Protein AF-A0AAE9PR83-F1 (afdb_monomer_lite)

Radius of gyration: 24.34 Å; chains: 1; bounding box: 62×59×75 Å

pLDDT: mean 87.01, std 10.95, range [26.09, 97.62]

Secondary structure (DSSP, 8-state):
----HHHHHHHHHHHHHHHSHHHHHHHHHHHHHHHHHHHHHHHHHHHHH--S-BTTB-HHHHHHHHHHHHHHHHHH---HHHHHHHHHHTSTTHHHHHSSS-HHHHHHHHHHHHHHHHHHHHHHHHHHHHHHHHHTTS----HHHHHHHHHHHHHHHHHHHHHHHHHHGGGGT-TTTHHHHHHHHHHHHHHTTSSS-GGGG-HHHHHHHHHSGGGGGTHHHHHHHTT-S-HHHHHHHHHHHHHHHHHHHHHHHHHHHHHGGG--------------THHHHHHHHHHHHHHHHHHHHSHHHHHHHHHHHHHHHHHHHHHHHHHHHHTS-BTTB-HHHHHHHHHHHHHHHHHIIIIIIHHHHTHHHHHHTSHHHHHHTSSS-HHHHHHSS---HHHHHHHHHHHHHHHHHHHHHTT---SHHHHHHHHHHHHHHHHHHHHHHHHHHGGGGT-S--HHHHHHHHHHHHGGGS-GGGS-HHHHHIIIIIS-HHHHHTHHHHHHTT---HHHHHHHHHHHHHHHHHHHHHHHHHHHH---TT-

Foldseek 3Di:
DPDDPLVVLLQVLQVVCVVQVVLLVLLVLLLVLVLQLQLLLLCLLCVWLVDCDALRDGNLLSNLLQLQLSLLCVLQDDDCLVVLLVCQAAVVCVVVVPDPDDPLSSRVSSRNSNSVNNNVVSVVVSVVVVVVCVVVVNADFDPLLVVLLVLLSVLLNLLSSLVSLLLSLCSLPASPCVLVSLLVVLVLCVLLQSLHQQCLVPDVSSVVSLLDLSVSNRVLSSCSRRVVDDSVRSVVSSVVSVVSSVVSNVSSVVSNVVSVVRGDYDDDDDDDAFDDDVTLVVVLVVLAVVQVVVCVVSVVSLVSLLSSLVSVLVSLVSSLVSQVSSVGARLNHHSLLLLLLLLLLLQLQLLCVFFFDVLQVCLLVCLQVLVLVVLVPYPDDSCCCSGGNHGRPSNNPNSNVSSVVSNVSSCVVVVFDDDCVLVVLLVVLLVLLSLLSSLLLNVLSLCSLVRNDCNSSSSSSVSLSVSSSGALSSDDPVSSCCCCPVRVNVSNRHVSSCVSVVNDDPVSVVSSVVNSVVSVVVSVVSVVVSVVSRDGNPD

InterPro domains:
  IPR010390 ABC-2 transporter-like [PF06182] (34-267)
  IPR010390 ABC-2 transporter-like [PF06182] (312-538)

Structure (mmCIF, N/CA/C/O backbone):
data_AF-A0AAE9PR83-F1
#
_entry.id   AF-A0AAE9PR83-F1
#
loop_
_atom_site.group_PDB
_atom_site.id
_atom_site.type_symbol
_atom_site.label_atom_id
_atom_site.label_alt_id
_atom_site.label_comp_id
_atom_site.label_asym_id
_atom_site.label_entity_id
_atom_site.label_seq_id
_atom_site.pdbx_PDB_ins_code
_atom_site.Cartn_x
_atom_site.Cartn_y
_atom_site.Cartn_z
_atom_site.occupancy
_atom_site.B_iso_or_equiv
_atom_site.auth_seq_id
_atom_site.auth_comp_id
_atom_site.auth_asym_id
_atom_site.auth_atom_id
_atom_site.pdbx_PDB_model_num
ATOM 1 N N . MET A 1 1 ? 2.795 12.983 44.447 1.00 44.00 1 MET A N 1
ATOM 2 C CA . MET A 1 1 ? 2.882 13.550 43.077 1.00 44.00 1 MET A CA 1
ATOM 3 C C . MET A 1 1 ? 1.536 13.383 42.380 1.00 44.00 1 MET A C 1
ATOM 5 O O . MET A 1 1 ? 0.975 12.296 42.439 1.00 44.00 1 MET A O 1
ATOM 9 N N . ARG A 1 2 ? 0.986 14.434 41.757 1.00 45.06 2 ARG A N 1
ATOM 10 C CA . ARG A 1 2 ? -0.342 14.402 41.110 1.00 45.06 2 ARG A CA 1
ATOM 11 C C . ARG A 1 2 ? -0.219 13.772 39.716 1.00 45.06 2 ARG A C 1
ATOM 13 O O . ARG A 1 2 ? 0.245 14.438 38.798 1.00 45.06 2 ARG A O 1
ATOM 20 N N . ASN A 1 3 ? -0.587 12.493 39.571 1.00 55.47 3 ASN A N 1
ATOM 21 C CA . ASN A 1 3 ? -0.477 11.743 38.308 1.00 55.47 3 ASN A CA 1
ATOM 22 C C . ASN A 1 3 ? -1.136 12.513 37.146 1.00 55.47 3 ASN A C 1
ATOM 24 O O . ASN A 1 3 ? -2.359 12.641 37.090 1.00 55.47 3 ASN A O 1
ATOM 28 N N . ASN A 1 4 ? -0.333 13.017 36.205 1.00 85.12 4 ASN A N 1
ATOM 29 C CA . ASN A 1 4 ? -0.860 13.679 35.018 1.00 85.12 4 ASN A CA 1
ATOM 30 C C . ASN A 1 4 ? -1.481 12.621 34.094 1.00 85.12 4 ASN A C 1
ATOM 32 O O . ASN A 1 4 ? -0.774 11.787 33.526 1.00 85.12 4 ASN A O 1
ATOM 36 N N . LYS A 1 5 ? -2.807 12.677 33.930 1.00 88.88 5 LYS A N 1
ATOM 37 C CA . LYS A 1 5 ? -3.601 11.770 33.083 1.00 88.88 5 LYS A CA 1
ATOM 38 C C . LYS A 1 5 ? -3.002 11.561 31.686 1.00 88.88 5 LYS A C 1
ATOM 40 O O . LYS A 1 5 ? -2.978 10.436 31.202 1.00 88.88 5 LYS A O 1
ATOM 45 N N . TYR A 1 6 ? -2.435 12.601 31.076 1.00 91.44 6 TYR A N 1
ATOM 46 C CA . TYR A 1 6 ? -1.836 12.512 29.743 1.00 91.44 6 TYR A CA 1
ATOM 47 C C . TYR A 1 6 ? -0.500 11.749 29.724 1.00 91.44 6 TYR A C 1
ATOM 49 O O . TYR A 1 6 ? -0.227 11.029 28.768 1.00 91.44 6 TYR A O 1
ATOM 57 N N . VAL A 1 7 ? 0.282 11.796 30.811 1.00 90.81 7 VAL A N 1
ATOM 58 C CA . VAL A 1 7 ? 1.483 10.952 30.979 1.00 90.81 7 VAL A CA 1
ATOM 59 C C . VAL A 1 7 ? 1.086 9.481 31.131 1.00 90.81 7 VAL A C 1
ATOM 61 O O . VAL A 1 7 ? 1.751 8.610 30.579 1.00 90.81 7 VAL A O 1
ATOM 64 N N . LYS A 1 8 ? -0.035 9.185 31.804 1.00 90.12 8 LYS A N 1
ATOM 65 C CA . LYS A 1 8 ? -0.574 7.816 31.868 1.00 90.12 8 LYS A CA 1
ATOM 66 C C . LYS A 1 8 ? -1.077 7.319 30.509 1.00 90.12 8 LYS A C 1
ATOM 68 O O . LYS A 1 8 ? -0.809 6.177 30.163 1.00 90.12 8 LYS A O 1
ATOM 73 N N . VAL A 1 9 ? -1.709 8.174 29.703 1.00 91.81 9 VAL A N 1
ATOM 74 C CA . VAL A 1 9 ? -2.096 7.840 28.317 1.00 91.81 9 VAL A CA 1
ATOM 75 C C . VAL A 1 9 ? -0.871 7.583 27.423 1.00 91.81 9 VAL A C 1
ATOM 77 O O . VAL A 1 9 ? -0.896 6.663 26.610 1.00 91.81 9 VAL A O 1
ATOM 80 N N . LEU A 1 10 ? 0.220 8.333 27.611 1.00 92.19 10 LEU A N 1
ATOM 81 C CA . LEU A 1 10 ? 1.497 8.087 26.931 1.00 92.19 10 LEU A CA 1
ATOM 82 C C . LEU A 1 10 ? 2.108 6.739 27.356 1.00 92.19 10 LEU A C 1
ATOM 84 O O . LEU A 1 10 ? 2.483 5.943 26.497 1.00 92.19 10 LEU A O 1
ATOM 88 N N . GLN A 1 11 ? 2.126 6.434 28.659 1.00 91.62 11 GLN A N 1
ATOM 89 C CA . GLN A 1 11 ? 2.582 5.136 29.178 1.00 91.62 11 GLN A CA 1
ATOM 90 C C . GLN A 1 11 ? 1.755 3.961 28.629 1.00 91.62 11 GLN A C 1
ATOM 92 O O . GLN A 1 11 ? 2.342 2.959 28.234 1.00 91.62 11 GLN A O 1
ATOM 97 N N . LEU A 1 12 ? 0.428 4.101 28.510 1.00 89.38 12 LEU A N 1
ATOM 98 C CA . LEU A 1 12 ? -0.435 3.097 27.868 1.00 89.38 12 LEU A CA 1
ATOM 99 C C . LEU A 1 12 ? -0.097 2.900 26.378 1.00 89.38 12 LEU A C 1
ATOM 101 O O . LEU A 1 12 ? -0.116 1.773 25.890 1.00 89.38 12 LEU A O 1
ATOM 105 N N . GLY A 1 13 ? 0.257 3.974 25.661 1.00 87.81 13 GLY A N 1
ATOM 106 C CA . GLY A 1 13 ? 0.752 3.887 24.282 1.00 87.81 13 GLY A CA 1
ATOM 107 C C . GLY A 1 13 ? 2.053 3.083 24.176 1.00 87.81 13 GLY A C 1
ATOM 108 O O . GLY A 1 13 ? 2.149 2.189 23.341 1.00 87.81 13 GLY A O 1
ATOM 109 N N . MET A 1 14 ? 3.018 3.340 25.066 1.00 89.88 14 MET A N 1
ATOM 110 C CA . MET A 1 14 ? 4.273 2.574 25.129 1.00 89.88 14 MET A CA 1
ATOM 111 C C . MET A 1 14 ? 4.027 1.100 25.484 1.00 89.88 14 MET A C 1
ATOM 113 O O . MET A 1 14 ? 4.621 0.208 24.883 1.00 89.88 14 MET A O 1
ATOM 117 N N . GLN A 1 15 ? 3.147 0.834 26.455 1.00 88.50 15 GLN A N 1
ATOM 118 C CA . GLN A 1 15 ? 2.803 -0.523 26.890 1.00 88.50 15 GLN A CA 1
ATOM 119 C C . GLN A 1 15 ? 2.162 -1.337 25.758 1.00 88.50 15 GLN A C 1
ATOM 121 O O . GLN A 1 15 ? 2.611 -2.452 25.518 1.00 88.50 15 GLN A O 1
ATOM 126 N N . ASN A 1 16 ? 1.221 -0.759 25.001 1.00 84.44 16 ASN A N 1
ATOM 127 C CA . ASN A 1 16 ? 0.590 -1.411 23.846 1.00 84.44 16 ASN A CA 1
ATOM 128 C C . ASN A 1 16 ? 1.610 -1.888 22.791 1.00 84.44 16 ASN A C 1
ATOM 130 O O . ASN A 1 16 ? 1.454 -2.977 22.248 1.00 84.44 16 ASN A O 1
ATOM 134 N N . GLU A 1 17 ? 2.670 -1.124 22.510 1.00 83.56 17 GLU A N 1
ATOM 135 C CA . GLU A 1 17 ? 3.712 -1.574 21.568 1.00 83.56 17 GLU A CA 1
ATOM 136 C C . GLU A 1 17 ? 4.649 -2.626 22.190 1.00 83.56 17 GLU A C 1
ATOM 138 O O . GLU A 1 17 ? 5.054 -3.579 21.524 1.00 83.56 17 GLU A O 1
ATOM 143 N N . MET A 1 18 ? 4.978 -2.488 23.481 1.00 83.69 18 MET A N 1
ATOM 144 C CA . MET A 1 18 ? 5.866 -3.414 24.200 1.00 83.69 18 MET A CA 1
ATOM 145 C C . MET A 1 18 ? 5.217 -4.751 24.586 1.00 83.69 18 MET A C 1
ATOM 147 O O . MET A 1 18 ? 5.943 -5.690 24.920 1.00 83.69 18 MET A O 1
ATOM 151 N N . GLU A 1 19 ? 3.888 -4.840 24.561 1.00 84.50 19 GLU A N 1
ATOM 152 C CA . GLU A 1 19 ? 3.101 -6.060 24.770 1.00 84.50 19 GLU A CA 1
ATOM 153 C C . GLU A 1 19 ? 3.158 -6.948 23.513 1.00 84.50 19 GLU A C 1
ATOM 155 O O . GLU A 1 19 ? 3.590 -8.099 23.569 1.00 84.50 19 GLU A O 1
ATOM 160 N N . TYR A 1 20 ? 2.856 -6.389 22.336 1.00 80.19 20 TYR A N 1
ATOM 161 C CA . TYR A 1 20 ? 2.749 -7.135 21.073 1.00 80.19 20 TYR A CA 1
ATOM 162 C C . TYR A 1 20 ? 4.043 -7.102 20.238 1.00 80.19 20 TYR A C 1
ATOM 164 O O . TYR A 1 20 ? 4.029 -6.822 19.037 1.00 80.19 20 TYR A O 1
ATOM 172 N N . ARG A 1 21 ? 5.182 -7.428 20.866 1.00 84.06 21 ARG A N 1
ATOM 173 C CA . ARG A 1 21 ? 6.534 -7.302 20.271 1.00 84.06 21 ARG A CA 1
ATOM 174 C C . ARG A 1 21 ? 6.705 -8.033 18.936 1.00 84.06 21 ARG A C 1
ATOM 176 O O . ARG A 1 21 ? 7.324 -7.494 18.024 1.00 84.06 21 ARG A O 1
ATOM 183 N N . ALA A 1 22 ? 6.145 -9.236 18.796 1.00 82.25 22 ALA A N 1
ATOM 184 C CA . ALA A 1 22 ? 6.203 -9.996 17.543 1.00 82.25 22 ALA A CA 1
ATOM 185 C C . ALA A 1 22 ? 5.466 -9.270 16.402 1.00 82.25 22 ALA A C 1
ATOM 187 O O . ALA A 1 22 ? 5.996 -9.126 15.303 1.00 82.25 22 ALA A O 1
ATOM 188 N N . ASN A 1 23 ? 4.280 -8.723 16.686 1.00 83.56 23 ASN A N 1
ATOM 189 C CA . ASN A 1 23 ? 3.511 -7.910 15.744 1.00 83.56 23 ASN A CA 1
ATOM 190 C C . ASN A 1 23 ? 4.254 -6.616 15.355 1.00 83.56 23 ASN A C 1
ATOM 192 O O . ASN A 1 23 ? 4.144 -6.186 14.212 1.00 83.56 23 ASN A O 1
ATOM 196 N N . TYR A 1 24 ? 5.035 -6.013 16.258 1.00 83.25 24 TYR A N 1
ATOM 197 C CA . TYR A 1 24 ? 5.916 -4.884 15.928 1.00 83.25 24 TYR A CA 1
ATOM 198 C C . TYR A 1 24 ? 7.061 -5.284 14.978 1.00 83.25 24 TYR A C 1
ATOM 200 O O . TYR A 1 24 ? 7.263 -4.633 13.954 1.00 83.25 24 TYR A O 1
ATOM 208 N N . TRP A 1 25 ? 7.769 -6.387 15.247 1.00 85.00 25 TRP A N 1
ATOM 209 C CA . TRP A 1 25 ? 8.843 -6.858 14.361 1.00 85.00 25 TRP A CA 1
ATOM 210 C C . TRP A 1 25 ? 8.343 -7.259 12.966 1.00 85.00 25 TRP A C 1
ATOM 212 O O . TRP A 1 25 ? 9.028 -6.999 11.980 1.00 85.00 25 TRP A O 1
ATOM 222 N N . LEU A 1 26 ? 7.131 -7.811 12.856 1.00 86.69 26 LEU A N 1
ATOM 223 C CA . LEU A 1 26 ? 6.508 -8.121 11.564 1.00 86.69 26 LEU A CA 1
ATOM 224 C C . LEU A 1 26 ? 6.160 -6.853 10.758 1.00 86.69 26 LEU A C 1
ATOM 226 O O . LEU A 1 26 ? 6.451 -6.805 9.564 1.00 86.69 26 LEU A O 1
ATOM 230 N N . GLN A 1 27 ? 5.642 -5.795 11.402 1.00 85.81 27 GLN A N 1
ATOM 231 C CA . GLN A 1 27 ? 5.474 -4.477 10.758 1.00 85.81 27 GLN A CA 1
ATOM 232 C C . GLN A 1 27 ? 6.814 -3.901 10.277 1.00 85.81 27 GLN A C 1
ATOM 234 O O . GLN A 1 27 ? 6.879 -3.291 9.210 1.00 85.81 27 GLN A O 1
ATOM 239 N N . MET A 1 28 ? 7.884 -4.080 11.061 1.00 84.00 28 MET A N 1
ATOM 240 C CA . MET A 1 28 ? 9.225 -3.615 10.699 1.00 84.00 28 MET A CA 1
ATOM 241 C C . MET A 1 28 ? 9.766 -4.363 9.474 1.00 84.00 28 MET A C 1
ATOM 243 O O . MET A 1 28 ? 10.276 -3.735 8.551 1.00 84.00 28 MET A O 1
ATOM 247 N N . ALA A 1 29 ? 9.609 -5.689 9.437 1.00 87.12 29 ALA A N 1
ATOM 248 C CA . ALA A 1 29 ? 10.009 -6.514 8.300 1.00 87.12 29 ALA A CA 1
ATOM 249 C C . ALA A 1 29 ? 9.234 -6.149 7.022 1.00 87.12 29 ALA A C 1
ATOM 251 O O . ALA A 1 29 ? 9.847 -5.996 5.968 1.00 87.12 29 ALA A O 1
ATOM 252 N N . GLY A 1 30 ? 7.914 -5.937 7.121 1.00 87.00 30 GLY A N 1
ATOM 253 C CA . GLY A 1 30 ? 7.094 -5.468 6.000 1.00 87.00 30 GLY A CA 1
ATOM 254 C C . GLY A 1 30 ? 7.582 -4.121 5.465 1.00 87.00 30 GLY A C 1
ATOM 255 O O . GLY A 1 30 ? 7.908 -4.003 4.288 1.00 87.00 30 GLY A O 1
ATOM 256 N N . PHE A 1 31 ? 7.754 -3.139 6.353 1.00 86.31 31 PHE A N 1
ATOM 257 C CA . PHE A 1 31 ? 8.229 -1.793 6.018 1.00 86.31 31 PHE A CA 1
ATOM 258 C C . PHE A 1 31 ? 9.578 -1.754 5.266 1.00 86.31 31 PHE A C 1
ATOM 260 O O . PHE A 1 31 ? 9.776 -0.879 4.421 1.00 86.31 31 PHE A O 1
ATOM 267 N N . MET A 1 32 ? 10.489 -2.704 5.507 1.00 85.50 32 MET A N 1
ATOM 268 C CA . MET A 1 32 ? 11.767 -2.760 4.784 1.00 85.50 32 MET A CA 1
ATOM 269 C C . MET A 1 32 ? 11.619 -3.201 3.316 1.00 85.50 32 MET A C 1
ATOM 271 O O . MET A 1 32 ? 12.424 -2.787 2.483 1.00 85.50 32 MET A O 1
ATOM 275 N N . LEU A 1 33 ? 10.605 -3.998 2.957 1.00 89.00 33 LEU A N 1
ATOM 276 C CA . LEU A 1 33 ? 10.485 -4.583 1.611 1.00 89.00 33 LEU A CA 1
ATOM 277 C C . LEU A 1 33 ? 10.198 -3.554 0.492 1.00 89.00 33 LEU A C 1
ATOM 279 O O . LEU A 1 33 ? 10.846 -3.650 -0.558 1.00 89.00 33 LEU A O 1
ATOM 283 N N . PRO A 1 34 ? 9.329 -2.535 0.674 1.00 88.44 34 PRO A N 1
ATOM 284 C CA . PRO A 1 34 ? 9.200 -1.437 -0.282 1.00 88.44 34 PRO A CA 1
ATOM 285 C C . PRO A 1 34 ? 10.497 -0.637 -0.433 1.00 88.44 34 PRO A C 1
ATOM 287 O O . PRO A 1 34 ? 10.886 -0.331 -1.557 1.00 88.44 34 PRO A O 1
ATOM 290 N N . ILE A 1 35 ? 11.215 -0.359 0.665 1.00 88.31 35 ILE A N 1
ATOM 291 C CA . ILE A 1 35 ? 12.496 0.369 0.626 1.00 88.31 35 ILE A CA 1
ATOM 292 C C . ILE A 1 35 ? 13.549 -0.433 -0.146 1.00 88.31 35 ILE A C 1
ATOM 294 O O . ILE A 1 35 ? 14.180 0.108 -1.051 1.00 88.31 35 ILE A O 1
ATOM 298 N N . MET A 1 36 ? 13.699 -1.729 0.141 1.00 88.00 36 MET A N 1
ATOM 299 C CA . MET A 1 36 ? 14.584 -2.618 -0.621 1.00 88.00 36 MET A CA 1
ATOM 300 C C . MET A 1 36 ? 14.208 -2.643 -2.107 1.00 88.00 36 MET A C 1
ATOM 302 O O . MET A 1 36 ? 15.086 -2.562 -2.959 1.00 88.00 36 MET A O 1
ATOM 306 N N . THR A 1 37 ? 12.913 -2.688 -2.428 1.00 89.81 37 THR A N 1
ATOM 307 C CA . THR A 1 37 ? 12.418 -2.635 -3.814 1.00 89.81 37 THR A CA 1
ATOM 308 C C . THR A 1 37 ? 12.807 -1.338 -4.517 1.00 89.81 37 THR A C 1
ATOM 310 O O . THR A 1 37 ? 13.297 -1.393 -5.642 1.00 89.81 37 THR A O 1
ATOM 313 N N . GLN A 1 38 ? 12.679 -0.183 -3.854 1.00 89.44 38 GLN A N 1
ATOM 314 C CA . GLN A 1 38 ? 13.155 1.086 -4.410 1.00 89.44 38 GLN A CA 1
ATOM 315 C C . GLN A 1 38 ? 14.681 1.104 -4.586 1.00 89.44 38 GLN A C 1
ATOM 317 O O . GLN A 1 38 ? 15.159 1.545 -5.627 1.00 89.44 38 GLN A O 1
ATOM 322 N N . ILE A 1 39 ? 15.454 0.604 -3.613 1.00 89.62 39 ILE A N 1
ATOM 323 C CA . ILE A 1 39 ? 16.922 0.513 -3.712 1.00 89.62 39 ILE A CA 1
ATOM 324 C C . ILE A 1 39 ? 17.325 -0.307 -4.944 1.00 89.62 39 ILE A C 1
ATOM 326 O O . ILE A 1 39 ? 18.101 0.173 -5.767 1.00 89.62 39 ILE A O 1
ATOM 330 N N . PHE A 1 40 ? 16.769 -1.512 -5.111 1.00 90.31 40 PHE A N 1
ATOM 331 C CA . PHE A 1 40 ? 17.069 -2.367 -6.261 1.00 90.31 40 PHE A CA 1
ATOM 332 C C . PHE A 1 40 ? 16.602 -1.751 -7.589 1.00 90.31 40 PHE A C 1
ATOM 334 O O . PHE A 1 40 ? 17.351 -1.793 -8.565 1.00 90.31 40 PHE A O 1
ATOM 341 N N . LEU A 1 41 ? 15.429 -1.104 -7.620 1.00 89.38 41 LEU A N 1
ATOM 342 C CA . LEU A 1 41 ? 14.946 -0.362 -8.789 1.00 89.38 41 LEU A CA 1
ATOM 343 C C . LEU A 1 41 ? 15.936 0.731 -9.201 1.00 89.38 41 LEU A C 1
ATOM 345 O O . LEU A 1 41 ? 16.328 0.783 -10.365 1.00 89.38 41 LEU A O 1
ATOM 349 N N . TRP A 1 42 ? 16.375 1.585 -8.274 1.00 90.25 42 TRP A N 1
ATOM 350 C CA . TRP A 1 42 ? 17.288 2.680 -8.609 1.00 90.25 42 TRP A CA 1
ATOM 351 C C . TRP A 1 42 ? 18.700 2.194 -8.945 1.00 90.25 42 TRP A C 1
ATOM 353 O O . TRP A 1 42 ? 19.294 2.722 -9.881 1.00 90.25 42 TRP A O 1
ATOM 363 N N . LEU A 1 43 ? 19.207 1.149 -8.282 1.00 89.75 43 LEU A N 1
ATOM 364 C CA . LEU A 1 43 ? 20.454 0.487 -8.686 1.00 89.75 43 LEU A CA 1
ATOM 365 C C . LEU A 1 43 ? 20.382 -0.004 -10.140 1.00 89.75 43 LEU A C 1
ATOM 367 O O . LEU A 1 43 ? 21.302 0.253 -10.913 1.00 89.75 43 LEU A O 1
ATOM 371 N N . ALA A 1 44 ? 19.276 -0.642 -10.537 1.00 87.81 44 ALA A N 1
ATOM 372 C CA . ALA A 1 44 ? 19.083 -1.117 -11.905 1.00 87.81 44 ALA A CA 1
ATOM 373 C C . ALA A 1 44 ? 18.917 0.039 -12.916 1.00 87.81 44 ALA A C 1
ATOM 375 O O . ALA A 1 44 ? 19.522 -0.002 -13.987 1.00 87.81 44 ALA A O 1
ATOM 376 N N . VAL A 1 45 ? 18.165 1.098 -12.573 1.00 88.31 45 VAL A N 1
ATOM 377 C CA . VAL A 1 45 ? 18.011 2.311 -13.408 1.00 88.31 45 VAL A CA 1
ATOM 378 C C . VAL A 1 45 ? 19.363 2.979 -13.671 1.00 88.31 45 VAL A C 1
ATOM 380 O O . VAL A 1 45 ? 19.707 3.214 -14.825 1.00 88.31 45 VAL A O 1
ATOM 383 N N . PHE A 1 46 ? 20.143 3.284 -12.629 1.00 89.19 46 PHE A N 1
ATOM 384 C CA . PHE A 1 46 ? 21.437 3.960 -12.789 1.00 89.19 46 PHE A CA 1
ATOM 385 C C . PHE A 1 46 ? 22.495 3.053 -13.431 1.00 89.19 46 PHE A C 1
ATOM 387 O O . PHE A 1 46 ? 23.259 3.518 -14.272 1.00 89.19 46 PHE A O 1
ATOM 394 N N . GLY A 1 47 ? 22.514 1.760 -13.087 1.00 86.88 47 GLY A N 1
ATOM 395 C CA . GLY A 1 47 ? 23.420 0.784 -13.700 1.00 86.88 47 GLY A CA 1
ATOM 396 C C . GLY A 1 47 ? 23.172 0.569 -15.197 1.00 86.88 47 GLY A C 1
ATOM 397 O O . GLY A 1 47 ? 24.108 0.240 -15.919 1.00 86.88 47 GLY A O 1
ATOM 398 N N . SER A 1 48 ? 21.941 0.800 -15.669 1.00 83.00 48 SER A N 1
ATOM 399 C CA . SER A 1 48 ? 21.560 0.628 -17.080 1.00 83.00 48 SER A CA 1
ATOM 400 C C . SER A 1 48 ? 21.551 1.933 -17.888 1.00 83.00 48 SER A C 1
ATOM 402 O O . SER A 1 48 ? 21.671 1.886 -19.108 1.00 83.00 48 SER A O 1
ATOM 404 N N . SER A 1 49 ? 21.427 3.101 -17.244 1.00 81.44 49 SER A N 1
ATOM 405 C CA . SER A 1 49 ? 21.323 4.387 -17.953 1.00 81.44 49 SER A CA 1
ATOM 406 C C . SER A 1 49 ? 22.652 4.924 -18.482 1.00 81.44 49 SER A C 1
ATOM 408 O O . SER A 1 49 ? 22.654 5.742 -19.400 1.00 81.44 49 SER A O 1
ATOM 410 N N . GLY A 1 50 ? 23.776 4.545 -17.862 1.00 76.81 50 GLY A N 1
ATOM 411 C CA . GLY A 1 50 ? 25.086 5.162 -18.106 1.00 76.81 50 GLY A CA 1
ATOM 412 C C . GLY A 1 50 ? 25.176 6.642 -17.693 1.00 76.81 50 GLY A C 1
ATOM 413 O O . GLY A 1 50 ? 26.202 7.283 -17.914 1.00 76.81 50 GLY A O 1
ATOM 414 N N . GLN A 1 51 ? 24.123 7.208 -17.091 1.00 82.19 51 GLN A N 1
ATOM 415 C CA . GLN A 1 51 ? 24.047 8.621 -16.723 1.00 82.19 51 GLN A CA 1
ATOM 416 C C . GLN A 1 51 ? 24.501 8.829 -15.275 1.00 82.19 51 GLN A C 1
ATOM 418 O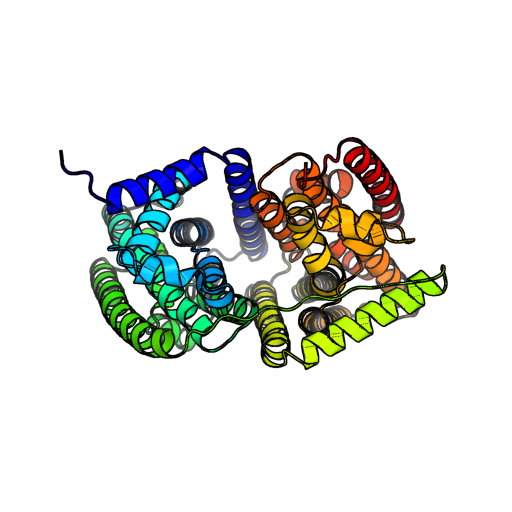 O . GLN A 1 51 ? 23.908 8.293 -14.340 1.00 82.19 51 GLN A O 1
ATOM 423 N N . ALA A 1 52 ? 25.487 9.708 -15.067 1.00 84.25 52 ALA A N 1
ATOM 424 C CA . ALA A 1 52 ? 25.953 10.087 -13.727 1.00 84.25 52 ALA A CA 1
ATOM 425 C C . ALA A 1 52 ? 24.857 10.741 -12.853 1.00 84.25 52 ALA A C 1
ATOM 427 O O . ALA A 1 52 ? 24.949 10.739 -11.623 1.00 84.25 52 ALA A O 1
ATOM 428 N N . ARG A 1 53 ? 23.811 11.303 -13.479 1.00 87.75 53 ARG A N 1
ATOM 429 C CA . ARG A 1 53 ? 22.610 11.819 -12.814 1.00 87.75 53 ARG A CA 1
ATOM 430 C C . ARG A 1 53 ? 21.351 11.476 -13.603 1.00 87.75 53 ARG A C 1
ATOM 432 O O . ARG A 1 53 ? 21.275 11.789 -14.783 1.00 87.75 53 ARG A O 1
ATOM 439 N N . VAL A 1 54 ? 20.346 10.934 -12.919 1.00 84.44 54 VAL A N 1
ATOM 440 C CA . VAL A 1 54 ? 19.005 10.659 -13.454 1.00 84.44 54 VAL A CA 1
ATOM 441 C C . VAL A 1 54 ? 18.007 11.540 -12.698 1.00 84.44 54 VAL A C 1
ATOM 443 O O . VAL A 1 54 ? 18.034 11.609 -11.471 1.00 84.44 54 VAL A O 1
ATOM 446 N N . LEU A 1 55 ? 17.144 12.260 -13.427 1.00 81.94 55 LEU A N 1
ATOM 447 C CA . LEU A 1 55 ? 16.093 13.139 -12.871 1.00 81.94 55 LEU A CA 1
ATOM 448 C C . LEU A 1 55 ? 16.591 14.169 -11.823 1.00 81.94 55 LEU A C 1
ATOM 450 O O . LEU A 1 55 ? 15.862 14.545 -10.906 1.00 81.94 55 LEU A O 1
ATOM 454 N N . GLY A 1 56 ? 17.838 14.641 -11.956 1.00 83.25 56 GLY A N 1
ATOM 455 C CA . GLY A 1 56 ? 18.441 15.634 -11.052 1.00 83.25 56 GLY A CA 1
ATOM 456 C C . GLY A 1 56 ? 19.019 15.067 -9.746 1.00 83.25 56 GLY A C 1
ATOM 457 O O . GLY A 1 56 ? 19.310 15.832 -8.825 1.00 83.25 56 GLY A O 1
ATOM 458 N N . TYR A 1 57 ? 19.192 13.746 -9.656 1.00 88.38 57 TYR A N 1
ATOM 459 C CA . TYR A 1 57 ? 19.854 13.051 -8.548 1.00 88.38 57 TYR A CA 1
ATOM 460 C C . TYR A 1 57 ? 21.012 12.201 -9.087 1.00 88.38 57 TYR A C 1
ATOM 462 O O . TYR A 1 57 ? 20.898 11.621 -10.165 1.00 88.38 57 TYR A O 1
ATOM 470 N N . SER A 1 58 ? 22.123 12.108 -8.356 1.00 90.50 58 SER A N 1
ATOM 471 C CA . SER A 1 58 ? 23.079 10.999 -8.525 1.00 90.50 58 SER A CA 1
ATOM 472 C C . SER A 1 58 ? 22.564 9.737 -7.817 1.00 90.50 58 SER A C 1
ATOM 474 O O . SER A 1 58 ? 21.624 9.815 -7.021 1.00 90.50 58 SER A O 1
ATOM 476 N N . LEU A 1 59 ? 23.163 8.571 -8.084 1.00 88.88 59 LEU A N 1
ATOM 477 C CA . LEU A 1 59 ? 22.756 7.318 -7.437 1.00 88.88 59 LEU A CA 1
ATOM 478 C C . LEU A 1 59 ? 22.805 7.405 -5.892 1.00 88.88 59 LEU A C 1
ATOM 480 O O . LEU A 1 59 ? 21.784 7.093 -5.276 1.00 88.88 59 LEU A O 1
ATOM 484 N N . PRO A 1 60 ? 23.883 7.901 -5.245 1.00 88.50 60 PRO A N 1
ATOM 485 C CA . PRO A 1 60 ? 23.908 8.047 -3.787 1.00 88.50 60 PRO A CA 1
ATOM 486 C C . PRO A 1 60 ? 22.832 9.015 -3.276 1.00 88.50 60 PRO A C 1
ATOM 488 O O . PRO A 1 60 ? 22.144 8.712 -2.302 1.00 88.50 60 PRO A O 1
ATOM 491 N N . GLU A 1 61 ? 22.629 10.153 -3.959 1.00 88.88 61 GLU A N 1
ATOM 492 C CA . GLU A 1 61 ? 21.581 11.123 -3.602 1.00 88.88 61 GLU A CA 1
ATOM 493 C C . GLU A 1 61 ? 20.183 10.479 -3.643 1.00 88.88 61 GLU A C 1
ATOM 495 O O . GLU A 1 61 ? 19.352 10.758 -2.778 1.00 88.88 61 GLU A O 1
ATOM 500 N N . MET A 1 62 ? 19.914 9.621 -4.636 1.00 91.25 62 MET A N 1
ATOM 501 C CA . MET A 1 62 ? 18.629 8.933 -4.782 1.00 91.25 62 MET A CA 1
ATOM 502 C C . MET A 1 62 ? 18.442 7.831 -3.733 1.00 91.25 62 MET A C 1
ATOM 504 O O . MET A 1 62 ? 17.364 7.732 -3.153 1.00 91.25 62 MET A O 1
ATOM 508 N N . LEU A 1 63 ? 19.478 7.036 -3.440 1.00 90.19 63 LEU A N 1
ATOM 509 C CA . LEU A 1 63 ? 19.413 5.994 -2.409 1.00 90.19 63 LEU A CA 1
ATOM 510 C C . LEU A 1 63 ? 19.165 6.593 -1.017 1.00 90.19 63 LEU A C 1
ATOM 512 O O . LEU A 1 63 ? 18.290 6.115 -0.293 1.00 90.19 63 LEU A O 1
ATOM 516 N N . VAL A 1 64 ? 19.857 7.686 -0.669 1.00 89.94 64 VAL A N 1
ATOM 517 C CA . VAL A 1 64 ? 19.595 8.420 0.579 1.00 89.94 64 VAL A CA 1
ATOM 518 C C . VAL A 1 64 ? 18.193 9.017 0.580 1.00 89.94 64 VAL A C 1
ATOM 520 O O . VAL A 1 64 ? 17.489 8.862 1.578 1.00 89.94 64 VAL A O 1
ATOM 523 N N . TYR A 1 65 ? 17.754 9.652 -0.517 1.00 92.06 65 TYR A N 1
ATOM 524 C CA . TYR A 1 65 ? 16.395 10.191 -0.604 1.00 92.06 65 TYR A CA 1
ATOM 525 C C . TYR A 1 65 ? 15.350 9.103 -0.337 1.00 92.06 65 TYR A C 1
ATOM 527 O O . TYR A 1 65 ? 14.488 9.280 0.516 1.00 92.06 65 TYR A O 1
ATOM 535 N N . VAL A 1 66 ? 15.441 7.970 -1.034 1.00 91.44 66 VAL A N 1
ATOM 536 C CA . VAL A 1 66 ? 14.496 6.849 -0.951 1.00 91.44 66 VAL A CA 1
ATOM 537 C C . VAL A 1 66 ? 14.404 6.284 0.463 1.00 91.44 66 VAL A C 1
ATOM 539 O O . VAL A 1 66 ? 13.303 6.143 1.002 1.00 91.44 66 VAL A O 1
ATOM 542 N N . VAL A 1 67 ? 15.546 5.980 1.086 1.00 91.00 67 VAL A N 1
ATOM 543 C CA . VAL A 1 67 ? 15.549 5.393 2.431 1.00 91.00 67 VAL A CA 1
ATOM 544 C C . VAL A 1 67 ? 15.047 6.405 3.447 1.00 91.00 67 VAL A C 1
ATOM 546 O O . VAL A 1 67 ? 14.193 6.066 4.264 1.00 91.00 67 VAL A O 1
ATOM 549 N N . MET A 1 68 ? 15.506 7.657 3.375 1.00 92.25 68 MET A N 1
ATOM 550 C CA . MET A 1 68 ? 15.074 8.684 4.318 1.00 92.25 68 MET A CA 1
ATOM 551 C C . MET A 1 68 ? 13.606 9.069 4.125 1.00 92.25 68 MET A C 1
ATOM 553 O O . MET A 1 68 ? 12.920 9.278 5.119 1.00 92.25 68 MET A O 1
ATOM 557 N N . ALA A 1 69 ? 13.076 9.055 2.901 1.00 94.06 69 ALA A N 1
ATOM 558 C CA . ALA A 1 69 ? 11.654 9.259 2.640 1.00 94.06 69 ALA A CA 1
ATOM 559 C C . ALA A 1 69 ? 10.792 8.150 3.258 1.00 94.06 69 ALA A C 1
ATOM 561 O O . ALA A 1 69 ? 9.811 8.449 3.946 1.00 94.06 69 ALA A O 1
ATOM 562 N N . GLY A 1 70 ? 11.189 6.883 3.099 1.00 92.19 70 GLY A N 1
ATOM 563 C CA . GLY A 1 70 ? 10.539 5.754 3.768 1.00 92.19 70 GLY A CA 1
ATOM 564 C C . GLY A 1 70 ? 10.626 5.848 5.297 1.00 92.19 70 GLY A C 1
ATOM 565 O O . GLY A 1 70 ? 9.613 5.718 5.986 1.00 92.19 70 GLY A O 1
ATOM 566 N N . VAL A 1 71 ? 11.818 6.137 5.831 1.00 92.06 71 VAL A N 1
ATOM 567 C CA . VAL A 1 71 ? 12.096 6.318 7.268 1.00 92.06 71 VAL A CA 1
ATOM 568 C C . VAL A 1 71 ? 11.245 7.435 7.868 1.00 92.06 71 VAL A C 1
ATOM 570 O O . VAL A 1 71 ? 10.502 7.177 8.815 1.00 92.06 71 VAL A O 1
ATOM 573 N N . THR A 1 72 ? 11.286 8.651 7.312 1.00 93.94 72 THR A N 1
ATOM 574 C CA . THR A 1 72 ? 10.432 9.760 7.759 1.00 93.94 72 THR A CA 1
ATOM 575 C C . THR A 1 72 ? 8.960 9.360 7.651 1.00 93.94 72 THR A C 1
ATOM 577 O O . THR A 1 72 ? 8.222 9.552 8.614 1.00 93.94 72 THR A O 1
ATOM 580 N N . GLY A 1 73 ? 8.557 8.695 6.561 1.00 92.88 73 GLY A N 1
ATOM 581 C CA . GLY A 1 73 ? 7.223 8.122 6.372 1.00 92.88 73 GLY A CA 1
ATOM 582 C C . GLY A 1 73 ? 6.751 7.240 7.536 1.00 92.88 73 GLY A C 1
ATOM 583 O O . GLY A 1 73 ? 5.738 7.552 8.158 1.00 92.88 73 GLY A O 1
ATOM 584 N N . LYS A 1 74 ? 7.476 6.171 7.901 1.00 91.00 74 LYS A N 1
ATOM 585 C CA . LYS A 1 74 ? 7.076 5.271 9.012 1.00 91.00 74 LYS A CA 1
ATOM 586 C C . LYS A 1 74 ? 7.159 5.959 10.382 1.00 91.00 74 LYS A C 1
ATOM 588 O O . LYS A 1 74 ? 6.361 5.639 11.269 1.00 91.00 74 LYS A O 1
ATOM 593 N N . LEU A 1 75 ? 8.055 6.936 10.555 1.00 91.56 75 LEU A N 1
ATOM 594 C CA . LEU A 1 75 ? 8.139 7.758 11.769 1.00 91.56 75 LEU A CA 1
ATOM 595 C C . LEU A 1 75 ? 6.890 8.636 11.959 1.00 91.56 75 LEU A C 1
ATOM 597 O O . LEU A 1 75 ? 6.332 8.652 13.057 1.00 91.56 75 LEU A O 1
ATOM 601 N N . ILE A 1 76 ? 6.406 9.306 10.907 1.00 93.69 76 ILE A N 1
ATOM 602 C CA . ILE A 1 76 ? 5.198 10.151 10.973 1.00 93.69 76 ILE A CA 1
ATOM 603 C C . ILE A 1 76 ? 3.883 9.365 10.848 1.00 93.69 76 ILE A C 1
ATOM 605 O O . ILE A 1 76 ? 2.840 9.879 11.255 1.00 93.69 76 ILE A O 1
ATOM 609 N N . ALA A 1 77 ? 3.908 8.158 10.266 1.00 91.38 77 ALA A N 1
ATOM 610 C CA . ALA A 1 77 ? 2.715 7.404 9.876 1.00 91.38 77 ALA A CA 1
ATOM 611 C C . ALA A 1 77 ? 1.748 7.171 11.042 1.00 91.38 77 ALA A C 1
ATOM 613 O O . ALA A 1 77 ? 2.131 6.640 12.090 1.00 91.38 77 ALA A O 1
ATOM 614 N N . THR A 1 78 ? 0.487 7.538 10.834 1.00 89.75 78 THR A N 1
ATOM 615 C CA . THR A 1 78 ? -0.611 7.290 11.767 1.00 89.75 78 THR A CA 1
ATOM 616 C C . THR A 1 78 ? -1.297 5.954 11.457 1.00 89.75 78 THR A C 1
ATOM 618 O O . THR A 1 78 ? -0.903 5.215 10.559 1.00 89.75 78 THR A O 1
ATOM 621 N N . GLY A 1 79 ? -2.293 5.633 12.276 1.00 84.12 79 GLY A N 1
ATOM 622 C CA . GLY A 1 79 ? -3.258 4.547 12.070 1.00 84.12 79 GLY A CA 1
ATOM 623 C C . GLY A 1 79 ? -4.493 4.716 12.964 1.00 84.12 79 GLY A C 1
ATOM 624 O O . GLY A 1 79 ? -5.337 3.829 13.064 1.00 84.12 79 GLY A O 1
ATOM 625 N N . PHE A 1 80 ? -4.582 5.843 13.684 1.00 90.12 80 PHE A N 1
ATOM 626 C CA . PHE A 1 80 ? -5.617 6.080 14.687 1.00 90.12 80 PHE A CA 1
ATOM 627 C C . PHE A 1 80 ? -6.898 6.621 14.056 1.00 90.12 80 PHE A C 1
ATOM 629 O O . PHE A 1 80 ? -7.937 6.580 14.697 1.00 90.12 80 PHE A O 1
ATOM 636 N N . GLU A 1 81 ? -6.841 7.137 12.831 1.00 91.69 81 GLU A N 1
ATOM 637 C CA . GLU A 1 81 ? -7.987 7.644 12.083 1.00 91.69 81 GLU A CA 1
ATOM 638 C C . GLU A 1 81 ? -9.073 6.569 11.917 1.00 91.69 81 GLU A C 1
ATOM 640 O O . GLU A 1 81 ? -10.242 6.853 12.172 1.00 91.69 81 GLU A O 1
ATOM 645 N N . TYR A 1 82 ? -8.692 5.315 11.647 1.00 87.38 82 TYR A N 1
ATOM 646 C CA . TYR A 1 82 ? -9.612 4.173 11.646 1.00 87.38 82 TYR A CA 1
ATOM 647 C C . TYR A 1 82 ? -10.209 3.916 13.037 1.00 87.38 82 TYR A C 1
ATOM 649 O O . TYR A 1 82 ? -11.420 3.765 13.156 1.00 87.38 82 TYR A O 1
ATOM 657 N N . GLU A 1 83 ? -9.405 3.960 14.108 1.00 89.06 83 GLU A N 1
ATOM 658 C CA . GLU A 1 83 ? -9.931 3.837 15.478 1.00 89.06 83 GLU A CA 1
ATOM 659 C C . GLU A 1 83 ? -10.867 4.992 15.875 1.00 89.06 83 GLU A C 1
ATOM 661 O O . GLU A 1 83 ? -11.773 4.791 16.682 1.00 89.06 83 GLU A O 1
ATOM 666 N N . ILE A 1 84 ? -10.643 6.203 15.351 1.00 91.06 84 ILE A N 1
ATOM 667 C CA . ILE A 1 84 ? -11.536 7.349 15.546 1.00 91.06 84 ILE A CA 1
ATOM 668 C C . ILE A 1 84 ? -12.861 7.097 14.818 1.00 91.06 84 ILE A C 1
ATOM 670 O O . ILE A 1 84 ? -13.917 7.338 15.399 1.00 91.06 84 ILE A O 1
ATOM 674 N N . ALA A 1 85 ? -12.832 6.575 13.588 1.00 87.81 85 ALA A N 1
ATOM 675 C CA . ALA A 1 85 ? -14.052 6.186 12.885 1.00 87.81 85 ALA A CA 1
ATOM 676 C C . ALA A 1 85 ? -14.815 5.078 13.623 1.00 87.81 85 ALA A C 1
ATOM 678 O O . ALA A 1 85 ? -16.031 5.185 13.742 1.00 87.81 85 ALA A O 1
ATOM 679 N N . THR A 1 86 ? -14.135 4.079 14.195 1.00 84.00 86 THR A N 1
ATOM 680 C CA . THR A 1 86 ? -14.771 3.067 15.057 1.00 84.00 86 THR A CA 1
ATOM 681 C C . THR A 1 86 ? -15.379 3.692 16.321 1.00 84.00 86 THR A C 1
ATOM 683 O O . THR A 1 86 ? -16.554 3.462 16.598 1.00 84.00 86 THR A O 1
ATOM 686 N N . ASP A 1 87 ? -14.646 4.554 17.045 1.00 86.62 87 ASP A N 1
ATOM 687 C CA . ASP A 1 87 ? -15.185 5.313 18.192 1.00 86.62 87 ASP A CA 1
ATOM 688 C C . ASP A 1 87 ? -16.433 6.137 17.795 1.00 86.62 87 ASP A C 1
ATOM 690 O O . ASP A 1 87 ? -17.372 6.247 18.581 1.00 86.62 87 ASP A O 1
ATOM 694 N N . ILE A 1 88 ? -16.471 6.723 16.596 1.00 86.94 88 ILE A N 1
ATOM 695 C CA . ILE A 1 88 ? -17.623 7.504 16.114 1.00 86.94 88 ILE A CA 1
ATOM 696 C C . ILE A 1 88 ? -18.796 6.588 15.721 1.00 86.94 88 ILE A C 1
ATOM 698 O O . ILE A 1 88 ? -19.928 6.840 16.127 1.00 86.94 88 ILE A O 1
ATOM 702 N N . LYS A 1 89 ? -18.532 5.513 14.974 1.00 81.56 89 LYS A N 1
ATOM 703 C CA . LYS A 1 89 ? -19.529 4.583 14.421 1.00 81.56 89 LYS A CA 1
ATOM 704 C C . LYS A 1 89 ? -20.223 3.741 15.495 1.00 81.56 89 LYS A C 1
ATOM 706 O O . LYS A 1 89 ? -21.438 3.578 15.464 1.00 81.56 89 LYS A O 1
ATOM 711 N N . GLU A 1 90 ? -19.463 3.225 16.459 1.00 80.19 90 GLU A N 1
ATOM 712 C CA . GLU A 1 90 ? -19.954 2.298 17.493 1.00 80.19 90 GLU A CA 1
ATOM 713 C C . GLU A 1 90 ? -20.456 3.016 18.761 1.00 80.19 90 GLU A C 1
ATOM 715 O O . GLU A 1 90 ? -20.765 2.383 19.767 1.00 80.19 90 GLU A O 1
ATOM 720 N N . GLY A 1 91 ? -20.508 4.352 18.759 1.00 79.88 91 GLY A N 1
ATOM 721 C CA . GLY A 1 91 ? -20.842 5.148 19.946 1.00 79.88 91 GLY A CA 1
ATOM 722 C C . GLY A 1 91 ? -19.694 5.283 20.963 1.00 79.88 91 GLY A C 1
ATOM 723 O O . GLY A 1 91 ? -19.831 5.977 21.974 1.00 79.88 91 GLY A O 1
ATOM 724 N N . GLY A 1 92 ? -18.536 4.673 20.694 1.00 82.62 92 GLY A N 1
ATOM 725 C CA . GLY A 1 92 ? -17.359 4.663 21.564 1.00 82.62 92 GLY A CA 1
ATOM 726 C C . GLY A 1 92 ? -16.834 6.045 21.975 1.00 82.62 92 GLY A C 1
ATOM 727 O O . GLY A 1 92 ? -16.261 6.162 23.056 1.00 82.62 92 GLY A O 1
ATOM 728 N N . LEU A 1 93 ? -17.066 7.101 21.191 1.00 84.69 93 LEU A N 1
ATOM 729 C CA . LEU A 1 93 ? -16.658 8.474 21.502 1.00 84.69 93 LEU A CA 1
ATOM 730 C C . LEU A 1 93 ? -17.357 9.034 22.755 1.00 84.69 93 LEU A C 1
ATOM 732 O O . LEU A 1 93 ? -16.766 9.850 23.463 1.00 84.69 93 LEU A O 1
ATOM 736 N N . ALA A 1 94 ? -18.571 8.571 23.080 1.00 82.88 94 ALA A N 1
ATOM 737 C CA . ALA A 1 94 ? -19.369 9.082 24.200 1.00 82.88 94 ALA A CA 1
ATOM 738 C C . ALA A 1 94 ? -18.626 9.016 25.549 1.00 82.88 94 ALA A C 1
ATOM 740 O O . ALA A 1 94 ? -18.686 9.961 26.339 1.00 82.88 94 ALA A O 1
ATOM 741 N N . LYS A 1 95 ? -17.833 7.957 25.784 1.00 83.25 95 LYS A N 1
ATOM 742 C CA . LYS A 1 95 ? -17.022 7.798 27.009 1.00 83.25 95 LYS A CA 1
ATOM 743 C C . LYS A 1 95 ? -16.039 8.958 27.225 1.00 83.25 95 LYS A C 1
ATOM 745 O O . LYS A 1 95 ? -15.791 9.346 28.362 1.00 83.25 95 LYS A O 1
ATOM 750 N N . PHE A 1 96 ? -15.529 9.555 26.146 1.00 84.56 96 PHE A N 1
ATOM 751 C CA . PHE A 1 96 ? -14.602 10.688 26.191 1.00 84.56 96 PHE A CA 1
ATOM 752 C C . PHE A 1 96 ? -15.301 12.050 26.302 1.00 84.56 96 PHE A C 1
ATOM 754 O O . PHE A 1 96 ? -14.637 13.030 26.623 1.00 84.56 96 PHE A O 1
ATOM 761 N N . MET A 1 97 ? -16.616 12.129 26.067 1.00 80.50 97 MET A N 1
ATOM 762 C CA . MET A 1 97 ? -17.395 13.354 26.302 1.00 80.50 97 MET A CA 1
ATOM 763 C C . MET A 1 97 ? -17.712 13.546 27.794 1.00 80.50 97 MET A C 1
ATOM 765 O O . MET A 1 97 ? -17.765 14.676 28.270 1.00 80.50 97 MET A O 1
ATOM 769 N N . VAL A 1 98 ? -17.906 12.442 28.529 1.00 81.69 98 VAL A N 1
ATOM 770 C CA . VAL A 1 98 ? -18.215 12.443 29.973 1.00 81.69 98 VAL A CA 1
ATOM 771 C C . VAL A 1 98 ? -16.944 12.471 30.834 1.00 81.69 98 VAL A C 1
ATOM 773 O O . VAL A 1 98 ? -16.928 13.052 31.918 1.00 81.69 98 VAL A O 1
ATOM 776 N N . GLN A 1 99 ? -15.852 11.856 30.370 1.00 81.94 99 GLN A N 1
ATOM 777 C CA . GLN A 1 99 ? -14.570 11.889 31.078 1.00 81.94 99 GLN A CA 1
ATOM 778 C C . GLN A 1 99 ? -13.891 13.269 30.975 1.00 81.94 99 GLN A C 1
ATOM 780 O O . GLN A 1 99 ? -13.911 13.889 29.913 1.00 81.94 99 GLN A O 1
ATOM 785 N N . PRO A 1 100 ? -13.173 13.734 32.017 1.00 83.62 100 PRO A N 1
ATOM 786 C CA . PRO A 1 100 ? -12.444 15.004 31.993 1.00 83.62 100 PRO A CA 1
ATOM 787 C C . PRO A 1 100 ? -11.121 14.893 31.204 1.00 83.62 100 PRO A C 1
ATOM 789 O O . PRO A 1 100 ? -10.044 15.208 31.722 1.00 83.62 100 PRO A O 1
ATOM 792 N N . VAL A 1 101 ? -11.165 14.415 29.958 1.00 85.75 101 VAL A N 1
ATOM 793 C CA . VAL A 1 101 ? -10.009 14.133 29.092 1.00 85.75 101 VAL A CA 1
ATOM 794 C C . VAL A 1 101 ? -10.288 14.665 27.685 1.00 85.75 101 VAL A C 1
ATOM 796 O O . VAL A 1 101 ? -11.207 14.213 27.017 1.00 85.75 101 VAL A O 1
ATOM 799 N N . HIS A 1 102 ? -9.480 15.611 27.200 1.00 89.06 102 HIS A N 1
ATOM 800 C CA . HIS A 1 102 ? -9.689 16.185 25.868 1.00 89.06 102 HIS A CA 1
ATOM 801 C C . HIS A 1 102 ? -9.270 15.187 24.775 1.00 89.06 102 HIS A C 1
ATOM 803 O O . HIS A 1 102 ? -8.107 14.779 24.735 1.00 89.06 102 HIS A O 1
ATOM 809 N N . TYR A 1 103 ? -10.190 14.808 23.879 1.00 91.00 103 TYR A N 1
ATOM 810 C CA . TYR A 1 103 ? -9.999 13.687 22.944 1.00 91.00 103 TYR A CA 1
ATOM 811 C C . TYR A 1 103 ? -8.767 13.831 22.033 1.00 91.00 103 TYR A C 1
ATOM 813 O O . TYR A 1 103 ? -7.977 12.894 21.925 1.00 91.00 103 TYR A O 1
ATOM 821 N N . PHE A 1 104 ? -8.520 15.025 21.477 1.00 92.50 104 PHE A N 1
ATOM 822 C CA . PHE A 1 104 ? -7.296 15.325 20.714 1.00 92.50 104 PHE A CA 1
ATOM 823 C C . PHE A 1 104 ? -6.026 15.052 21.531 1.00 92.50 104 PHE A C 1
ATOM 825 O O . PHE A 1 104 ? -5.084 14.446 21.031 1.00 92.50 104 PHE A O 1
ATOM 832 N N . ALA A 1 105 ? -6.001 15.457 22.806 1.00 91.25 105 ALA A N 1
ATOM 833 C CA . ALA A 1 105 ? -4.835 15.281 23.671 1.00 91.25 105 ALA A CA 1
ATOM 834 C C . ALA A 1 105 ? -4.662 13.815 24.106 1.00 91.25 105 ALA A C 1
ATOM 836 O O . ALA A 1 105 ? -3.536 13.335 24.197 1.00 91.25 105 ALA A O 1
ATOM 837 N N . TYR A 1 106 ? -5.760 13.076 24.301 1.00 92.62 106 TYR A N 1
ATOM 838 C CA . TYR A 1 106 ? -5.720 11.621 24.477 1.00 92.62 106 TYR A CA 1
ATOM 839 C C . TYR A 1 106 ? -5.119 10.926 23.243 1.00 92.62 106 TYR A C 1
ATOM 841 O O . TYR A 1 106 ? -4.149 10.177 23.371 1.00 92.62 106 TYR A O 1
ATOM 849 N N . ARG A 1 107 ? -5.645 11.219 22.044 1.00 94.50 107 ARG A N 1
ATOM 850 C CA . ARG A 1 107 ? -5.169 10.640 20.779 1.00 94.50 107 ARG A CA 1
ATOM 851 C C . ARG A 1 107 ? -3.702 10.998 20.513 1.00 94.50 107 ARG A C 1
ATOM 853 O O . ARG A 1 107 ? -2.926 10.101 20.196 1.00 94.50 107 ARG A O 1
ATOM 860 N N . PHE A 1 108 ? -3.298 12.249 20.743 1.00 94.44 108 PHE A N 1
ATOM 861 C CA . PHE A 1 108 ? -1.911 12.698 20.591 1.00 94.44 108 PHE A CA 1
ATOM 862 C C . PHE A 1 108 ? -0.958 12.010 21.576 1.00 94.44 108 PHE A C 1
ATOM 864 O O . PHE A 1 108 ? 0.040 11.430 21.158 1.00 94.44 108 PHE A O 1
ATOM 871 N N . CYS A 1 109 ? -1.269 11.991 22.877 1.00 93.69 109 CYS A N 1
ATOM 872 C CA . CYS A 1 109 ? -0.390 11.359 23.864 1.00 93.69 109 CYS A CA 1
ATOM 873 C C . CYS A 1 109 ? -0.270 9.841 23.663 1.00 93.69 109 CYS A C 1
ATOM 875 O O . CYS A 1 109 ? 0.823 9.305 23.837 1.00 93.69 109 CYS A O 1
ATOM 877 N N . ARG A 1 110 ? -1.343 9.152 23.245 1.00 93.00 110 ARG A N 1
ATOM 878 C CA . ARG A 1 110 ? -1.288 7.717 22.920 1.00 93.00 110 ARG A CA 1
ATOM 879 C C . ARG A 1 110 ? -0.457 7.455 21.658 1.00 93.00 110 ARG A C 1
ATOM 881 O O . ARG A 1 110 ? 0.347 6.527 21.659 1.00 93.00 110 ARG A O 1
ATOM 888 N N . PHE A 1 111 ? -0.606 8.288 20.624 1.00 94.06 111 PHE A N 1
ATOM 889 C CA . PHE A 1 111 ? 0.199 8.231 19.398 1.00 94.06 111 PHE A CA 1
ATOM 890 C C . PHE A 1 111 ? 1.694 8.435 19.684 1.00 94.06 111 PHE A C 1
ATOM 892 O O . PHE A 1 111 ? 2.502 7.589 19.309 1.00 94.06 111 PHE A O 1
ATOM 899 N N . ILE A 1 112 ? 2.058 9.492 20.422 1.00 93.12 112 ILE A N 1
ATOM 900 C CA . ILE A 1 112 ? 3.443 9.747 20.849 1.00 93.12 112 ILE A CA 1
ATOM 901 C C . ILE A 1 112 ? 3.985 8.582 21.689 1.00 93.12 112 ILE A C 1
ATOM 903 O O . ILE A 1 112 ? 5.103 8.134 21.449 1.00 93.12 112 ILE A O 1
ATOM 907 N N . GLY A 1 113 ? 3.190 8.046 22.622 1.00 90.12 113 GLY A N 1
ATOM 908 C CA . GLY A 1 113 ? 3.576 6.896 23.445 1.00 90.12 113 GLY A CA 1
ATOM 909 C C . GLY A 1 113 ? 3.966 5.671 22.618 1.00 90.12 113 GLY A C 1
ATOM 910 O O . GLY A 1 113 ? 5.022 5.090 22.851 1.00 90.12 113 GLY A O 1
ATOM 911 N N . GLY A 1 114 ? 3.169 5.317 21.605 1.00 88.19 114 GLY A N 1
ATOM 912 C CA . GLY A 1 114 ? 3.537 4.249 20.672 1.00 88.19 114 GLY A CA 1
ATOM 913 C C . GLY A 1 114 ? 4.759 4.611 19.819 1.00 88.19 114 GLY A C 1
ATOM 914 O O . GLY A 1 114 ? 5.703 3.827 19.706 1.00 88.19 114 GLY A O 1
ATOM 915 N N . LYS A 1 115 ? 4.804 5.834 19.271 1.00 88.88 115 LYS A N 1
ATOM 916 C CA . LYS A 1 115 ? 5.904 6.280 18.403 1.00 88.88 115 LYS A CA 1
ATOM 917 C C . LYS A 1 115 ? 7.266 6.331 19.084 1.00 88.88 115 LYS A C 1
ATOM 919 O O . LYS A 1 115 ? 8.246 6.075 18.398 1.00 88.88 115 LYS A O 1
ATOM 924 N N . VAL A 1 116 ? 7.356 6.585 20.391 1.00 87.06 116 VAL A N 1
ATOM 925 C CA . VAL A 1 116 ? 8.631 6.519 21.136 1.00 87.06 116 VAL A CA 1
ATOM 926 C C . VAL A 1 116 ? 9.246 5.112 21.102 1.00 87.06 116 VAL A C 1
ATOM 928 O O . VAL A 1 116 ? 10.463 4.989 21.008 1.00 87.06 116 VAL A O 1
ATOM 931 N N . ILE A 1 117 ? 8.427 4.054 21.125 1.00 81.94 117 ILE A N 1
ATOM 932 C CA . ILE A 1 117 ? 8.910 2.667 21.009 1.00 81.94 117 ILE A CA 1
ATOM 933 C C . ILE A 1 117 ? 9.296 2.345 19.558 1.00 81.94 117 ILE A C 1
ATOM 935 O O . ILE A 1 117 ? 10.349 1.760 19.312 1.00 81.94 117 ILE A O 1
ATOM 939 N N . GLN A 1 118 ? 8.465 2.756 18.593 1.00 79.81 118 GLN A N 1
ATOM 940 C CA . GLN A 1 118 ? 8.683 2.456 17.174 1.00 79.81 118 GLN A CA 1
ATOM 941 C C . GLN A 1 118 ? 9.877 3.214 16.562 1.00 79.81 118 GLN A C 1
ATOM 943 O O . GLN A 1 118 ? 10.561 2.689 15.685 1.00 79.81 118 GLN A O 1
ATOM 948 N N . SER A 1 119 ? 10.131 4.458 16.980 1.00 82.81 119 SER A N 1
ATOM 949 C CA . SER A 1 119 ? 11.078 5.349 16.297 1.00 82.81 119 SER A CA 1
ATOM 950 C C . SER A 1 119 ? 12.544 5.001 16.532 1.00 82.81 119 SER A C 1
ATOM 952 O O . SER A 1 119 ? 13.348 5.148 15.613 1.00 82.81 119 SER A O 1
ATOM 954 N N . ALA A 1 120 ? 12.897 4.507 17.723 1.00 77.56 120 ALA A N 1
ATOM 955 C CA . ALA A 1 120 ? 14.284 4.244 18.105 1.00 77.56 120 ALA A CA 1
ATOM 956 C C . ALA A 1 120 ? 14.980 3.242 17.164 1.00 77.56 120 ALA A C 1
ATOM 958 O O . ALA A 1 120 ? 16.110 3.477 16.741 1.00 77.56 120 ALA A O 1
ATOM 959 N N . VAL A 1 121 ? 14.291 2.160 16.781 1.00 76.19 121 VAL A N 1
ATOM 960 C CA . VAL A 1 121 ? 14.844 1.129 15.883 1.00 76.19 121 VAL A CA 1
ATOM 961 C C . VAL A 1 121 ? 14.987 1.652 14.450 1.00 76.19 121 VAL A C 1
ATOM 963 O O . VAL A 1 121 ? 16.017 1.425 13.820 1.00 76.19 121 VAL A O 1
ATOM 966 N N . VAL A 1 122 ? 13.991 2.391 13.945 1.00 83.31 122 VAL A N 1
ATOM 967 C CA . VAL A 1 122 ? 14.022 2.962 12.585 1.00 83.31 122 VAL A CA 1
ATOM 968 C C . VAL A 1 122 ? 15.130 4.011 12.459 1.00 83.31 122 VAL A C 1
ATOM 970 O O . VAL A 1 122 ? 15.875 4.002 11.482 1.00 83.31 122 VAL A O 1
ATOM 973 N N . LEU A 1 123 ? 15.276 4.889 13.457 1.00 82.88 123 LEU A N 1
ATOM 974 C CA . LEU A 1 123 ? 16.325 5.911 13.485 1.00 82.88 123 LEU A CA 1
ATOM 975 C C . LEU A 1 123 ? 17.724 5.297 13.609 1.00 82.88 123 LEU A C 1
ATOM 977 O O . LEU A 1 123 ? 18.641 5.776 12.948 1.00 82.88 123 LEU A O 1
ATOM 981 N N . LEU A 1 124 ? 17.890 4.221 14.388 1.00 80.81 124 LEU A N 1
ATOM 982 C CA . LEU A 1 124 ? 19.158 3.493 14.474 1.00 80.81 124 LEU A CA 1
ATOM 983 C C . LEU A 1 124 ? 19.532 2.846 13.131 1.00 80.81 124 LEU A C 1
ATOM 985 O O . LEU A 1 124 ? 20.654 3.019 12.664 1.00 80.81 124 LEU A O 1
ATOM 989 N N . ALA A 1 125 ? 18.591 2.153 12.479 1.00 76.38 125 ALA A N 1
ATOM 990 C CA . ALA A 1 125 ? 18.818 1.544 11.167 1.00 76.38 125 ALA A CA 1
ATOM 991 C C . ALA A 1 125 ? 19.158 2.593 10.090 1.00 76.38 125 ALA A C 1
ATOM 993 O O . ALA A 1 125 ? 20.079 2.392 9.297 1.00 76.38 125 ALA A O 1
ATOM 994 N N . ALA A 1 126 ? 18.468 3.738 10.104 1.00 79.50 126 ALA A N 1
ATOM 995 C CA . ALA A 1 126 ? 18.766 4.865 9.226 1.00 79.50 126 ALA A CA 1
ATOM 996 C C . ALA A 1 126 ? 20.170 5.440 9.485 1.00 79.50 126 ALA A C 1
ATOM 998 O O . ALA A 1 126 ? 20.942 5.614 8.547 1.00 79.50 126 ALA A O 1
ATOM 999 N N . ALA A 1 127 ? 20.530 5.685 10.750 1.00 80.88 127 ALA A N 1
ATOM 1000 C CA . ALA A 1 127 ? 21.839 6.220 11.123 1.00 80.88 127 ALA A CA 1
ATOM 1001 C C . ALA A 1 127 ? 22.994 5.292 10.709 1.00 80.88 127 ALA A C 1
ATOM 1003 O O . ALA A 1 127 ? 24.011 5.780 10.222 1.00 80.88 127 ALA A O 1
ATOM 1004 N N . ILE A 1 128 ? 22.823 3.970 10.840 1.00 77.88 128 ILE A N 1
ATOM 1005 C CA . ILE A 1 128 ? 23.808 2.981 10.378 1.00 77.88 128 ILE A CA 1
ATOM 1006 C C . ILE A 1 128 ? 24.000 3.075 8.857 1.00 77.88 128 ILE A C 1
ATOM 1008 O O . ILE A 1 128 ? 25.138 3.144 8.399 1.00 77.88 128 ILE A O 1
ATOM 1012 N N . LEU A 1 129 ? 22.922 3.142 8.065 1.00 74.06 129 LEU A N 1
ATOM 1013 C CA . LEU A 1 129 ? 23.051 3.246 6.605 1.00 74.06 129 LEU A CA 1
ATOM 1014 C C . LEU A 1 129 ? 23.691 4.572 6.164 1.00 74.06 129 LEU A C 1
ATOM 1016 O O . LEU A 1 129 ? 24.565 4.571 5.298 1.00 74.06 129 LEU A O 1
ATOM 1020 N N . LEU A 1 130 ? 23.281 5.697 6.760 1.00 78.44 130 LEU A N 1
ATOM 1021 C CA . LEU A 1 130 ? 23.872 7.009 6.471 1.00 78.44 130 LEU A CA 1
ATOM 1022 C C . LEU A 1 130 ? 25.368 7.035 6.821 1.00 78.44 130 LEU A C 1
ATOM 1024 O O . LEU A 1 130 ? 26.154 7.625 6.082 1.00 78.44 130 LEU A O 1
ATOM 1028 N N . LEU A 1 131 ? 25.771 6.354 7.902 1.00 79.25 131 LEU A N 1
ATOM 1029 C CA . LEU A 1 131 ? 27.175 6.179 8.265 1.00 79.25 131 LEU A CA 1
ATOM 1030 C C . LEU A 1 131 ? 27.932 5.351 7.216 1.00 79.25 131 LEU A C 1
ATOM 1032 O O . LEU A 1 131 ? 28.996 5.785 6.791 1.00 79.25 131 LEU A O 1
ATOM 1036 N N . CYS A 1 132 ? 27.392 4.222 6.742 1.00 76.50 132 CYS A N 1
ATOM 1037 C CA . CYS A 1 132 ? 28.019 3.432 5.670 1.00 76.50 132 CYS A CA 1
ATOM 1038 C C . CYS A 1 132 ? 28.243 4.266 4.395 1.00 76.50 132 CYS A C 1
ATOM 1040 O O . CYS A 1 132 ? 29.367 4.354 3.908 1.00 76.50 132 CYS A O 1
ATOM 1042 N N . LEU A 1 133 ? 27.207 4.961 3.913 1.00 73.31 133 LEU A N 1
ATOM 1043 C CA . LEU A 1 133 ? 27.288 5.806 2.711 1.00 73.31 133 LEU A CA 1
ATOM 1044 C C . LEU A 1 133 ? 28.237 7.010 2.881 1.00 73.31 133 LEU A C 1
ATOM 1046 O O . LEU A 1 133 ? 28.810 7.490 1.900 1.00 73.31 133 LEU A O 1
ATOM 1050 N N . SER A 1 134 ? 28.430 7.482 4.117 1.00 78.44 134 SER A N 1
ATOM 1051 C CA . SER A 1 134 ? 29.409 8.524 4.445 1.00 78.44 134 SER A CA 1
ATOM 1052 C C . SER A 1 134 ? 30.840 7.991 4.578 1.00 78.44 134 SER A C 1
ATOM 1054 O O . SER A 1 134 ? 31.773 8.715 4.237 1.00 78.44 134 SER A O 1
ATOM 1056 N N . LEU A 1 135 ? 31.033 6.755 5.052 1.00 78.00 135 LEU A N 1
ATOM 1057 C CA . LEU A 1 135 ? 32.345 6.101 5.156 1.00 78.00 135 LEU A CA 1
ATOM 1058 C C . LEU A 1 135 ? 32.888 5.676 3.785 1.00 78.00 135 LEU A C 1
ATOM 1060 O O . LEU A 1 135 ? 34.090 5.753 3.555 1.00 78.00 135 LEU A O 1
ATOM 1064 N N . GLU A 1 136 ? 32.008 5.312 2.851 1.00 75.00 136 GLU A N 1
ATOM 1065 C CA . GLU A 1 136 ? 32.353 5.101 1.437 1.00 75.00 136 GLU A CA 1
ATOM 1066 C C . GLU A 1 136 ? 32.636 6.417 0.677 1.00 75.00 136 GLU A C 1
ATOM 1068 O O . GLU A 1 136 ? 32.891 6.401 -0.525 1.00 75.00 136 GLU A O 1
ATOM 1073 N N . GLY A 1 137 ? 32.576 7.573 1.352 1.00 68.94 137 GLY A N 1
ATOM 1074 C CA . GLY A 1 137 ? 32.877 8.889 0.778 1.00 68.94 137 GLY A CA 1
ATOM 1075 C C . GLY A 1 137 ? 31.855 9.404 -0.242 1.00 68.94 137 GLY A C 1
ATOM 1076 O O . GLY A 1 137 ? 32.069 10.462 -0.830 1.00 68.94 137 GLY A O 1
ATOM 1077 N N . GLN A 1 138 ? 30.744 8.689 -0.453 1.00 70.88 138 GLN A N 1
ATOM 1078 C CA . GLN A 1 138 ? 29.772 9.002 -1.505 1.00 70.88 138 GLN A CA 1
ATOM 1079 C C . GLN A 1 138 ? 28.958 10.271 -1.201 1.00 70.88 138 GLN A C 1
ATOM 1081 O O . GLN A 1 138 ? 28.635 11.029 -2.116 1.00 70.88 138 GLN A O 1
ATOM 1086 N N . ILE A 1 139 ? 28.621 10.510 0.074 1.00 72.88 139 ILE A N 1
ATOM 1087 C CA . ILE A 1 139 ? 27.921 11.713 0.554 1.00 72.88 139 ILE A CA 1
ATOM 1088 C C . ILE A 1 139 ? 28.552 12.190 1.865 1.00 72.88 139 ILE A C 1
ATOM 1090 O O . ILE A 1 139 ? 28.732 11.410 2.794 1.00 72.88 139 ILE A O 1
ATOM 1094 N N . SER A 1 140 ? 28.809 13.496 1.969 1.00 73.94 140 SER A N 1
ATOM 1095 C CA . SER A 1 140 ? 29.183 14.152 3.226 1.00 73.94 140 SER A CA 1
ATOM 1096 C C . SER A 1 140 ? 27.975 14.869 3.831 1.00 73.94 140 SER A C 1
ATOM 1098 O O . SER A 1 140 ? 27.436 15.808 3.240 1.00 73.94 140 SER A O 1
ATOM 1100 N N . PHE A 1 141 ? 27.540 14.435 5.015 1.00 79.19 141 PHE A N 1
ATOM 1101 C CA . PHE A 1 141 ? 26.440 15.067 5.745 1.00 79.19 141 PHE A CA 1
ATOM 1102 C C . PHE A 1 141 ? 26.966 16.175 6.660 1.00 79.19 141 PHE A C 1
ATOM 1104 O O . PHE A 1 141 ? 27.464 15.919 7.756 1.00 79.19 141 PHE A O 1
ATOM 1111 N N . GLY A 1 142 ? 26.822 17.430 6.231 1.00 83.38 142 GLY A N 1
ATOM 1112 C CA . GLY A 1 142 ? 27.118 18.580 7.085 1.00 83.38 142 GLY A CA 1
ATOM 1113 C C . GLY A 1 142 ? 26.259 18.571 8.356 1.00 83.38 142 GLY A C 1
ATOM 1114 O O . GLY A 1 142 ? 25.041 18.403 8.283 1.00 83.38 142 GLY A O 1
ATOM 1115 N N . LEU A 1 143 ? 26.878 18.796 9.522 1.00 84.94 143 LEU A N 1
ATOM 1116 C CA . LEU A 1 143 ? 26.207 18.776 10.832 1.00 84.94 143 LEU A CA 1
ATOM 1117 C C . LEU A 1 143 ? 24.970 19.694 10.886 1.00 84.94 143 LEU A C 1
ATOM 1119 O O . LEU A 1 143 ? 23.965 19.350 11.504 1.00 84.94 143 LEU A O 1
ATOM 1123 N N . SER A 1 144 ? 25.011 20.831 10.188 1.00 86.12 144 SER A N 1
ATOM 1124 C CA . SER A 1 144 ? 23.881 21.750 10.016 1.00 86.12 144 SER A CA 1
ATOM 1125 C C . SER A 1 144 ? 22.654 21.094 9.369 1.00 86.12 144 SER A C 1
ATOM 1127 O O . SER A 1 144 ? 21.539 21.316 9.833 1.00 86.12 144 SER A O 1
ATOM 1129 N N . TYR A 1 145 ? 22.836 20.256 8.346 1.00 86.56 145 TYR A N 1
ATOM 1130 C CA . TYR A 1 145 ? 21.751 19.549 7.656 1.00 86.56 145 TYR A CA 1
ATOM 1131 C C . TYR A 1 145 ? 21.160 18.419 8.511 1.00 86.56 145 TYR A C 1
ATOM 1133 O O . TYR A 1 145 ? 19.943 18.234 8.542 1.00 86.56 145 TYR A O 1
ATOM 1141 N N . ILE A 1 146 ? 21.999 17.731 9.296 1.00 87.69 146 ILE A N 1
ATOM 1142 C CA . ILE A 1 146 ? 21.547 16.748 10.296 1.00 87.69 146 ILE A CA 1
ATOM 1143 C C . ILE A 1 146 ? 20.697 17.440 11.376 1.00 87.69 146 ILE A C 1
ATOM 1145 O O . ILE A 1 146 ? 19.601 16.977 11.695 1.00 87.69 146 ILE A O 1
ATOM 1149 N N . LEU A 1 147 ? 21.155 18.582 11.901 1.00 88.19 147 LEU A N 1
ATOM 1150 C CA . LEU A 1 147 ? 20.403 19.373 12.882 1.00 88.19 147 LEU A CA 1
ATOM 1151 C C . LEU A 1 147 ? 19.086 19.917 12.303 1.00 88.19 147 LEU A C 1
ATOM 1153 O O . LEU A 1 147 ? 18.062 19.867 12.981 1.00 88.19 147 LEU A O 1
ATOM 1157 N N . LEU A 1 148 ? 19.071 20.368 11.044 1.00 89.50 148 LEU A N 1
ATOM 1158 C CA . LEU A 1 148 ? 17.844 20.787 10.356 1.00 89.50 148 LEU A CA 1
ATOM 1159 C C . LEU A 1 148 ? 16.837 19.638 10.207 1.00 89.50 148 LEU A C 1
ATOM 1161 O O . LEU A 1 148 ? 15.652 19.851 10.456 1.00 89.50 148 LEU A O 1
ATOM 1165 N N . TYR A 1 149 ? 17.282 18.419 9.882 1.00 91.00 149 TYR A N 1
ATOM 1166 C CA . TYR A 1 149 ? 16.409 17.238 9.865 1.00 91.00 149 TYR A CA 1
ATOM 1167 C C . TYR A 1 149 ? 15.831 16.930 11.255 1.00 91.00 149 TYR A C 1
ATOM 1169 O O . TYR A 1 149 ? 14.626 16.720 11.392 1.00 91.00 149 TYR A O 1
ATOM 1177 N N . ILE A 1 150 ? 16.665 16.976 12.301 1.00 89.56 150 ILE A N 1
ATOM 1178 C CA . ILE A 1 150 ? 16.246 16.766 13.698 1.00 89.56 150 ILE A CA 1
ATOM 1179 C C . ILE A 1 150 ? 15.226 17.825 14.154 1.00 89.56 150 ILE A C 1
ATOM 1181 O O . ILE A 1 150 ? 14.318 17.499 14.914 1.00 89.56 150 ILE A O 1
ATOM 1185 N N . LEU A 1 151 ? 15.323 19.068 13.670 1.00 91.75 151 LEU A N 1
ATOM 1186 C CA . LEU A 1 151 ? 14.358 20.139 13.954 1.00 91.75 151 LEU A CA 1
ATOM 1187 C C . LEU A 1 151 ? 13.067 20.030 13.121 1.00 91.75 151 LEU A C 1
ATOM 1189 O O . LEU A 1 151 ? 11.985 20.329 13.628 1.00 91.75 151 LEU A O 1
ATOM 1193 N N . ALA A 1 152 ? 13.155 19.582 11.865 1.00 94.88 152 ALA A N 1
ATOM 1194 C CA . ALA A 1 152 ? 12.010 19.449 10.961 1.00 94.88 152 ALA A CA 1
ATOM 1195 C C . ALA A 1 152 ? 11.170 18.179 11.207 1.00 94.88 152 ALA A C 1
ATOM 1197 O O . ALA A 1 152 ? 9.976 18.168 10.903 1.00 94.88 152 ALA A O 1
ATOM 1198 N N . LEU A 1 153 ? 11.759 17.110 11.759 1.00 93.56 153 LEU A N 1
ATOM 1199 C CA . LEU A 1 153 ? 11.082 15.830 12.005 1.00 93.56 153 LEU A CA 1
ATOM 1200 C C . LEU A 1 153 ? 9.952 15.913 13.064 1.00 93.56 153 LEU A C 1
ATOM 1202 O O . LEU A 1 153 ? 8.869 15.386 12.796 1.00 93.56 153 LEU A O 1
ATOM 1206 N N . PRO A 1 154 ? 10.107 16.591 14.223 1.00 94.19 154 PRO A N 1
ATOM 1207 C CA . PRO A 1 154 ? 9.004 16.824 15.159 1.00 94.19 154 PRO A CA 1
ATOM 1208 C C . PRO A 1 154 ? 7.854 17.620 14.535 1.00 94.19 154 PRO A C 1
ATOM 1210 O O . PRO A 1 154 ? 6.690 17.273 14.738 1.00 94.19 154 PRO A O 1
ATOM 1213 N N . GLY A 1 155 ? 8.169 18.644 13.735 1.00 95.75 155 GLY A N 1
ATOM 1214 C CA . GLY A 1 155 ? 7.168 19.412 12.995 1.00 95.75 155 GLY A CA 1
ATOM 1215 C C . GLY A 1 155 ? 6.436 18.550 11.965 1.00 95.75 155 GLY A C 1
ATOM 1216 O O . GLY A 1 155 ? 5.211 18.568 11.917 1.00 95.75 155 GLY A O 1
ATOM 1217 N N . ALA A 1 156 ? 7.149 17.705 11.216 1.00 97.06 156 ALA A N 1
ATOM 1218 C CA . ALA A 1 156 ? 6.556 16.765 10.265 1.00 97.06 156 ALA A CA 1
ATOM 1219 C C . ALA A 1 156 ? 5.614 15.752 10.944 1.00 97.06 156 ALA A C 1
ATOM 1221 O O . ALA A 1 156 ? 4.525 15.479 10.437 1.00 97.06 156 ALA A O 1
ATOM 1222 N N . LEU A 1 157 ? 5.999 15.236 12.117 1.00 95.62 157 LEU A N 1
ATOM 1223 C CA . LEU A 1 157 ? 5.193 14.309 12.914 1.00 95.62 157 LEU A CA 1
ATOM 1224 C C . LEU A 1 157 ? 3.916 14.974 13.451 1.00 95.62 157 LEU A C 1
ATOM 1226 O O . LEU A 1 157 ? 2.836 14.389 13.356 1.00 95.62 157 LEU A O 1
ATOM 1230 N N . VAL A 1 158 ? 4.013 16.198 13.983 1.00 96.75 158 VAL A N 1
ATOM 1231 C CA . VAL A 1 158 ? 2.845 16.964 14.455 1.00 96.75 158 VAL A CA 1
ATOM 1232 C C . VAL A 1 158 ? 1.943 17.361 13.285 1.00 96.75 158 VAL A C 1
ATOM 1234 O O . VAL A 1 158 ? 0.725 17.219 13.384 1.00 96.75 158 VAL A O 1
ATOM 1237 N N . LEU A 1 159 ? 2.515 17.794 12.160 1.00 97.25 159 LEU A N 1
ATOM 1238 C CA . LEU A 1 159 ? 1.772 18.142 10.952 1.00 97.25 159 LEU A CA 1
ATOM 1239 C C . LEU A 1 159 ? 0.986 16.939 10.421 1.00 97.25 159 LEU A C 1
ATOM 1241 O O . LEU A 1 159 ? -0.222 17.052 10.215 1.00 97.25 159 LEU A O 1
ATOM 1245 N N . ASN A 1 160 ? 1.625 15.773 10.290 1.00 96.94 160 ASN A N 1
ATOM 1246 C CA . ASN A 1 160 ? 0.947 14.562 9.835 1.00 96.94 160 ASN A CA 1
ATOM 1247 C C . ASN A 1 160 ? -0.142 14.103 10.820 1.00 96.94 160 ASN A C 1
ATOM 1249 O O . ASN A 1 160 ? -1.247 13.770 10.396 1.00 96.94 160 ASN A O 1
ATOM 1253 N N . PHE A 1 161 ? 0.114 14.172 12.135 1.00 96.69 161 PHE A N 1
ATOM 1254 C CA . PHE A 1 161 ? -0.914 13.907 13.149 1.00 96.69 161 PHE A CA 1
ATOM 1255 C C . PHE A 1 161 ? -2.145 14.807 12.961 1.00 96.69 161 PHE A C 1
ATOM 1257 O O . PHE A 1 161 ? -3.272 14.316 12.982 1.00 96.69 161 PHE A O 1
ATOM 1264 N N . VAL A 1 162 ? -1.954 16.115 12.757 1.00 96.75 162 VAL A N 1
ATOM 1265 C CA . VAL A 1 162 ? -3.065 17.066 12.608 1.00 96.75 162 VAL A CA 1
ATOM 1266 C C . VAL A 1 162 ? -3.802 16.881 11.273 1.00 96.75 162 VAL A C 1
ATOM 1268 O O . VAL A 1 162 ? -5.031 16.944 11.273 1.00 96.75 162 VAL A O 1
ATOM 1271 N N . VAL A 1 163 ? -3.101 16.571 10.171 1.00 95.88 163 VAL A N 1
ATOM 1272 C CA . VAL A 1 163 ? -3.714 16.182 8.880 1.00 95.88 163 VAL A CA 1
ATOM 1273 C C . VAL A 1 163 ? -4.656 14.990 9.069 1.00 95.88 163 VAL A C 1
ATOM 1275 O O . VAL A 1 163 ? -5.842 15.081 8.750 1.00 95.88 163 VAL A O 1
ATOM 1278 N N . TYR A 1 164 ? -4.156 13.891 9.636 1.00 95.38 164 TYR A N 1
ATOM 1279 C CA . TYR A 1 164 ? -4.928 12.658 9.794 1.00 95.38 164 TYR A CA 1
ATOM 1280 C C . TYR A 1 164 ? -6.040 12.780 10.847 1.00 95.38 164 TYR A C 1
ATOM 1282 O O . TYR A 1 164 ? -7.127 12.233 10.668 1.00 95.38 164 TYR A O 1
ATOM 1290 N N . TYR A 1 165 ? -5.836 13.571 11.904 1.00 95.06 165 TYR A N 1
ATOM 1291 C CA . TYR A 1 165 ? -6.883 13.872 12.881 1.00 95.06 165 TYR A CA 1
ATOM 1292 C C . TYR A 1 165 ? -7.998 14.762 12.292 1.00 95.06 165 TYR A C 1
ATOM 1294 O O . TYR A 1 165 ? -9.173 14.546 12.597 1.00 95.06 165 TYR A O 1
ATOM 1302 N N . ALA A 1 166 ? -7.679 15.720 11.412 1.00 93.56 166 ALA A N 1
ATOM 1303 C CA . ALA A 1 166 ? -8.691 16.493 10.685 1.00 93.56 166 ALA A CA 1
ATOM 1304 C C . ALA A 1 166 ? -9.501 15.594 9.730 1.00 93.56 166 ALA A C 1
ATOM 1306 O O . ALA A 1 166 ? -10.731 15.586 9.781 1.00 93.56 166 ALA A O 1
ATOM 1307 N N . LEU A 1 167 ? -8.803 14.777 8.932 1.00 93.00 167 LEU A N 1
ATOM 1308 C CA . LEU A 1 167 ? -9.367 13.779 8.015 1.00 93.00 167 LEU A CA 1
ATOM 1309 C C . LEU A 1 167 ? -10.286 12.779 8.736 1.00 93.00 167 LEU A C 1
ATOM 1311 O O . LEU A 1 167 ? -11.376 12.483 8.247 1.00 93.00 167 LEU A O 1
ATOM 1315 N N . SER A 1 168 ? -9.907 12.325 9.936 1.00 92.56 168 SER A N 1
ATOM 1316 C CA . SER A 1 168 ? -10.714 11.388 10.732 1.00 92.56 168 SER A CA 1
ATOM 1317 C C . SER A 1 168 ? -12.108 11.922 11.096 1.00 92.56 168 SER A C 1
ATOM 1319 O O . SER A 1 168 ? -13.043 11.142 11.274 1.00 92.56 168 SER A O 1
ATOM 1321 N N . GLY A 1 169 ? -12.281 13.250 11.128 1.00 90.31 169 GLY A N 1
ATOM 1322 C CA . GLY A 1 169 ? -13.565 13.893 11.399 1.00 90.31 169 GLY A CA 1
ATOM 1323 C C . GLY A 1 169 ? -14.646 13.597 10.352 1.00 90.31 169 GLY A C 1
ATOM 1324 O O . GLY A 1 169 ? -15.828 13.689 10.672 1.00 90.31 169 GLY A O 1
ATOM 1325 N N . ILE A 1 170 ? -14.292 13.175 9.130 1.00 90.00 170 ILE A N 1
ATOM 1326 C CA . ILE A 1 170 ? -15.277 12.858 8.076 1.00 90.00 170 ILE A CA 1
ATOM 1327 C C . ILE A 1 170 ? -16.228 11.716 8.506 1.00 90.00 170 ILE A C 1
ATOM 1329 O O . ILE A 1 170 ? -17.382 11.677 8.072 1.00 90.00 170 ILE A O 1
ATOM 1333 N N . ALA A 1 171 ? -15.806 10.847 9.433 1.00 88.56 171 ALA A N 1
ATOM 1334 C CA . ALA A 1 171 ? -16.643 9.787 10.002 1.00 88.56 171 ALA A CA 1
ATOM 1335 C C . ALA A 1 171 ? -17.917 10.291 10.720 1.00 88.56 171 ALA A C 1
ATOM 1337 O O . ALA A 1 171 ? -18.880 9.539 10.834 1.00 88.56 171 ALA A O 1
ATOM 1338 N N . PHE A 1 172 ? -17.989 11.565 11.141 1.00 86.38 172 PHE A N 1
ATOM 1339 C CA . PHE A 1 172 ? -19.232 12.160 11.669 1.00 86.38 172 PHE A CA 1
ATOM 1340 C C . PHE A 1 172 ? -20.341 12.338 10.611 1.00 86.38 172 PHE A C 1
ATOM 1342 O O . PHE A 1 172 ? -21.496 12.582 10.965 1.00 86.38 172 PHE A O 1
ATOM 1349 N N . TRP A 1 173 ? -20.008 12.235 9.320 1.00 85.88 173 TRP A N 1
ATOM 1350 C CA . TRP A 1 173 ? -20.953 12.352 8.202 1.00 85.88 173 TRP A CA 1
ATOM 1351 C C . TRP A 1 173 ? -20.993 11.114 7.297 1.00 85.88 173 TRP A C 1
ATOM 1353 O O . TRP A 1 173 ? -21.977 10.931 6.583 1.00 85.88 173 TRP A O 1
ATOM 1363 N N . VAL A 1 174 ? -19.955 10.269 7.324 1.00 81.81 174 VAL A N 1
ATOM 1364 C CA . VAL A 1 174 ? -19.833 9.060 6.496 1.00 81.81 174 VAL A CA 1
ATOM 1365 C C . VAL A 1 174 ? -19.662 7.836 7.397 1.00 81.81 174 VAL A C 1
ATOM 1367 O O . VAL A 1 174 ? -18.577 7.594 7.919 1.00 81.81 174 VAL A O 1
ATOM 1370 N N . THR A 1 175 ? -20.729 7.046 7.550 1.00 73.50 175 THR A N 1
ATOM 1371 C CA . THR A 1 175 ? -20.802 5.869 8.443 1.00 73.50 175 THR A CA 1
ATOM 1372 C C . THR A 1 175 ? -19.756 4.787 8.143 1.00 73.50 175 THR A C 1
ATOM 1374 O O . THR A 1 175 ? -19.392 4.023 9.033 1.00 73.50 175 THR A O 1
ATOM 1377 N N . GLU A 1 176 ? -19.260 4.730 6.905 1.00 75.75 176 GLU A N 1
ATOM 1378 C CA . GLU A 1 176 ? -18.219 3.802 6.448 1.00 75.75 176 GLU A CA 1
ATOM 1379 C C . GLU A 1 176 ? -17.044 4.563 5.808 1.00 75.75 176 GLU A C 1
ATOM 1381 O O . GLU A 1 176 ? -16.741 4.429 4.624 1.00 75.75 176 GLU A O 1
ATOM 1386 N N . SER A 1 177 ? -16.370 5.415 6.584 1.00 81.06 177 SER A N 1
ATOM 1387 C CA . SER A 1 177 ? -15.312 6.303 6.075 1.00 81.06 177 SER A CA 1
ATOM 1388 C C . SER A 1 177 ? -14.001 5.608 5.663 1.00 81.06 177 SER A C 1
ATOM 1390 O O . SER A 1 177 ? -13.118 6.269 5.117 1.00 81.06 177 SER A O 1
ATOM 1392 N N . ALA A 1 178 ? -13.842 4.302 5.910 1.00 76.50 178 ALA A N 1
ATOM 1393 C CA . ALA A 1 178 ? -12.561 3.593 5.802 1.00 76.50 178 ALA A CA 1
ATOM 1394 C C . ALA A 1 178 ? -11.909 3.688 4.408 1.00 76.50 178 ALA A C 1
ATOM 1396 O O . ALA A 1 178 ? -10.734 4.036 4.297 1.00 76.50 178 ALA A O 1
ATOM 1397 N N . GLY A 1 179 ? -12.672 3.457 3.333 1.00 70.75 179 GLY A N 1
ATOM 1398 C CA . GLY A 1 179 ? -12.151 3.600 1.968 1.00 70.75 179 GLY A CA 1
ATOM 1399 C C . GLY A 1 179 ? -11.760 5.043 1.628 1.00 70.75 179 GLY A C 1
ATOM 1400 O O . GLY A 1 179 ? -10.811 5.276 0.877 1.00 70.75 179 GLY A O 1
ATOM 1401 N N . LEU A 1 180 ? -12.464 6.028 2.199 1.00 82.56 180 LEU A N 1
ATOM 1402 C CA . LEU A 1 180 ? -12.231 7.448 1.921 1.00 82.56 180 LEU A CA 1
ATOM 1403 C C . LEU A 1 180 ? -10.959 7.934 2.611 1.00 82.56 180 LEU A C 1
ATOM 1405 O O . LEU A 1 180 ? -10.186 8.676 2.008 1.00 82.56 180 LEU A O 1
ATOM 1409 N N . PHE A 1 181 ? -10.703 7.447 3.826 1.00 87.06 181 PHE A N 1
ATOM 1410 C CA . PHE A 1 181 ? -9.417 7.625 4.491 1.00 87.06 181 PHE A CA 1
ATOM 1411 C C . PHE A 1 181 ? -8.294 7.044 3.635 1.00 87.06 181 PHE A C 1
ATOM 1413 O O . PHE A 1 181 ? -7.387 7.783 3.277 1.00 87.06 181 PHE A O 1
ATOM 1420 N N . TYR A 1 182 ? -8.408 5.783 3.206 1.00 82.00 182 TYR A N 1
ATOM 1421 C CA . TYR A 1 182 ? -7.397 5.124 2.373 1.00 82.00 182 TYR A CA 1
ATOM 1422 C C . TYR A 1 182 ? -7.124 5.874 1.053 1.00 82.00 182 TYR A C 1
ATOM 1424 O O . TYR A 1 182 ? -5.968 6.085 0.690 1.00 82.00 182 TYR A O 1
ATOM 1432 N N . THR A 1 183 ? -8.164 6.387 0.383 1.00 84.06 183 THR A N 1
ATOM 1433 C CA . THR A 1 183 ? -8.019 7.226 -0.828 1.00 84.06 183 THR A CA 1
ATOM 1434 C C . THR A 1 183 ? -7.203 8.487 -0.551 1.00 84.06 183 THR A C 1
ATOM 1436 O O . THR A 1 183 ? -6.253 8.797 -1.270 1.00 84.06 183 THR A O 1
ATOM 1439 N N . LEU A 1 184 ? -7.570 9.226 0.499 1.00 89.38 184 LEU A N 1
ATOM 1440 C CA . LEU A 1 184 ? -6.904 10.473 0.866 1.00 89.38 184 LEU A CA 1
ATOM 1441 C C . LEU A 1 184 ? -5.473 10.211 1.357 1.00 89.38 184 LEU A C 1
ATOM 1443 O O . LEU A 1 184 ? -4.570 10.958 0.993 1.00 89.38 184 LEU A O 1
ATOM 1447 N N . SER A 1 185 ? -5.239 9.120 2.089 1.00 90.31 185 SER A N 1
ATOM 1448 C CA . SER A 1 185 ? -3.908 8.662 2.494 1.00 90.31 185 SER A CA 1
ATOM 1449 C C . SER A 1 185 ? -2.981 8.431 1.307 1.00 90.31 185 SER A C 1
ATOM 1451 O O . SER A 1 185 ? -1.834 8.858 1.367 1.00 90.31 185 SER A O 1
ATOM 1453 N N . LEU A 1 186 ? -3.462 7.825 0.216 1.00 87.69 186 LEU A N 1
ATOM 1454 C CA . LEU A 1 186 ? -2.663 7.614 -0.998 1.00 87.69 186 LEU A CA 1
ATOM 1455 C C . LEU A 1 186 ? -2.311 8.937 -1.690 1.00 87.69 186 LEU A C 1
ATOM 1457 O O . LEU A 1 186 ? -1.157 9.148 -2.060 1.00 87.69 186 LEU A O 1
ATOM 1461 N N . VAL A 1 187 ? -3.268 9.866 -1.800 1.00 91.19 187 VAL A N 1
ATOM 1462 C CA . VAL A 1 187 ? -3.007 11.215 -2.337 1.00 91.19 187 VAL A CA 1
ATOM 1463 C C . VAL A 1 187 ? -1.978 11.956 -1.474 1.00 91.19 187 VAL A C 1
ATOM 1465 O O . VAL A 1 187 ? -1.052 12.562 -2.013 1.00 91.19 187 VAL A O 1
ATOM 1468 N N . ILE A 1 188 ? -2.082 11.857 -0.145 1.00 93.12 188 ILE A N 1
ATOM 1469 C CA . ILE A 1 188 ? -1.120 12.432 0.807 1.00 93.12 188 ILE A CA 1
ATOM 1470 C C . ILE A 1 188 ? 0.260 11.771 0.667 1.00 93.12 188 ILE A C 1
ATOM 1472 O O . ILE A 1 188 ? 1.255 12.483 0.658 1.00 93.12 188 ILE A O 1
ATOM 1476 N N . TYR A 1 189 ? 0.332 10.446 0.517 1.00 91.50 189 TYR A N 1
ATOM 1477 C CA . TYR A 1 189 ? 1.569 9.656 0.400 1.00 91.50 189 TYR A CA 1
ATOM 1478 C C . TYR A 1 189 ? 2.349 9.921 -0.902 1.00 91.50 189 TYR A C 1
ATOM 1480 O O . TYR A 1 189 ? 3.579 9.828 -0.937 1.00 91.50 189 TYR A O 1
ATOM 1488 N N . VAL A 1 190 ? 1.646 10.307 -1.973 1.00 91.44 190 VAL A N 1
ATOM 1489 C CA . VAL A 1 190 ? 2.266 10.828 -3.201 1.00 91.44 190 VAL A CA 1
ATOM 1490 C C . VAL A 1 190 ? 2.676 12.293 -3.018 1.00 91.44 190 VAL A C 1
ATOM 1492 O O . VAL A 1 190 ? 3.828 12.639 -3.272 1.00 91.44 190 VAL A O 1
ATOM 1495 N N . ALA A 1 191 ? 1.771 13.152 -2.534 1.00 93.69 191 ALA A N 1
ATOM 1496 C CA . ALA A 1 191 ? 2.009 14.592 -2.370 1.00 93.69 191 ALA A CA 1
ATOM 1497 C C . ALA A 1 191 ? 3.040 14.947 -1.276 1.00 93.69 191 ALA A C 1
ATOM 1499 O O . ALA A 1 191 ? 3.578 16.055 -1.267 1.00 93.69 191 ALA A O 1
ATOM 1500 N N . SER A 1 192 ? 3.336 14.021 -0.362 1.00 95.75 192 SER A N 1
ATOM 1501 C CA . SER A 1 192 ? 4.436 14.111 0.601 1.00 95.75 192 SER A CA 1
ATOM 1502 C C . SER A 1 192 ? 5.804 13.854 -0.020 1.00 95.75 192 SER A C 1
ATOM 1504 O O . SER A 1 192 ? 6.810 14.195 0.597 1.00 95.75 192 SER A O 1
ATOM 1506 N N . GLY A 1 193 ? 5.856 13.242 -1.206 1.00 93.25 193 GLY A N 1
ATOM 1507 C CA . GLY A 1 193 ? 7.077 12.749 -1.834 1.00 93.25 193 GLY A CA 1
ATOM 1508 C C . GLY A 1 193 ? 7.612 11.445 -1.232 1.00 93.25 193 GLY A C 1
ATOM 1509 O O . GLY A 1 193 ? 8.789 11.136 -1.411 1.00 93.25 193 GLY A O 1
ATOM 1510 N N . THR A 1 194 ? 6.798 10.669 -0.504 1.00 92.31 194 THR A N 1
ATOM 1511 C CA . THR A 1 194 ? 7.270 9.405 0.097 1.00 92.31 194 THR A CA 1
ATOM 1512 C C . THR A 1 194 ? 7.546 8.324 -0.952 1.00 92.31 194 THR A C 1
ATOM 1514 O O . THR A 1 194 ? 8.488 7.556 -0.792 1.00 92.31 194 THR A O 1
ATOM 1517 N N . VAL A 1 195 ? 6.773 8.300 -2.045 1.00 87.31 195 VAL A N 1
ATOM 1518 C CA . VAL A 1 195 ? 6.989 7.400 -3.197 1.00 87.31 195 VAL A CA 1
ATOM 1519 C C . VAL A 1 195 ? 8.230 7.800 -4.010 1.00 87.31 195 VAL A C 1
ATOM 1521 O O . VAL A 1 195 ? 9.015 6.955 -4.428 1.00 87.31 195 VAL A O 1
ATOM 1524 N N . PHE A 1 196 ? 8.385 9.104 -4.252 1.00 87.56 196 PHE A N 1
ATOM 1525 C CA . PHE A 1 196 ? 9.331 9.691 -5.202 1.00 87.56 196 PHE A CA 1
ATOM 1526 C C . PHE A 1 196 ? 9.661 11.143 -4.822 1.00 87.56 196 PHE A C 1
ATOM 1528 O O . PHE A 1 196 ? 8.792 11.833 -4.282 1.00 87.56 196 PHE A O 1
ATOM 1535 N N . PRO A 1 197 ? 10.839 11.677 -5.202 1.00 91.25 197 PRO A N 1
ATOM 1536 C CA . PRO A 1 197 ? 11.065 13.118 -5.221 1.00 91.25 197 PRO A CA 1
ATOM 1537 C C . PRO A 1 197 ? 9.977 13.854 -6.014 1.00 91.25 197 PRO A C 1
ATOM 1539 O O . PRO A 1 197 ? 9.704 13.524 -7.169 1.00 91.25 197 PRO A O 1
ATOM 1542 N N . LEU A 1 198 ? 9.390 14.903 -5.429 1.00 91.25 198 LEU A N 1
ATOM 1543 C CA . LEU A 1 198 ? 8.332 15.695 -6.071 1.00 91.25 198 LEU A CA 1
ATOM 1544 C C . LEU A 1 198 ? 8.796 16.387 -7.370 1.00 91.25 198 LEU A C 1
ATOM 1546 O O . LEU A 1 198 ? 7.973 16.715 -8.221 1.00 91.25 198 LEU A O 1
ATOM 1550 N N . THR A 1 199 ? 10.108 16.541 -7.573 1.00 87.31 199 THR A N 1
ATOM 1551 C CA . THR A 1 199 ? 10.710 17.023 -8.827 1.00 87.31 199 THR A CA 1
ATOM 1552 C C . THR A 1 199 ? 10.473 16.093 -10.020 1.00 87.31 199 THR A C 1
ATOM 1554 O O . THR A 1 199 ? 10.484 16.563 -11.155 1.00 87.31 199 THR A O 1
ATOM 1557 N N . ILE A 1 200 ? 10.190 14.798 -9.810 1.00 84.69 200 ILE A N 1
ATOM 1558 C CA . ILE A 1 200 ? 9.879 13.850 -10.899 1.00 84.69 200 ILE A CA 1
ATOM 1559 C C . ILE A 1 200 ? 8.580 14.242 -11.632 1.00 84.69 200 ILE A C 1
ATOM 1561 O O . ILE A 1 200 ? 8.425 13.953 -12.822 1.00 84.69 200 ILE A O 1
ATOM 1565 N N . PHE A 1 201 ? 7.681 14.980 -10.976 1.00 85.56 201 PHE A N 1
ATOM 1566 C CA . PHE A 1 201 ? 6.471 15.536 -11.590 1.00 85.56 201 PHE A CA 1
ATOM 1567 C C . PHE A 1 201 ? 6.721 16.806 -12.430 1.00 85.56 201 PHE A C 1
ATOM 1569 O O . PHE A 1 201 ? 5.806 17.279 -13.102 1.00 85.56 201 PHE A O 1
ATOM 1576 N N . GLY A 1 202 ? 7.945 17.346 -12.428 1.00 86.75 202 GLY A N 1
ATOM 1577 C CA . GLY A 1 202 ? 8.305 18.597 -13.098 1.00 86.75 202 GLY A CA 1
ATOM 1578 C C . GLY A 1 202 ? 7.902 19.853 -12.315 1.00 86.75 202 GLY A C 1
ATOM 1579 O O . GLY A 1 202 ? 7.048 19.817 -11.426 1.00 86.75 202 GLY A O 1
ATOM 1580 N N . ASP A 1 203 ? 8.525 20.983 -12.656 1.00 86.31 203 ASP A N 1
ATOM 1581 C CA . ASP A 1 203 ? 8.518 22.215 -11.853 1.00 86.31 203 ASP A CA 1
ATOM 1582 C C . ASP A 1 203 ? 7.127 22.734 -11.474 1.00 86.31 203 ASP A C 1
ATOM 1584 O O . ASP A 1 203 ? 6.938 23.221 -10.362 1.00 86.31 203 ASP A O 1
ATOM 1588 N N . VAL A 1 204 ? 6.144 22.640 -12.374 1.00 90.38 204 VAL A N 1
ATOM 1589 C CA . VAL A 1 204 ? 4.783 23.149 -12.128 1.00 90.38 204 VAL A CA 1
ATOM 1590 C C . VAL A 1 204 ? 4.102 22.360 -11.008 1.00 90.38 204 VAL A C 1
ATOM 1592 O O . VAL A 1 204 ? 3.592 22.950 -10.057 1.00 90.38 204 VAL A O 1
ATOM 1595 N N . LEU A 1 205 ? 4.137 21.026 -11.080 1.00 88.62 205 LEU A N 1
ATOM 1596 C CA . LEU A 1 205 ? 3.548 20.160 -10.058 1.00 88.62 205 LEU A CA 1
ATOM 1597 C C . LEU A 1 205 ? 4.378 20.176 -8.769 1.00 88.62 205 LEU A C 1
ATOM 1599 O O . LEU A 1 205 ? 3.801 20.255 -7.689 1.00 88.62 205 LEU A O 1
ATOM 1603 N N . ALA A 1 206 ? 5.712 20.206 -8.862 1.00 88.00 206 ALA A N 1
ATOM 1604 C CA . ALA A 1 206 ? 6.585 20.362 -7.699 1.00 88.00 206 ALA A CA 1
ATOM 1605 C C . ALA A 1 206 ? 6.285 21.663 -6.924 1.00 88.00 206 ALA A C 1
ATOM 1607 O O . ALA A 1 206 ? 6.156 21.633 -5.699 1.00 88.00 206 ALA A O 1
ATOM 1608 N N . ARG A 1 207 ? 6.082 22.792 -7.625 1.00 88.94 207 ARG A N 1
ATOM 1609 C CA . ARG A 1 207 ? 5.659 24.067 -7.016 1.00 88.94 207 ARG A CA 1
ATOM 1610 C C . ARG A 1 207 ? 4.275 23.959 -6.373 1.00 88.94 207 ARG A C 1
ATOM 1612 O O . ARG A 1 207 ? 4.122 24.381 -5.230 1.00 88.94 207 ARG A O 1
ATOM 1619 N N . LEU A 1 208 ? 3.293 23.351 -7.043 1.00 92.12 208 LEU A N 1
ATOM 1620 C CA . LEU A 1 208 ? 1.955 23.145 -6.471 1.00 92.12 208 LEU A CA 1
ATOM 1621 C C . LEU A 1 208 ? 1.991 22.281 -5.198 1.00 92.12 208 LEU A C 1
ATOM 1623 O O . LEU A 1 208 ? 1.389 22.659 -4.195 1.00 92.12 208 LEU A O 1
ATOM 1627 N N . PHE A 1 209 ? 2.754 21.183 -5.177 1.00 92.31 209 PHE A N 1
ATOM 1628 C CA . PHE A 1 209 ? 2.937 20.385 -3.960 1.00 92.31 209 PHE A CA 1
ATOM 1629 C C . PHE A 1 209 ? 3.703 21.140 -2.859 1.00 92.31 209 PHE A C 1
ATOM 1631 O O . PHE A 1 209 ? 3.417 20.932 -1.680 1.00 92.31 209 PHE A O 1
ATOM 1638 N N . SER A 1 210 ? 4.620 22.053 -3.207 1.00 90.06 210 SER A N 1
ATOM 1639 C CA . SER A 1 210 ? 5.313 22.907 -2.226 1.00 90.06 210 SER A CA 1
ATOM 1640 C C . SER A 1 210 ? 4.417 23.969 -1.571 1.00 90.06 210 SER A C 1
ATOM 1642 O O . SER A 1 210 ? 4.768 24.496 -0.523 1.00 90.06 210 SER A O 1
ATOM 1644 N N . LEU A 1 211 ? 3.240 24.261 -2.140 1.00 93.12 211 LEU A N 1
ATOM 1645 C CA . LEU A 1 211 ? 2.224 25.102 -1.493 1.00 93.12 211 LEU A CA 1
ATOM 1646 C C . LEU A 1 211 ? 1.341 24.310 -0.513 1.00 93.12 211 LEU A C 1
ATOM 1648 O O . LEU A 1 211 ? 0.725 24.905 0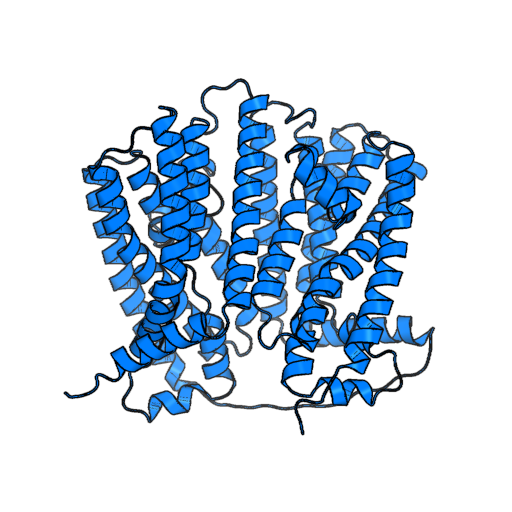.368 1.00 93.12 211 LEU A O 1
ATOM 1652 N N . LEU A 1 212 ? 1.269 22.982 -0.650 1.00 94.69 212 LEU A N 1
ATOM 1653 C CA . LEU A 1 212 ? 0.432 22.108 0.176 1.00 94.69 212 LEU A CA 1
ATOM 1654 C C . LEU A 1 212 ? 1.165 21.643 1.449 1.00 94.69 212 LEU A C 1
ATOM 1656 O O . LEU A 1 212 ? 2.381 21.450 1.423 1.00 94.69 212 LEU A O 1
ATOM 1660 N N . PRO A 1 213 ? 0.444 21.354 2.552 1.00 95.94 213 PRO A N 1
ATOM 1661 C CA . PRO A 1 213 ? 1.053 20.880 3.800 1.00 95.94 213 PRO A CA 1
ATOM 1662 C C . PRO A 1 213 ? 1.796 19.543 3.655 1.00 95.94 213 PRO A C 1
ATOM 1664 O O . PRO A 1 213 ? 2.687 19.242 4.445 1.00 95.94 213 PRO A O 1
ATOM 1667 N N . PHE A 1 214 ? 1.440 18.718 2.668 1.00 95.81 214 PHE A N 1
ATOM 1668 C CA . PHE A 1 214 ? 1.921 17.338 2.572 1.00 95.81 214 PHE A CA 1
ATOM 1669 C C . PHE A 1 214 ? 3.424 17.256 2.285 1.00 95.81 214 PHE A C 1
ATOM 1671 O O . PHE A 1 214 ? 4.116 16.463 2.923 1.00 95.81 214 PHE A O 1
ATOM 1678 N N . SER A 1 215 ? 3.963 18.118 1.418 1.00 96.00 215 SER A N 1
ATOM 1679 C CA . SER A 1 215 ? 5.402 18.157 1.107 1.00 96.00 215 SER A CA 1
ATOM 1680 C C . SER A 1 215 ? 6.268 18.462 2.342 1.00 96.00 215 SER A C 1
ATOM 1682 O O . SER A 1 215 ? 7.378 17.938 2.468 1.00 96.00 215 SER A O 1
ATOM 1684 N N . TYR A 1 216 ? 5.721 19.202 3.315 1.00 97.19 216 TYR A N 1
ATOM 1685 C CA . TYR A 1 216 ? 6.348 19.505 4.607 1.00 97.19 216 TYR A CA 1
ATOM 1686 C C . TYR A 1 216 ? 6.389 18.329 5.596 1.00 97.19 216 TYR A C 1
ATOM 1688 O O . TYR A 1 216 ? 6.949 18.468 6.685 1.00 97.19 216 TYR A O 1
ATOM 1696 N N . THR A 1 217 ? 5.845 17.164 5.225 1.00 96.94 217 THR A N 1
ATOM 1697 C CA . THR A 1 217 ? 5.888 15.947 6.050 1.00 96.94 217 THR A CA 1
ATOM 1698 C C . THR A 1 217 ? 7.048 15.005 5.708 1.00 96.94 217 THR A C 1
ATOM 1700 O O . THR A 1 217 ? 7.574 14.371 6.618 1.00 96.94 217 THR A O 1
ATOM 1703 N N . VAL A 1 218 ? 7.491 14.919 4.442 1.00 96.75 218 VAL A N 1
ATOM 1704 C CA . VAL A 1 218 ? 8.572 13.992 4.027 1.00 96.75 218 VAL A CA 1
ATOM 1705 C C . VAL A 1 218 ? 9.570 14.630 3.053 1.00 96.75 218 VAL A C 1
ATOM 1707 O O . VAL A 1 218 ? 10.748 14.729 3.390 1.00 96.75 218 VAL A O 1
ATOM 1710 N N . PHE A 1 219 ? 9.133 15.122 1.890 1.00 95.56 219 PHE A N 1
ATOM 1711 C CA . PHE A 1 219 ? 10.017 15.715 0.874 1.00 95.56 219 PHE A CA 1
ATOM 1712 C C . PHE A 1 219 ? 10.873 16.866 1.426 1.00 95.56 219 PHE A C 1
ATOM 1714 O O . PHE A 1 219 ? 12.063 16.949 1.125 1.00 95.56 219 PHE A O 1
ATOM 1721 N N . PHE A 1 220 ? 10.298 17.742 2.254 1.00 95.69 220 PHE A N 1
ATOM 1722 C CA . PHE A 1 220 ? 11.031 18.854 2.859 1.00 95.69 220 PHE A CA 1
ATOM 1723 C C . PHE A 1 220 ? 12.095 18.400 3.885 1.00 95.69 220 PHE A C 1
ATOM 1725 O O . PHE A 1 220 ? 13.262 18.728 3.658 1.00 95.69 220 PHE A O 1
ATOM 1732 N N . PRO A 1 221 ? 11.780 17.620 4.950 1.00 95.06 221 PRO A N 1
ATOM 1733 C CA . PRO A 1 221 ? 12.810 17.105 5.859 1.00 95.06 221 PRO A CA 1
ATOM 1734 C C . PRO A 1 221 ? 13.929 16.341 5.139 1.00 95.06 221 PRO A C 1
ATOM 1736 O O . PRO A 1 221 ? 15.103 16.550 5.440 1.00 95.06 221 PRO A O 1
ATOM 1739 N N . VAL A 1 222 ? 13.591 15.498 4.157 1.00 94.12 222 VAL A N 1
ATOM 1740 C CA . VAL A 1 222 ? 14.583 14.695 3.427 1.00 94.12 222 VAL A CA 1
ATOM 1741 C C . VAL A 1 222 ? 15.515 15.573 2.587 1.00 94.12 222 VAL A C 1
ATOM 1743 O O . VAL A 1 222 ? 16.728 15.419 2.689 1.00 94.12 222 VAL A O 1
ATOM 1746 N N . ASN A 1 223 ? 15.000 16.541 1.818 1.00 91.94 223 ASN A N 1
ATOM 1747 C CA . ASN A 1 223 ? 15.870 17.433 1.035 1.00 91.94 223 ASN A CA 1
ATOM 1748 C C . ASN A 1 223 ? 16.684 18.407 1.907 1.00 91.94 223 ASN A C 1
ATOM 1750 O O . ASN A 1 223 ? 17.769 18.825 1.495 1.00 91.94 223 ASN A O 1
ATOM 1754 N N . ALA A 1 224 ? 16.203 18.739 3.113 1.00 91.00 224 ALA A N 1
ATOM 1755 C CA . ALA A 1 224 ? 16.989 19.463 4.110 1.00 91.00 224 ALA A CA 1
ATOM 1756 C C . ALA A 1 224 ? 18.166 18.619 4.636 1.00 91.00 224 ALA A C 1
ATOM 1758 O O . ALA A 1 224 ? 19.248 19.164 4.833 1.00 91.00 224 ALA A O 1
ATOM 1759 N N . LEU A 1 225 ? 17.993 17.300 4.801 1.00 89.56 225 LEU A N 1
ATOM 1760 C CA . LEU A 1 225 ? 19.072 16.377 5.179 1.00 89.56 225 LEU A CA 1
ATOM 1761 C C . LEU A 1 225 ? 20.090 16.159 4.048 1.00 89.56 225 LEU A C 1
ATOM 1763 O O . LEU A 1 225 ? 21.291 16.138 4.304 1.00 89.56 225 LEU A O 1
ATOM 1767 N N . THR A 1 226 ? 19.637 16.021 2.797 1.00 85.25 226 THR A N 1
ATOM 1768 C CA . THR A 1 226 ? 20.524 15.813 1.632 1.00 85.25 226 THR A CA 1
ATOM 1769 C C . THR A 1 226 ? 21.185 17.099 1.121 1.00 85.25 226 THR A C 1
ATOM 1771 O O . THR A 1 226 ? 21.710 17.103 0.009 1.00 85.25 226 THR A O 1
ATOM 1774 N N . GLY A 1 227 ? 21.109 18.212 1.860 1.00 83.31 227 GLY A N 1
ATOM 1775 C CA . GLY A 1 227 ? 21.721 19.489 1.475 1.00 83.31 227 GLY A CA 1
ATOM 1776 C C . GLY A 1 227 ? 21.191 20.103 0.171 1.00 83.31 227 GLY A C 1
ATOM 1777 O O . GLY A 1 227 ? 21.863 20.950 -0.410 1.00 83.31 227 GLY A O 1
ATOM 1778 N N . LYS A 1 228 ? 20.001 19.699 -0.306 1.00 86.69 228 LYS A N 1
ATOM 1779 C CA . LYS A 1 228 ? 19.379 20.249 -1.532 1.00 86.69 228 LYS A CA 1
ATOM 1780 C C . LYS A 1 228 ? 18.619 21.559 -1.295 1.00 86.69 228 LYS A C 1
ATOM 1782 O O . LYS A 1 228 ? 18.082 22.129 -2.239 1.00 86.69 228 LYS A O 1
ATOM 1787 N N . LEU A 1 229 ? 18.585 22.034 -0.051 1.00 88.75 229 LEU A N 1
ATOM 1788 C CA . LEU A 1 229 ? 18.044 23.328 0.359 1.00 88.75 229 LEU A CA 1
ATOM 1789 C C . LEU A 1 229 ? 19.146 24.124 1.059 1.00 88.75 229 LEU A C 1
ATOM 1791 O O . LEU A 1 229 ? 19.859 23.578 1.904 1.00 88.75 229 LEU A O 1
ATOM 1795 N N . THR A 1 230 ? 19.256 25.422 0.776 1.00 91.12 230 THR A N 1
ATOM 1796 C CA . THR A 1 230 ? 20.107 26.310 1.580 1.00 91.12 230 THR A CA 1
ATOM 1797 C C . THR A 1 230 ? 19.581 26.409 3.015 1.00 91.12 230 THR A C 1
ATOM 1799 O O . THR A 1 230 ? 18.392 26.213 3.279 1.00 91.12 230 THR A O 1
ATOM 1802 N N . LEU A 1 231 ? 20.443 26.788 3.966 1.00 88.19 231 LEU A N 1
ATOM 1803 C CA . LEU A 1 231 ? 20.045 26.955 5.373 1.00 88.19 231 LEU A CA 1
ATOM 1804 C C . LEU A 1 231 ? 18.882 27.958 5.546 1.00 88.19 231 LEU A C 1
ATOM 1806 O O . LEU A 1 231 ? 18.038 27.781 6.423 1.00 88.19 231 LEU A O 1
ATOM 1810 N N . LEU A 1 232 ? 18.801 28.978 4.681 1.00 91.94 232 LEU A N 1
ATOM 1811 C CA . LEU A 1 232 ? 17.715 29.963 4.676 1.00 91.94 232 LEU A CA 1
ATOM 1812 C C . LEU A 1 232 ? 16.398 29.383 4.136 1.00 91.94 232 LEU A C 1
ATOM 1814 O O . LEU A 1 232 ? 15.332 29.686 4.671 1.00 91.94 232 LEU A O 1
ATOM 1818 N N . GLU A 1 233 ? 16.444 28.550 3.098 1.00 93.38 233 GLU A N 1
ATOM 1819 C CA . GLU A 1 233 ? 15.261 27.847 2.581 1.00 93.38 233 GLU A CA 1
ATOM 1820 C C . GLU A 1 233 ? 14.762 26.792 3.570 1.00 93.38 233 GLU A C 1
ATOM 1822 O O . GLU A 1 233 ? 13.556 26.674 3.778 1.00 93.38 233 GLU A O 1
ATOM 1827 N N . ALA A 1 234 ? 15.674 26.097 4.254 1.00 92.00 234 ALA A N 1
ATOM 1828 C CA . ALA A 1 234 ? 15.332 25.182 5.335 1.00 92.00 234 ALA A CA 1
ATOM 1829 C C . ALA A 1 234 ? 14.662 25.913 6.515 1.00 92.00 234 ALA A C 1
ATOM 1831 O O . ALA A 1 234 ? 13.597 25.499 6.972 1.00 92.00 234 ALA A O 1
ATOM 1832 N N . ALA A 1 235 ? 15.206 27.053 6.958 1.00 89.81 235 ALA A N 1
ATOM 1833 C CA . ALA A 1 235 ? 14.584 27.872 8.002 1.00 89.81 235 ALA A CA 1
ATOM 1834 C C . ALA A 1 235 ? 13.185 28.384 7.595 1.00 89.81 235 ALA A C 1
ATOM 1836 O O . ALA A 1 235 ? 12.235 28.284 8.374 1.00 89.81 235 ALA A O 1
ATOM 1837 N N . LYS A 1 236 ? 13.024 28.864 6.351 1.00 93.81 236 LYS A N 1
ATOM 1838 C CA . LYS A 1 236 ? 11.715 29.256 5.794 1.00 93.81 236 LYS A CA 1
ATOM 1839 C C . LYS A 1 236 ? 10.737 28.078 5.744 1.00 93.81 236 LYS A C 1
ATOM 1841 O O . LYS A 1 236 ? 9.578 28.239 6.117 1.00 93.81 236 LYS A O 1
ATOM 1846 N N . GLY A 1 237 ? 11.196 26.898 5.327 1.00 94.25 237 GLY A N 1
ATOM 1847 C CA . GLY A 1 237 ? 10.376 25.691 5.240 1.00 94.25 237 GLY A CA 1
ATOM 1848 C C . GLY A 1 237 ? 9.883 25.191 6.599 1.00 94.25 237 GLY A C 1
ATOM 1849 O O . GLY A 1 237 ? 8.718 24.822 6.711 1.00 94.25 237 GLY A O 1
ATOM 1850 N N . ILE A 1 238 ? 10.705 25.286 7.652 1.00 95.00 238 ILE A N 1
ATOM 1851 C CA . ILE A 1 238 ? 10.264 25.054 9.039 1.00 95.00 238 ILE A CA 1
ATOM 1852 C C . ILE A 1 238 ? 9.167 26.065 9.422 1.00 95.00 238 ILE A C 1
ATOM 1854 O O . ILE A 1 238 ? 8.141 25.677 9.977 1.00 95.00 238 ILE A O 1
ATOM 1858 N N . GLY A 1 239 ? 9.319 27.347 9.069 1.00 95.44 239 GLY A N 1
ATOM 1859 C CA . GLY A 1 239 ? 8.278 28.361 9.285 1.00 95.44 239 GLY A CA 1
ATOM 1860 C C . GLY A 1 239 ? 6.937 28.015 8.617 1.00 95.44 239 GLY A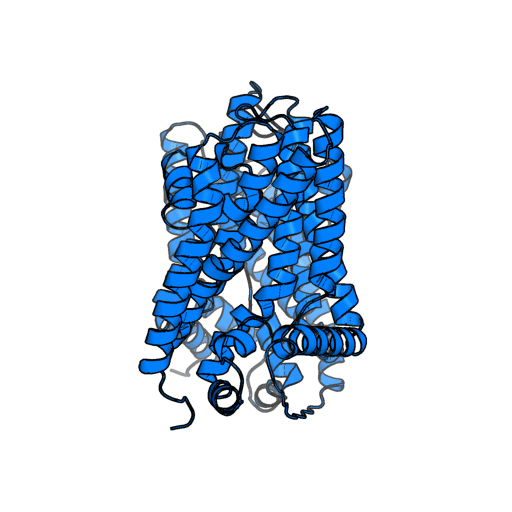 C 1
ATOM 1861 O O . GLY A 1 239 ? 5.889 28.092 9.258 1.00 95.44 239 GLY A O 1
ATOM 1862 N N . VAL A 1 240 ? 6.963 27.568 7.356 1.00 96.25 240 VAL A N 1
ATOM 1863 C CA . VAL A 1 240 ? 5.758 27.145 6.614 1.00 96.25 240 VAL A CA 1
ATOM 1864 C C . VAL A 1 240 ? 5.155 25.853 7.185 1.00 96.25 240 VAL A C 1
ATOM 1866 O O . VAL A 1 240 ? 3.934 25.744 7.292 1.00 96.25 240 VAL A O 1
ATOM 1869 N N . GLN A 1 241 ? 5.984 24.905 7.628 1.00 96.75 241 GLN A N 1
ATOM 1870 C CA . GLN A 1 241 ? 5.549 23.681 8.311 1.00 96.75 241 GLN A CA 1
ATOM 1871 C C . GLN A 1 241 ? 4.753 24.006 9.592 1.00 96.75 241 GLN A C 1
ATOM 1873 O O . GLN A 1 241 ? 3.655 23.479 9.783 1.00 96.75 241 GLN A O 1
ATOM 1878 N N . TRP A 1 242 ? 5.244 24.924 10.436 1.00 96.25 242 TRP A N 1
ATOM 1879 C CA . TRP A 1 242 ? 4.527 25.363 11.644 1.00 96.25 242 TRP A CA 1
ATOM 1880 C C . TRP A 1 242 ? 3.280 26.206 11.345 1.00 96.25 242 TRP A C 1
ATOM 1882 O O . TRP A 1 242 ? 2.267 26.043 12.030 1.00 96.25 242 TRP A O 1
ATOM 1892 N N . LEU A 1 243 ? 3.295 27.036 10.297 1.00 97.06 243 LEU A N 1
ATOM 1893 C CA . LEU A 1 243 ? 2.097 27.741 9.826 1.00 97.06 243 LEU A CA 1
ATOM 1894 C C . LEU A 1 243 ? 0.985 26.750 9.439 1.00 97.06 243 LEU A C 1
ATOM 1896 O O . LEU A 1 243 ? -0.156 26.897 9.884 1.00 97.06 243 LEU A O 1
ATOM 1900 N N . TRP A 1 244 ? 1.318 25.699 8.684 1.00 97.56 244 TRP A N 1
ATOM 1901 C CA . TRP A 1 244 ? 0.362 24.655 8.310 1.00 97.56 244 TRP A CA 1
ATOM 1902 C C . TRP A 1 244 ? -0.173 23.860 9.508 1.00 97.56 244 TRP A C 1
ATOM 1904 O O . TRP A 1 244 ? -1.362 23.536 9.520 1.00 97.56 244 TRP A O 1
ATOM 1914 N N . ILE A 1 245 ? 0.640 23.608 10.544 1.00 97.62 245 ILE A N 1
ATOM 1915 C CA . ILE A 1 245 ? 0.170 23.005 11.806 1.00 97.62 245 ILE A CA 1
ATOM 1916 C C . ILE A 1 245 ? -0.931 23.869 12.441 1.00 97.62 245 ILE A C 1
ATOM 1918 O O . ILE A 1 245 ? -1.973 23.337 12.825 1.00 97.62 245 ILE A O 1
ATOM 1922 N N . VAL A 1 246 ? -0.738 25.191 12.526 1.00 97.12 246 VAL A N 1
ATOM 1923 C CA . VAL A 1 246 ? -1.726 26.114 13.116 1.00 97.12 246 VAL A CA 1
ATOM 1924 C C . VAL A 1 246 ? -3.012 26.161 12.285 1.00 97.12 246 VAL A C 1
ATOM 1926 O O . VAL A 1 246 ? -4.105 26.019 12.841 1.00 97.12 246 VAL A O 1
ATOM 1929 N N . VAL A 1 247 ? -2.898 26.295 10.959 1.00 96.75 247 VAL A N 1
ATOM 1930 C CA . VAL A 1 247 ? -4.051 26.328 10.040 1.00 96.75 247 VAL A CA 1
ATOM 1931 C C . VAL A 1 247 ? -4.866 25.036 10.134 1.00 96.75 247 VAL A C 1
ATOM 1933 O O . VAL A 1 247 ? -6.080 25.079 10.337 1.00 96.75 247 VAL A O 1
ATOM 1936 N N . LEU A 1 248 ? -4.216 23.872 10.053 1.00 96.06 248 LEU A N 1
ATOM 1937 C CA . LEU A 1 248 ? -4.912 22.586 10.102 1.00 96.06 248 LEU A CA 1
ATOM 1938 C C . LEU A 1 248 ? -5.455 22.263 11.499 1.00 96.06 248 LEU A C 1
ATOM 1940 O O . LEU A 1 248 ? -6.489 21.607 11.599 1.00 96.06 248 LEU A O 1
ATOM 1944 N N . ALA A 1 249 ? -4.839 22.760 12.577 1.00 94.38 249 ALA A N 1
ATOM 1945 C CA . ALA A 1 249 ? -5.395 22.640 13.925 1.00 94.38 249 ALA A CA 1
ATOM 1946 C C . ALA A 1 249 ? -6.687 23.464 14.086 1.00 94.38 249 ALA A C 1
ATOM 1948 O O . ALA A 1 249 ? -7.633 23.000 14.730 1.00 94.38 249 ALA A O 1
ATOM 1949 N N . ALA A 1 250 ? -6.769 24.643 13.460 1.00 94.25 250 ALA A N 1
ATOM 1950 C CA . ALA A 1 250 ? -7.990 25.448 13.418 1.00 94.25 250 ALA A CA 1
ATOM 1951 C C . ALA A 1 250 ? -9.094 24.782 12.573 1.00 94.25 250 ALA A C 1
ATOM 1953 O O . ALA A 1 250 ? -10.222 24.640 13.050 1.00 94.25 250 ALA A O 1
ATOM 1954 N N . VAL A 1 251 ? -8.764 24.293 11.368 1.00 93.56 251 VAL A N 1
ATOM 1955 C CA . VAL A 1 251 ? -9.698 23.538 10.505 1.00 93.56 251 VAL A CA 1
ATOM 1956 C C . VAL A 1 251 ? -10.201 22.279 11.216 1.00 93.56 251 VAL A C 1
ATOM 1958 O O . VAL A 1 251 ? -11.406 22.056 11.291 1.00 93.56 251 VAL A O 1
ATOM 1961 N N . SER A 1 252 ? -9.298 21.501 11.818 1.00 92.56 252 SER A N 1
ATOM 1962 C CA . SER A 1 252 ? -9.620 20.341 12.656 1.00 92.56 252 SER A CA 1
ATOM 1963 C C . SER A 1 252 ? -10.615 20.700 13.763 1.00 92.56 252 SER A C 1
ATOM 1965 O O . SER A 1 252 ? -11.669 20.076 13.875 1.00 92.56 252 SER A O 1
ATOM 1967 N N . ARG A 1 253 ? -10.337 21.752 14.547 1.00 92.19 253 ARG A N 1
ATOM 1968 C CA . ARG A 1 253 ? -11.229 22.210 15.622 1.00 92.19 253 ARG A CA 1
ATOM 1969 C C . ARG A 1 253 ? -12.628 22.554 15.102 1.00 92.19 253 ARG A C 1
ATOM 1971 O O . ARG A 1 253 ? -13.603 22.181 15.748 1.00 92.19 253 ARG A O 1
ATOM 1978 N N . TRP A 1 254 ? -12.729 23.216 13.949 1.00 92.00 254 TRP A N 1
ATOM 1979 C CA . TRP A 1 254 ? -14.007 23.543 13.309 1.00 92.00 254 TRP A CA 1
ATOM 1980 C C . TRP A 1 254 ? -14.770 22.288 12.849 1.00 92.00 254 TRP A C 1
ATOM 1982 O O . TRP A 1 254 ? -15.935 22.123 13.215 1.00 92.00 254 TRP A O 1
ATOM 1992 N N . VAL A 1 255 ? -14.106 21.358 12.147 1.00 90.44 255 VAL A N 1
ATOM 1993 C CA . VAL A 1 255 ? -14.694 20.067 11.732 1.00 90.44 255 VAL A CA 1
ATOM 1994 C C . VAL A 1 255 ? -15.222 19.300 12.949 1.00 90.44 255 VAL A C 1
ATOM 1996 O O . VAL A 1 255 ? -16.370 18.861 12.959 1.00 90.44 255 VAL A O 1
ATOM 1999 N N . TRP A 1 256 ? -14.432 19.196 14.017 1.00 89.88 256 TRP A N 1
ATOM 2000 C CA . TRP A 1 256 ? -14.830 18.490 15.237 1.00 89.88 256 TRP A CA 1
ATOM 2001 C C . TRP A 1 256 ? -15.991 19.172 15.982 1.00 89.88 256 TRP A C 1
ATOM 2003 O O . TRP A 1 256 ? -16.886 18.486 16.474 1.00 89.88 256 TRP A O 1
ATOM 2013 N N . GLN A 1 257 ? -16.042 20.509 16.014 1.00 88.56 257 GLN A N 1
ATOM 2014 C CA . GLN A 1 257 ? -17.174 21.261 16.578 1.00 88.56 257 GLN A CA 1
ATOM 2015 C C . GLN A 1 257 ? -18.470 21.131 15.759 1.00 88.56 257 GLN A C 1
ATOM 2017 O O . GLN A 1 257 ? -19.560 21.273 16.321 1.00 88.56 257 GLN A O 1
ATOM 2022 N N . ALA A 1 258 ? -18.374 20.872 14.453 1.00 87.50 258 ALA A N 1
ATOM 2023 C CA . ALA A 1 258 ? -19.524 20.596 13.600 1.00 87.50 258 ALA A CA 1
ATOM 2024 C C . ALA A 1 258 ? -19.990 19.132 13.718 1.00 87.50 258 ALA A C 1
ATOM 2026 O O . ALA A 1 258 ? -21.185 18.882 13.873 1.00 87.50 258 ALA A O 1
ATOM 2027 N N . GLY A 1 259 ? -19.058 18.175 13.695 1.00 84.50 259 GLY A N 1
ATOM 2028 C CA . GLY A 1 259 ? -19.351 16.739 13.664 1.00 84.50 259 GLY A CA 1
ATOM 2029 C C . GLY A 1 259 ? -19.971 16.187 14.951 1.00 84.50 259 GLY A C 1
ATOM 2030 O O . GLY A 1 259 ? -20.951 15.445 14.891 1.00 84.50 259 GLY A O 1
ATOM 2031 N N . VAL A 1 260 ? -19.488 16.617 16.125 1.00 82.75 260 VAL A N 1
ATOM 2032 C CA . VAL A 1 260 ? -20.012 16.160 17.433 1.00 82.75 260 VAL A CA 1
ATOM 2033 C C . VAL A 1 260 ? -21.514 16.452 17.603 1.00 82.75 260 VAL A C 1
ATOM 2035 O O . VAL A 1 260 ? -22.203 15.716 18.302 1.00 82.75 260 VAL A O 1
ATOM 2038 N N . LYS A 1 261 ? -22.062 17.458 16.905 1.00 80.44 261 LYS A N 1
ATOM 2039 C CA . LYS A 1 261 ? -23.497 17.803 16.933 1.00 80.44 261 LYS A CA 1
ATOM 2040 C C . LYS A 1 261 ? -24.409 16.806 16.194 1.00 80.44 261 LYS A C 1
ATOM 2042 O O . LYS A 1 261 ? -25.623 16.977 16.234 1.00 80.44 261 LYS A O 1
ATOM 2047 N N . ARG A 1 262 ? -23.853 15.813 15.485 1.00 72.75 262 ARG A N 1
ATOM 2048 C CA . ARG A 1 262 ? -24.581 14.890 14.585 1.00 72.75 262 ARG A CA 1
ATOM 2049 C C . ARG A 1 262 ? -24.522 13.412 15.018 1.00 72.75 262 ARG A C 1
ATOM 2051 O O . ARG A 1 262 ? -25.065 12.545 14.344 1.00 72.75 262 ARG A O 1
ATOM 2058 N N . PHE A 1 263 ? -23.848 13.121 16.126 1.00 68.56 263 PHE A N 1
ATOM 2059 C CA . PHE A 1 263 ? -23.500 11.772 16.579 1.00 68.56 263 PHE A CA 1
ATOM 2060 C C . PHE A 1 263 ? -24.701 10.993 17.162 1.00 68.56 263 PHE A C 1
ATOM 2062 O O . PHE A 1 263 ? -25.272 11.397 18.173 1.00 68.56 263 PHE A O 1
ATOM 2069 N N . VAL A 1 264 ? -25.056 9.862 16.534 1.00 55.56 264 VAL A N 1
ATOM 2070 C CA . VAL A 1 264 ? -26.107 8.903 16.946 1.00 55.56 264 VAL A CA 1
ATOM 2071 C C . VAL A 1 264 ? -25.656 7.484 16.553 1.00 55.56 264 VAL A C 1
ATOM 2073 O O . VAL A 1 264 ? -25.124 7.313 15.457 1.00 55.56 264 VAL A O 1
ATOM 2076 N N . SER A 1 265 ? -25.855 6.472 17.407 1.00 37.12 265 SER A N 1
ATOM 2077 C CA . SER A 1 265 ? -25.409 5.081 17.176 1.00 37.12 265 SER A CA 1
ATOM 2078 C C . SER A 1 265 ? -26.550 4.118 16.801 1.00 37.12 265 SER A C 1
ATOM 2080 O O . SER A 1 265 ? -27.661 4.226 17.318 1.00 37.12 265 SER A O 1
ATOM 2082 N N . VAL A 1 266 ? -26.275 3.159 15.900 1.00 33.50 266 VAL A N 1
ATOM 2083 C CA . VAL A 1 266 ? -27.220 2.129 15.403 1.00 33.50 266 VAL A CA 1
ATOM 2084 C C . VAL A 1 266 ? -26.447 0.859 14.985 1.00 33.50 266 VAL A C 1
ATOM 2086 O O . VAL A 1 266 ? -25.313 0.970 14.527 1.00 33.50 266 VAL A O 1
ATOM 2089 N N . GLY A 1 267 ? -27.046 -0.340 15.075 1.00 28.56 267 GLY A N 1
ATOM 2090 C CA . GLY A 1 267 ? -26.473 -1.589 14.533 1.00 28.56 267 GLY A CA 1
ATOM 2091 C C . GLY A 1 267 ? -27.500 -2.723 14.339 1.00 28.56 267 GLY A C 1
ATOM 2092 O O . GLY A 1 267 ? -28.470 -2.802 15.088 1.00 28.56 267 GLY A O 1
ATOM 2093 N N . VAL A 1 268 ? -27.304 -3.588 13.326 1.00 26.19 268 VAL A N 1
ATOM 2094 C CA . VAL A 1 268 ? -28.204 -4.705 12.920 1.00 26.19 268 VAL A CA 1
ATOM 2095 C C . VAL A 1 268 ? -27.384 -5.897 12.360 1.00 26.19 268 VAL A C 1
ATOM 2097 O O . VAL A 1 268 ? -26.240 -5.714 11.952 1.00 26.19 268 VAL A O 1
ATOM 2100 N N . ASN A 1 269 ? -27.930 -7.128 12.353 1.00 26.09 269 ASN A N 1
ATOM 2101 C CA . ASN A 1 269 ? -27.246 -8.386 11.973 1.00 26.09 269 ASN A CA 1
ATOM 2102 C C . ASN A 1 269 ? -28.238 -9.448 11.411 1.00 26.09 269 ASN A C 1
ATOM 2104 O O . ASN A 1 269 ? -29.352 -9.530 11.928 1.00 26.09 269 ASN A O 1
ATOM 2108 N N . MET A 1 270 ? -27.870 -10.285 10.414 1.00 29.69 270 MET A N 1
ATOM 2109 C CA . MET A 1 270 ? -28.678 -11.451 9.955 1.00 29.69 270 MET A CA 1
ATOM 2110 C C . MET A 1 270 ? -27.871 -12.567 9.207 1.00 29.69 270 MET A C 1
ATOM 2112 O O . MET A 1 270 ? -26.668 -12.433 8.988 1.00 29.69 270 MET A O 1
ATOM 2116 N N . LYS A 1 271 ? -28.500 -13.724 8.883 1.00 26.66 271 LYS A N 1
ATOM 2117 C CA . LYS A 1 271 ? -27.856 -15.050 8.602 1.00 26.66 271 LYS A CA 1
ATOM 2118 C C . LYS A 1 271 ? -27.999 -15.621 7.146 1.00 26.66 271 LYS A C 1
ATOM 2120 O O . LYS A 1 271 ? -28.253 -14.881 6.208 1.00 26.66 271 LYS A O 1
ATOM 2125 N N . ASN A 1 272 ? -27.715 -16.928 6.938 1.00 33.97 272 ASN A N 1
ATOM 2126 C CA . ASN A 1 272 ? -27.232 -17.598 5.688 1.00 33.97 272 ASN A CA 1
ATOM 2127 C C . ASN A 1 272 ? -28.122 -18.799 5.214 1.00 33.97 272 ASN A C 1
ATOM 2129 O O . ASN A 1 272 ? -29.009 -19.158 5.980 1.00 33.97 272 ASN A O 1
ATOM 2133 N N . VAL A 1 273 ? -27.801 -19.508 4.086 1.00 36.47 273 VAL A N 1
ATOM 2134 C CA . VAL A 1 273 ? -27.660 -21.018 3.919 1.00 36.47 273 VAL A CA 1
ATOM 2135 C C . VAL A 1 273 ? -27.575 -21.542 2.423 1.00 36.47 273 VAL A C 1
ATOM 2137 O O . VAL A 1 273 ? -27.485 -20.728 1.510 1.00 36.47 273 VAL A O 1
ATOM 2140 N N . PHE A 1 274 ? -27.412 -22.874 2.153 1.00 45.38 274 PHE A N 1
ATOM 2141 C CA . PHE A 1 274 ? -26.676 -23.491 0.997 1.00 45.38 274 PHE A CA 1
ATOM 2142 C C . PHE A 1 274 ? -26.956 -25.015 0.636 1.00 45.38 274 PHE A C 1
ATOM 2144 O O . PHE A 1 274 ? -26.982 -25.802 1.577 1.00 45.38 274 PHE A O 1
ATOM 2151 N N . ARG A 1 275 ? -26.893 -25.537 -0.638 1.00 47.19 275 ARG A N 1
ATOM 2152 C CA . ARG A 1 275 ? -26.587 -26.992 -1.054 1.00 47.19 275 ARG A CA 1
ATOM 2153 C C . ARG A 1 275 ? -26.404 -27.233 -2.599 1.00 47.19 275 ARG A C 1
ATOM 2155 O O . ARG A 1 275 ? -27.074 -26.530 -3.341 1.00 47.19 275 ARG A O 1
ATOM 2162 N N . ASN A 1 276 ? -25.620 -28.172 -3.207 1.00 50.56 276 ASN A N 1
ATOM 2163 C CA . ASN A 1 276 ? -24.158 -28.521 -3.129 1.00 50.56 276 ASN A CA 1
ATOM 2164 C C . ASN A 1 276 ? -23.416 -28.513 -4.547 1.00 50.56 276 ASN A C 1
ATOM 2166 O O . ASN A 1 276 ? -24.101 -28.421 -5.562 1.00 50.56 276 ASN A O 1
ATOM 2170 N N . VAL A 1 277 ? -22.054 -28.487 -4.625 1.00 50.66 277 VAL A N 1
ATOM 2171 C CA . VAL A 1 277 ? -21.058 -28.293 -5.765 1.00 50.66 277 VAL A CA 1
ATOM 2172 C C . VAL A 1 277 ? -21.381 -27.364 -6.942 1.00 50.66 277 VAL A C 1
ATOM 2174 O O . VAL A 1 277 ? -20.768 -26.302 -7.037 1.00 50.66 277 VAL A O 1
ATOM 2177 N N . ARG A 1 278 ? -22.393 -27.645 -7.774 1.00 60.94 278 ARG A N 1
ATOM 2178 C CA . ARG A 1 278 ? -23.010 -26.571 -8.584 1.00 60.94 278 ARG A CA 1
ATOM 2179 C C . ARG A 1 278 ? -23.552 -25.466 -7.650 1.00 60.94 278 ARG A C 1
ATOM 2181 O O . ARG A 1 278 ? -23.832 -24.370 -8.110 1.00 60.94 278 ARG A O 1
ATOM 2188 N N . ARG A 1 279 ? -23.674 -25.740 -6.334 1.00 67.25 279 ARG A N 1
ATOM 2189 C CA . ARG A 1 279 ? -23.581 -24.775 -5.213 1.00 67.25 279 ARG A CA 1
ATOM 2190 C C . ARG A 1 279 ? -22.301 -23.980 -5.258 1.00 67.25 279 ARG A C 1
ATOM 2192 O O . ARG A 1 279 ? -22.452 -22.814 -5.485 1.00 67.25 279 ARG A O 1
ATOM 2199 N N . TYR A 1 280 ? -21.114 -24.516 -4.962 1.00 75.06 280 TYR A N 1
ATOM 2200 C CA . TYR A 1 280 ? -19.912 -23.700 -4.734 1.00 75.06 280 TYR A CA 1
ATOM 2201 C C . TYR A 1 280 ? -19.732 -22.632 -5.834 1.00 75.06 280 TYR A C 1
ATOM 2203 O O . TYR A 1 280 ? -19.535 -21.475 -5.490 1.00 75.06 280 TYR A O 1
ATOM 2211 N N . ILE A 1 281 ? -20.040 -22.958 -7.099 1.00 78.06 281 ILE A N 1
ATOM 2212 C CA . ILE A 1 281 ? -20.203 -21.976 -8.192 1.00 78.06 281 ILE A CA 1
ATOM 2213 C C . ILE A 1 281 ? -21.444 -21.058 -8.030 1.00 78.06 281 ILE A C 1
ATOM 2215 O O . ILE A 1 281 ? -21.272 -19.853 -7.894 1.00 78.06 281 ILE A O 1
ATOM 2219 N N . ARG A 1 282 ? -22.699 -21.556 -7.999 1.00 80.31 282 ARG A N 1
ATOM 2220 C CA . ARG A 1 282 ? -23.921 -20.710 -7.825 1.00 80.31 282 ARG A CA 1
ATOM 2221 C C . ARG A 1 282 ? -23.969 -19.903 -6.514 1.00 80.31 282 ARG A C 1
ATOM 2223 O O . ARG A 1 282 ? -24.712 -18.936 -6.418 1.00 80.31 282 ARG A O 1
ATOM 2230 N N . LEU A 1 283 ? -23.232 -20.333 -5.501 1.00 82.88 283 LEU A N 1
ATOM 2231 C CA . LEU A 1 283 ? -23.103 -19.780 -4.161 1.00 82.88 283 LEU A CA 1
ATOM 2232 C C . LEU A 1 283 ? -22.039 -18.705 -4.157 1.00 82.88 283 LEU A C 1
ATOM 2234 O O . LEU A 1 283 ? -22.315 -17.637 -3.642 1.00 82.88 283 LEU A O 1
ATOM 2238 N N . TYR A 1 284 ? -20.877 -18.964 -4.760 1.00 85.44 284 TYR A N 1
ATOM 2239 C CA . TYR A 1 284 ? -19.922 -17.906 -5.044 1.00 85.44 284 TYR A CA 1
ATOM 2240 C C . TYR A 1 284 ? -20.584 -16.825 -5.90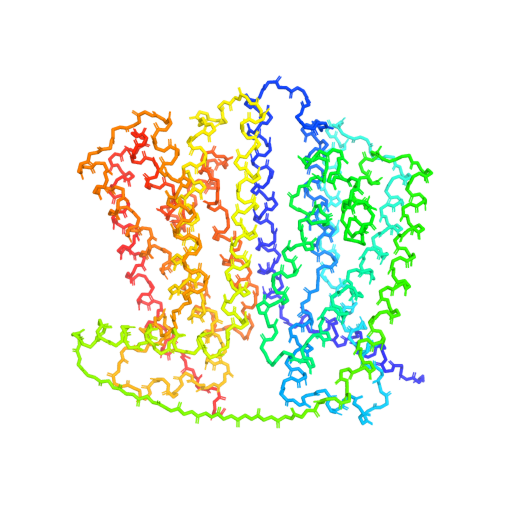5 1.00 85.44 284 TYR A C 1
ATOM 2242 O O . TYR A 1 284 ? -20.531 -15.656 -5.563 1.00 85.44 284 TYR A O 1
ATOM 2250 N N . TRP A 1 285 ? -21.360 -17.206 -6.923 1.00 86.81 285 TRP A N 1
ATOM 2251 C CA . TRP A 1 285 ? -22.168 -16.264 -7.698 1.00 86.81 285 TRP A CA 1
ATOM 2252 C C . TRP A 1 285 ? -23.219 -15.523 -6.854 1.00 86.81 285 TRP A C 1
ATOM 2254 O O . TRP A 1 285 ? -23.423 -14.329 -7.046 1.00 86.81 285 TRP A O 1
ATOM 2264 N N . LYS A 1 286 ? -23.865 -16.178 -5.879 1.00 86.69 286 LYS A N 1
ATOM 2265 C CA . LYS A 1 286 ? -24.770 -15.497 -4.936 1.00 86.69 286 LYS A CA 1
ATOM 2266 C C . LYS A 1 286 ? -24.029 -14.593 -3.950 1.00 86.69 286 LYS A C 1
ATOM 2268 O O . LYS A 1 286 ? -24.551 -13.535 -3.633 1.00 86.69 286 LYS A O 1
ATOM 2273 N N . PHE A 1 287 ? -22.831 -14.962 -3.511 1.00 88.38 287 PHE A N 1
ATOM 2274 C CA . PHE A 1 287 ? -21.944 -14.121 -2.711 1.00 88.38 287 PHE A CA 1
ATOM 2275 C C . PHE A 1 287 ? -21.506 -12.888 -3.506 1.00 88.38 287 PHE A C 1
ATOM 2277 O O . PHE A 1 287 ? -21.721 -11.785 -3.029 1.00 88.38 287 PHE A O 1
ATOM 2284 N N . VAL A 1 288 ? -21.041 -13.049 -4.749 1.00 88.25 288 VAL A N 1
ATOM 2285 C CA . VAL A 1 288 ? -20.769 -11.955 -5.699 1.00 88.25 288 VAL A CA 1
ATOM 2286 C C . VAL A 1 288 ? -21.999 -11.060 -5.863 1.00 88.25 288 VAL A C 1
ATOM 2288 O O . VAL A 1 288 ? -21.890 -9.851 -5.693 1.00 88.25 288 VAL A O 1
ATOM 2291 N N . GLN A 1 289 ? -23.188 -11.628 -6.109 1.00 85.06 289 GLN A N 1
ATOM 2292 C CA . GLN A 1 289 ? -24.427 -10.847 -6.205 1.00 85.06 289 GLN A CA 1
ATOM 2293 C C . GLN A 1 289 ? -24.726 -10.062 -4.917 1.00 85.06 289 GLN A C 1
ATOM 2295 O O . GLN A 1 289 ? -25.014 -8.873 -5.004 1.00 85.06 289 GLN A O 1
ATOM 2300 N N . PHE A 1 290 ? -24.619 -10.674 -3.732 1.00 86.44 290 PHE A N 1
ATOM 2301 C CA . PHE A 1 290 ? -24.860 -9.986 -2.458 1.00 86.44 290 PHE A CA 1
ATOM 2302 C C . PHE A 1 290 ? -23.781 -8.943 -2.119 1.00 86.44 290 PHE A C 1
ATOM 2304 O O . PHE A 1 290 ? -24.121 -7.864 -1.641 1.00 86.44 290 PHE A O 1
ATOM 2311 N N . SER A 1 291 ? -22.501 -9.208 -2.400 1.00 86.62 291 SER A N 1
ATOM 2312 C CA . SER A 1 291 ? -21.415 -8.237 -2.217 1.00 86.62 291 SER A CA 1
ATOM 2313 C C . SER A 1 291 ? -21.573 -7.038 -3.147 1.00 86.62 291 SER A C 1
ATOM 2315 O O . SER A 1 291 ? -21.406 -5.911 -2.690 1.00 86.62 291 SER A O 1
ATOM 2317 N N . VAL A 1 292 ? -21.961 -7.251 -4.409 1.00 86.81 292 VAL A N 1
ATOM 2318 C CA . VAL A 1 292 ? -22.265 -6.161 -5.349 1.00 86.81 292 VAL A CA 1
ATOM 2319 C C . VAL A 1 292 ? -23.507 -5.386 -4.906 1.00 86.81 292 VAL A C 1
ATOM 2321 O O . VAL A 1 292 ? -23.473 -4.161 -4.904 1.00 86.81 292 VAL A O 1
ATOM 2324 N N . MET A 1 293 ? -24.577 -6.055 -4.459 1.00 86.31 293 MET A N 1
ATOM 2325 C CA . MET A 1 293 ? -25.756 -5.376 -3.897 1.00 86.31 293 MET A CA 1
ATOM 2326 C C . MET A 1 293 ? -25.382 -4.486 -2.701 1.00 86.31 293 MET A C 1
ATOM 2328 O O . MET A 1 293 ? -25.785 -3.328 -2.667 1.00 86.31 293 MET A O 1
ATOM 2332 N N . SER A 1 294 ? -24.549 -4.982 -1.780 1.00 83.12 294 SER A N 1
ATOM 2333 C CA . SER A 1 294 ? -24.085 -4.222 -0.611 1.00 83.12 294 SER A CA 1
ATOM 2334 C C . SER A 1 294 ? -23.129 -3.070 -0.979 1.00 83.12 294 SER A C 1
ATOM 2336 O O . SER A 1 294 ? -23.245 -1.973 -0.440 1.00 83.12 294 SER A O 1
ATOM 2338 N N . GLN A 1 295 ? -22.248 -3.239 -1.972 1.00 84.62 295 GLN A N 1
ATOM 2339 C CA . GLN A 1 295 ? -21.446 -2.129 -2.520 1.00 84.62 295 GLN A CA 1
ATOM 2340 C C . GLN A 1 295 ? -22.316 -1.055 -3.203 1.00 84.62 295 GLN A C 1
ATOM 2342 O O . GLN A 1 295 ? -22.011 0.132 -3.119 1.00 84.62 295 GLN A O 1
ATOM 2347 N N . MET A 1 296 ? -23.419 -1.451 -3.850 1.00 86.50 296 MET A N 1
ATOM 2348 C CA . MET A 1 296 ? -24.363 -0.538 -4.516 1.00 86.50 296 MET A CA 1
ATOM 2349 C C . MET A 1 296 ? -25.376 0.123 -3.563 1.00 86.50 296 MET A C 1
ATOM 2351 O O . MET A 1 296 ? -26.041 1.092 -3.949 1.00 86.50 296 MET A O 1
ATOM 2355 N N . GLU A 1 297 ? -25.473 -0.367 -2.327 1.00 84.06 297 GLU A N 1
ATOM 2356 C CA . GLU A 1 297 ? -26.090 0.309 -1.183 1.00 84.06 297 GLU A CA 1
ATOM 2357 C C . GLU A 1 297 ? -25.143 1.414 -0.678 1.00 84.06 297 GLU A C 1
ATOM 2359 O O . GLU A 1 297 ? -25.463 2.602 -0.762 1.00 84.06 297 GLU A O 1
ATOM 2364 N N . TYR A 1 298 ? -23.910 1.053 -0.306 1.00 80.56 298 TYR A N 1
ATOM 2365 C CA . TYR A 1 298 ? -22.862 1.992 0.114 1.00 80.56 298 TYR A CA 1
ATOM 2366 C C . TYR A 1 298 ? -22.106 2.616 -1.075 1.00 80.56 298 TYR A C 1
ATOM 2368 O O . TYR A 1 298 ? -20.881 2.541 -1.174 1.00 80.56 298 TYR A O 1
ATOM 2376 N N . ARG A 1 299 ? -22.838 3.284 -1.980 1.00 83.75 299 ARG A N 1
ATOM 2377 C CA . ARG A 1 299 ? -22.320 3.810 -3.266 1.00 83.75 299 ARG A CA 1
ATOM 2378 C C . ARG A 1 299 ? -21.070 4.681 -3.154 1.00 83.75 299 ARG A C 1
ATOM 2380 O O . ARG A 1 299 ? -20.234 4.649 -4.054 1.00 83.75 299 ARG A O 1
ATOM 2387 N N . ILE A 1 300 ? -20.945 5.452 -2.070 1.00 82.06 300 ILE A N 1
ATOM 2388 C CA . ILE A 1 300 ? -19.751 6.265 -1.802 1.00 82.06 300 ILE A CA 1
ATOM 2389 C C . ILE A 1 300 ? -18.533 5.342 -1.699 1.00 82.06 300 ILE A C 1
ATOM 2391 O O . ILE A 1 300 ? -17.595 5.517 -2.465 1.00 82.06 300 ILE A O 1
ATOM 2395 N N . ASN A 1 301 ? -18.589 4.297 -0.868 1.00 80.94 301 ASN A N 1
ATOM 2396 C CA . ASN A 1 301 ? -17.508 3.322 -0.698 1.00 80.94 301 ASN A CA 1
ATOM 2397 C C . ASN A 1 301 ? -17.092 2.684 -2.029 1.00 80.94 301 ASN A C 1
ATOM 2399 O O . ASN A 1 301 ? -15.901 2.521 -2.269 1.00 80.94 301 ASN A O 1
ATOM 2403 N N . PHE A 1 302 ? -18.051 2.353 -2.903 1.00 83.38 302 PHE A N 1
ATOM 2404 C CA . PHE A 1 302 ? -17.767 1.780 -4.222 1.00 83.38 302 PHE A CA 1
ATOM 2405 C C . PHE A 1 302 ? -17.019 2.761 -5.144 1.00 83.38 302 PHE A C 1
ATOM 2407 O O . PHE A 1 302 ? -15.982 2.407 -5.705 1.00 83.38 302 PHE A O 1
ATOM 2414 N N . ILE A 1 303 ? -17.495 4.007 -5.260 1.00 86.81 303 ILE A N 1
ATOM 2415 C CA . ILE A 1 303 ? -16.818 5.067 -6.035 1.00 86.81 303 ILE A CA 1
ATOM 2416 C C . ILE A 1 303 ? -15.421 5.333 -5.462 1.00 86.81 303 ILE A C 1
ATOM 2418 O O . ILE A 1 303 ? -14.442 5.467 -6.189 1.00 86.81 303 ILE A O 1
ATOM 2422 N N . THR A 1 304 ? -15.317 5.371 -4.140 1.00 83.38 304 THR A N 1
ATOM 2423 C CA . THR A 1 304 ? -14.075 5.576 -3.408 1.00 83.38 304 THR A CA 1
ATOM 2424 C C . THR A 1 304 ? -13.079 4.428 -3.626 1.00 83.38 304 THR A C 1
ATOM 2426 O O . THR A 1 304 ? -11.917 4.696 -3.910 1.00 83.38 304 THR A O 1
ATOM 2429 N N . ALA A 1 305 ? -13.515 3.164 -3.607 1.00 84.81 305 ALA A N 1
ATOM 2430 C CA . ALA A 1 305 ? -12.683 2.007 -3.955 1.00 84.81 305 ALA A CA 1
ATOM 2431 C C . ALA A 1 305 ? -12.158 2.076 -5.403 1.00 84.81 305 ALA A C 1
ATOM 2433 O O . ALA A 1 305 ? -10.995 1.768 -5.657 1.00 84.81 305 ALA A O 1
ATOM 2434 N N . PHE A 1 306 ? -12.974 2.568 -6.339 1.00 86.62 306 PHE A N 1
ATOM 2435 C CA . PHE A 1 306 ? -12.535 2.806 -7.715 1.00 86.62 306 PHE A CA 1
ATOM 2436 C C . PHE A 1 306 ? -11.464 3.914 -7.804 1.00 86.62 306 PHE A C 1
ATOM 2438 O O . PHE A 1 306 ? -10.480 3.780 -8.536 1.00 86.62 306 PHE A O 1
ATOM 2445 N N . LEU A 1 307 ? -11.616 4.998 -7.032 1.00 88.00 307 LEU A N 1
ATOM 2446 C CA . LEU A 1 307 ? -10.639 6.094 -6.958 1.00 88.00 307 LEU A CA 1
ATOM 2447 C C . LEU A 1 307 ? -9.307 5.660 -6.321 1.00 88.00 307 LEU A C 1
ATOM 2449 O O . LEU A 1 307 ? -8.256 6.074 -6.809 1.00 88.00 307 LEU A O 1
ATOM 2453 N N . VAL A 1 308 ? -9.335 4.799 -5.295 1.00 87.06 308 VAL A N 1
ATOM 2454 C CA . VAL A 1 308 ? -8.144 4.163 -4.689 1.00 87.06 308 VAL A CA 1
ATOM 2455 C C . VAL A 1 308 ? -7.288 3.478 -5.750 1.00 87.06 308 VAL A C 1
ATOM 2457 O O . VAL A 1 308 ? -6.105 3.782 -5.890 1.00 87.06 308 VAL A O 1
ATOM 2460 N N . GLU A 1 309 ? -7.884 2.575 -6.527 1.00 88.06 309 GLU A N 1
ATOM 2461 C CA . GLU A 1 309 ? -7.134 1.785 -7.510 1.00 88.06 309 GLU A CA 1
ATOM 2462 C C . GLU A 1 309 ? -6.728 2.620 -8.723 1.00 88.06 309 GLU A C 1
ATOM 2464 O O . GLU A 1 309 ? -5.675 2.387 -9.308 1.00 88.06 309 GLU A O 1
ATOM 2469 N N . THR A 1 310 ? -7.511 3.648 -9.066 1.00 86.25 310 THR A N 1
ATOM 2470 C CA . THR A 1 310 ? -7.114 4.642 -10.073 1.00 86.25 310 THR A CA 1
ATOM 2471 C C . THR A 1 310 ? -5.867 5.409 -9.614 1.00 86.25 310 THR A C 1
ATOM 2473 O O . THR A 1 310 ? -4.932 5.578 -10.396 1.00 86.25 310 THR A O 1
ATOM 2476 N N . ALA A 1 311 ? -5.791 5.816 -8.341 1.00 85.75 311 ALA A N 1
ATOM 2477 C CA . ALA A 1 311 ? -4.600 6.455 -7.779 1.00 85.75 311 ALA A CA 1
ATOM 2478 C C . ALA A 1 311 ? -3.393 5.497 -7.740 1.00 85.75 311 ALA A C 1
ATOM 2480 O O . ALA A 1 311 ? -2.297 5.878 -8.153 1.00 85.75 311 ALA A O 1
ATOM 2481 N N . TYR A 1 312 ? -3.590 4.237 -7.339 1.00 87.12 312 TYR A N 1
ATOM 2482 C CA . TYR A 1 312 ? -2.548 3.207 -7.413 1.00 87.12 312 TYR A CA 1
ATOM 2483 C C . TYR A 1 312 ? -2.080 2.938 -8.850 1.00 87.12 312 TYR A C 1
ATOM 2485 O O . TYR A 1 312 ? -0.885 2.765 -9.075 1.00 87.12 312 TYR A O 1
ATOM 2493 N N . LEU A 1 313 ? -2.978 2.930 -9.837 1.00 89.19 313 LEU A N 1
ATOM 2494 C CA . LEU A 1 313 ? -2.622 2.787 -11.248 1.00 89.19 313 LEU A CA 1
ATOM 2495 C C . LEU A 1 313 ? -1.804 3.985 -11.751 1.00 89.19 313 LEU A C 1
ATOM 2497 O O . LEU A 1 313 ? -0.831 3.790 -12.475 1.00 89.19 313 LEU A O 1
ATOM 2501 N N . LEU A 1 314 ? -2.124 5.210 -11.324 1.00 87.56 314 LEU A N 1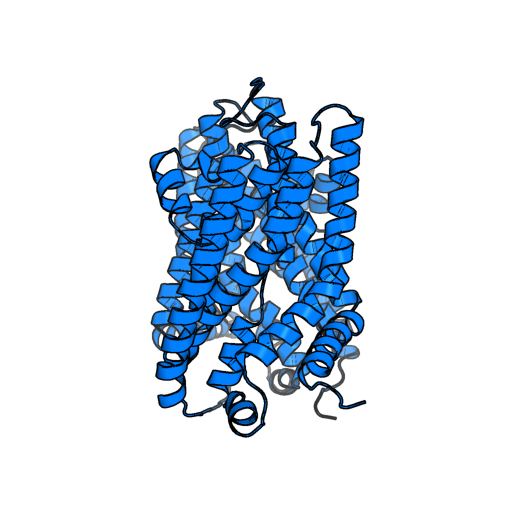
ATOM 2502 C CA . LEU A 1 314 ? -1.309 6.391 -11.631 1.00 87.56 314 LEU A CA 1
ATOM 2503 C C . LEU A 1 314 ? 0.093 6.295 -11.004 1.00 87.56 314 LEU A C 1
ATOM 2505 O O . LEU A 1 314 ? 1.074 6.599 -11.679 1.00 87.56 314 LEU A O 1
ATOM 2509 N N . ILE A 1 315 ? 0.219 5.795 -9.768 1.00 86.81 315 ILE A N 1
ATOM 2510 C CA . ILE A 1 315 ? 1.522 5.491 -9.143 1.00 86.81 315 ILE A CA 1
ATOM 2511 C C . ILE A 1 315 ? 2.300 4.460 -9.981 1.00 86.81 315 ILE A C 1
ATOM 2513 O O . ILE A 1 315 ? 3.471 4.672 -10.298 1.00 86.81 315 ILE A O 1
ATOM 2517 N N . LYS A 1 316 ? 1.644 3.375 -10.407 1.00 87.00 316 LYS A N 1
ATOM 2518 C CA . LYS A 1 316 ? 2.230 2.324 -11.258 1.00 87.00 316 LYS A CA 1
ATOM 2519 C C . LYS A 1 316 ? 2.670 2.860 -12.637 1.00 87.00 316 LYS A C 1
ATOM 2521 O O . LYS A 1 316 ? 3.744 2.501 -13.114 1.00 87.00 316 LYS A O 1
ATOM 2526 N N . LEU A 1 317 ? 1.918 3.783 -13.243 1.00 87.62 317 LEU A N 1
ATOM 2527 C CA . LEU A 1 317 ? 2.314 4.472 -14.481 1.00 87.62 317 LEU A CA 1
ATOM 2528 C C . LEU A 1 317 ? 3.492 5.441 -14.282 1.00 87.62 317 LEU A C 1
ATOM 2530 O O . LEU A 1 317 ? 4.332 5.566 -15.172 1.00 87.62 317 LEU A O 1
ATOM 2534 N N . LEU A 1 318 ? 3.608 6.090 -13.119 1.00 84.00 318 LEU A N 1
ATOM 2535 C CA . LEU A 1 318 ? 4.789 6.895 -12.783 1.00 84.00 318 LEU A CA 1
ATOM 2536 C C . LEU A 1 318 ? 6.041 6.014 -12.676 1.00 84.00 318 LEU A C 1
ATOM 2538 O O . LEU A 1 318 ? 7.069 6.382 -13.246 1.00 84.00 318 LEU A O 1
ATOM 2542 N N . TYR A 1 319 ? 5.941 4.824 -12.065 1.00 82.69 319 TYR A N 1
ATOM 2543 C CA . TYR A 1 319 ? 7.013 3.818 -12.098 1.00 82.69 319 TYR A CA 1
ATOM 2544 C C . TYR A 1 319 ? 7.384 3.411 -13.527 1.00 82.69 319 TYR A C 1
ATOM 2546 O O . TYR A 1 319 ? 8.563 3.457 -13.871 1.00 82.69 319 TYR A O 1
ATOM 2554 N N . ALA A 1 320 ? 6.401 3.097 -14.378 1.00 85.19 320 ALA A N 1
ATOM 2555 C CA . ALA A 1 320 ? 6.644 2.779 -15.787 1.00 85.19 320 ALA A CA 1
ATOM 2556 C C . ALA A 1 320 ? 7.331 3.935 -16.543 1.00 85.19 320 ALA A C 1
ATOM 2558 O O . ALA A 1 320 ? 8.150 3.691 -17.426 1.00 85.19 320 ALA A O 1
ATOM 2559 N N . SER A 1 321 ? 7.050 5.194 -16.183 1.00 83.31 321 SER A N 1
ATOM 2560 C CA . SER A 1 321 ? 7.623 6.372 -16.850 1.00 83.31 321 SER A CA 1
ATOM 2561 C C . SER A 1 321 ? 9.124 6.583 -16.608 1.00 83.31 321 SER A C 1
ATOM 2563 O O . SER A 1 321 ? 9.775 7.236 -17.425 1.00 83.31 321 SER A O 1
ATOM 2565 N N . VAL A 1 322 ? 9.694 6.036 -15.525 1.00 81.94 322 VAL A N 1
ATOM 2566 C CA . VAL A 1 322 ? 11.127 6.186 -15.211 1.00 81.94 322 VAL A CA 1
ATOM 2567 C C . VAL A 1 322 ? 12.016 5.505 -16.272 1.00 81.94 322 VAL A C 1
ATOM 2569 O O . VAL A 1 322 ? 12.862 6.209 -16.823 1.00 81.94 322 VAL A O 1
ATOM 2572 N N . PRO A 1 323 ? 11.806 4.225 -16.656 1.00 81.06 323 PRO A N 1
ATOM 2573 C CA . PRO A 1 323 ? 12.472 3.603 -17.806 1.00 81.06 323 PRO A CA 1
ATOM 2574 C C . PRO A 1 323 ? 12.375 4.415 -19.109 1.00 81.06 323 PRO A C 1
ATOM 2576 O O . PRO A 1 323 ? 13.401 4.708 -19.720 1.00 81.06 323 PRO A O 1
ATOM 2579 N N . TYR A 1 324 ? 11.171 4.853 -19.515 1.00 82.38 324 TYR A N 1
ATOM 2580 C CA . TYR A 1 324 ? 11.002 5.642 -20.751 1.00 82.38 324 TYR A CA 1
ATOM 2581 C C . TYR A 1 324 ? 11.781 6.969 -20.717 1.00 82.38 324 TYR A C 1
ATOM 2583 O O . TYR A 1 324 ? 12.252 7.424 -21.755 1.00 82.38 324 TYR A O 1
ATOM 2591 N N . ARG A 1 325 ? 11.935 7.592 -19.539 1.00 77.94 325 ARG A N 1
ATOM 2592 C CA . ARG A 1 325 ? 12.730 8.821 -19.355 1.00 77.94 325 ARG A CA 1
ATOM 2593 C C . ARG A 1 325 ? 14.235 8.567 -19.233 1.00 77.94 325 ARG A C 1
ATOM 2595 O O . ARG A 1 325 ? 15.011 9.458 -19.558 1.00 77.94 325 ARG A O 1
ATOM 2602 N N . ALA A 1 326 ? 14.646 7.389 -18.765 1.00 71.69 326 ALA A N 1
ATOM 2603 C CA . ALA A 1 326 ? 16.048 6.970 -18.736 1.00 71.69 326 ALA A CA 1
ATOM 2604 C C . ALA A 1 326 ? 16.573 6.584 -20.132 1.00 71.69 326 ALA A C 1
ATOM 2606 O O . ALA A 1 326 ? 17.781 6.631 -20.358 1.00 71.69 326 ALA A O 1
ATOM 2607 N N . GLY A 1 327 ? 15.680 6.222 -21.063 1.00 68.38 327 GLY A N 1
ATOM 2608 C CA . GLY A 1 327 ? 16.005 5.971 -22.472 1.00 68.38 327 GLY A CA 1
ATOM 2609 C C . GLY A 1 327 ? 16.816 4.696 -22.727 1.00 68.38 327 GLY A C 1
ATOM 2610 O O . GLY A 1 327 ? 17.487 4.604 -23.749 1.00 68.38 327 GLY A O 1
ATOM 2611 N N . THR A 1 328 ? 16.794 3.742 -21.793 1.00 69.44 328 THR A N 1
ATOM 2612 C CA . THR A 1 328 ? 17.648 2.541 -21.786 1.00 69.44 328 THR A CA 1
ATOM 2613 C C . THR A 1 328 ? 16.901 1.313 -21.256 1.00 69.44 328 THR A C 1
ATOM 2615 O O . THR A 1 328 ? 15.963 1.432 -20.463 1.00 69.44 328 THR A O 1
ATOM 2618 N N . ASP A 1 329 ? 17.331 0.127 -21.691 1.00 79.44 329 ASP A N 1
ATOM 2619 C CA . ASP A 1 329 ? 16.818 -1.164 -21.223 1.00 79.44 329 ASP A CA 1
ATOM 2620 C C . ASP A 1 329 ? 17.372 -1.489 -19.831 1.00 79.44 329 ASP A C 1
ATOM 2622 O O . ASP A 1 329 ? 18.574 -1.692 -19.662 1.00 79.44 329 ASP A O 1
ATOM 2626 N N . ILE A 1 330 ? 16.501 -1.606 -18.829 1.00 75.00 330 ILE A N 1
ATOM 2627 C CA . ILE A 1 330 ? 16.916 -1.881 -17.450 1.00 75.00 330 ILE A CA 1
ATOM 2628 C C . ILE A 1 330 ? 17.183 -3.376 -17.289 1.00 75.00 330 ILE A C 1
ATOM 2630 O O . ILE A 1 330 ? 16.258 -4.172 -17.426 1.00 75.00 330 ILE A O 1
ATOM 2634 N N . ASN A 1 331 ? 18.423 -3.777 -16.987 1.00 73.31 331 ASN A N 1
ATOM 2635 C CA . ASN A 1 331 ? 18.835 -5.186 -16.836 1.00 73.31 331 ASN A CA 1
ATOM 2636 C C . ASN A 1 331 ? 18.357 -6.112 -17.991 1.00 73.31 331 ASN A C 1
ATOM 2638 O O . ASN A 1 331 ? 17.991 -7.267 -17.757 1.00 73.31 331 ASN A O 1
ATOM 2642 N N . GLY A 1 332 ? 18.314 -5.615 -19.235 1.00 70.31 332 GLY A N 1
ATOM 2643 C CA . GLY A 1 332 ? 17.821 -6.377 -20.397 1.00 70.31 332 GLY A CA 1
ATOM 2644 C C . GLY A 1 332 ? 16.289 -6.470 -20.507 1.00 70.31 332 GLY A C 1
ATOM 2645 O O . GLY A 1 332 ? 15.754 -7.460 -21.026 1.00 70.31 332 GLY A O 1
ATOM 2646 N N . TRP A 1 333 ? 15.580 -5.460 -19.995 1.00 80.88 333 TRP A N 1
ATOM 2647 C CA . TRP A 1 333 ? 14.135 -5.274 -20.135 1.00 80.88 333 TRP A CA 1
ATOM 2648 C C . TRP A 1 333 ? 13.841 -3.863 -20.639 1.00 80.88 333 TRP A C 1
ATOM 2650 O O . TRP A 1 333 ? 14.131 -2.877 -19.960 1.00 80.88 333 TRP A O 1
ATOM 2660 N N . SER A 1 334 ? 13.236 -3.773 -21.820 1.00 88.81 334 SER A N 1
ATOM 2661 C CA . SER A 1 334 ? 12.841 -2.495 -22.405 1.00 88.81 334 SER A CA 1
ATOM 2662 C C . SER A 1 334 ? 11.690 -1.833 -21.634 1.00 88.81 334 SER A C 1
ATOM 2664 O O . SER A 1 334 ? 10.939 -2.515 -20.924 1.00 88.81 334 SER A O 1
ATOM 2666 N N . PRO A 1 335 ? 11.491 -0.509 -21.775 1.00 88.69 335 PRO A N 1
ATOM 2667 C CA . PRO A 1 335 ? 10.386 0.198 -21.130 1.00 88.69 335 PRO A CA 1
ATOM 2668 C C . PRO A 1 335 ? 8.997 -0.405 -21.409 1.00 88.69 335 PRO A C 1
ATOM 2670 O O . PRO A 1 335 ? 8.180 -0.498 -20.492 1.00 88.69 335 PRO A O 1
ATOM 2673 N N . ASP A 1 336 ? 8.740 -0.897 -22.627 1.00 91.81 336 ASP A N 1
ATOM 2674 C CA . ASP A 1 336 ? 7.475 -1.564 -22.974 1.00 91.81 336 ASP A CA 1
ATOM 2675 C C . ASP A 1 336 ? 7.342 -2.963 -22.343 1.00 91.81 336 ASP A C 1
ATOM 2677 O O . ASP A 1 336 ? 6.236 -3.371 -21.981 1.00 91.81 336 ASP A O 1
ATOM 2681 N N . ALA A 1 337 ? 8.455 -3.672 -22.111 1.00 90.94 337 ALA A N 1
ATOM 2682 C CA . ALA A 1 337 ? 8.448 -4.887 -21.297 1.00 90.94 337 ALA A CA 1
ATOM 2683 C C . ALA A 1 337 ? 8.115 -4.559 -19.835 1.00 90.94 337 ALA A C 1
ATOM 2685 O O . ALA A 1 337 ? 7.269 -5.217 -19.238 1.00 90.94 337 ALA A O 1
ATOM 2686 N N . ILE A 1 338 ? 8.698 -3.507 -19.259 1.00 91.00 338 ILE A N 1
ATOM 2687 C CA . ILE A 1 338 ? 8.407 -3.093 -17.877 1.00 91.00 338 ILE A CA 1
ATOM 2688 C C . ILE A 1 338 ? 6.934 -2.670 -17.725 1.00 91.00 338 ILE A C 1
ATOM 2690 O O . ILE A 1 338 ? 6.286 -3.062 -16.753 1.00 91.00 338 ILE A O 1
ATOM 2694 N N . LEU A 1 339 ? 6.366 -1.969 -18.714 1.00 93.06 339 LEU A N 1
ATOM 2695 C CA . LEU A 1 339 ? 4.931 -1.663 -18.771 1.00 93.06 339 LEU A CA 1
ATOM 2696 C C . LEU A 1 339 ? 4.061 -2.936 -18.787 1.00 93.06 339 LEU A C 1
ATOM 2698 O O . LEU A 1 339 ? 3.047 -2.991 -18.092 1.00 93.06 339 LEU A O 1
ATOM 2702 N N . LEU A 1 340 ? 4.472 -3.974 -19.521 1.00 93.38 340 LEU A N 1
ATOM 2703 C CA . LEU A 1 340 ? 3.802 -5.279 -19.554 1.00 93.38 340 LEU A CA 1
ATOM 2704 C C . LEU A 1 340 ? 3.813 -5.987 -18.179 1.00 93.38 340 LEU A C 1
ATOM 2706 O O . LEU A 1 340 ? 2.770 -6.501 -17.765 1.00 93.38 340 LEU A O 1
ATOM 2710 N N . TYR A 1 341 ? 4.937 -5.978 -17.446 1.00 93.12 341 TYR A N 1
ATOM 2711 C CA . TYR A 1 341 ? 5.002 -6.508 -16.068 1.00 93.12 341 TYR A CA 1
ATOM 2712 C C . TYR A 1 341 ? 4.085 -5.735 -15.118 1.00 93.12 341 TYR A C 1
ATOM 2714 O O . TYR A 1 341 ? 3.318 -6.339 -14.369 1.00 93.12 341 TYR A O 1
ATOM 2722 N N . ILE A 1 342 ? 4.121 -4.401 -15.182 1.00 93.94 342 ILE A N 1
ATOM 2723 C CA . ILE A 1 342 ? 3.267 -3.526 -14.373 1.00 93.94 342 ILE A CA 1
ATOM 2724 C C . ILE A 1 342 ? 1.781 -3.755 -14.704 1.00 93.94 342 ILE A C 1
ATOM 2726 O O . ILE A 1 342 ? 0.944 -3.764 -13.798 1.00 93.94 342 ILE A O 1
ATOM 2730 N N . GLY A 1 343 ? 1.448 -4.017 -15.971 1.00 95.88 343 GLY A N 1
ATOM 2731 C CA . GLY A 1 343 ? 0.117 -4.437 -16.410 1.00 95.88 343 GLY A CA 1
ATOM 2732 C C . GLY A 1 343 ? -0.346 -5.729 -15.740 1.00 95.88 343 GLY A C 1
ATOM 2733 O O . GLY A 1 343 ? -1.388 -5.734 -15.079 1.00 95.88 343 GLY A O 1
ATOM 2734 N N . VAL A 1 344 ? 0.467 -6.790 -15.804 1.00 96.50 344 VAL A N 1
ATOM 2735 C CA . VAL A 1 344 ? 0.150 -8.081 -15.171 1.00 96.50 344 VAL A CA 1
ATOM 2736 C C . VAL A 1 344 ? 0.044 -7.953 -13.655 1.00 96.50 344 VAL A C 1
ATOM 2738 O O . VAL A 1 344 ? -0.948 -8.403 -13.086 1.00 96.50 344 VAL A O 1
ATOM 2741 N N . PHE A 1 345 ? 0.989 -7.279 -12.992 1.00 95.88 345 PHE A N 1
ATOM 2742 C CA . PHE A 1 345 ? 0.888 -6.995 -11.558 1.00 95.88 345 PHE A CA 1
ATOM 2743 C C . PHE A 1 345 ? -0.410 -6.256 -11.212 1.00 95.88 345 PHE A C 1
ATOM 2745 O O . PHE A 1 345 ? -1.049 -6.565 -10.211 1.00 95.88 345 PHE A O 1
ATOM 2752 N N . THR A 1 346 ? -0.848 -5.314 -12.048 1.00 95.94 346 THR A N 1
ATOM 2753 C CA . THR A 1 346 ? -2.100 -4.576 -11.836 1.00 95.94 346 THR A CA 1
ATOM 2754 C C . THR A 1 346 ? -3.326 -5.482 -12.003 1.00 95.94 346 THR A C 1
ATOM 2756 O O . THR A 1 346 ? -4.205 -5.452 -11.145 1.00 95.94 346 THR A O 1
ATOM 2759 N N . MET A 1 347 ? -3.361 -6.375 -13.000 1.00 95.94 347 MET A N 1
ATOM 2760 C CA . MET A 1 347 ? -4.421 -7.394 -13.108 1.00 95.94 347 MET A CA 1
ATOM 2761 C C . MET A 1 347 ? -4.452 -8.310 -11.874 1.00 95.94 347 MET A C 1
ATOM 2763 O O . MET A 1 347 ? -5.508 -8.518 -11.276 1.00 95.94 347 MET A O 1
ATOM 2767 N N . MET A 1 348 ? -3.286 -8.807 -11.448 1.00 96.19 348 MET A N 1
ATOM 2768 C CA . MET A 1 348 ? -3.140 -9.669 -10.271 1.00 96.19 348 MET A CA 1
ATOM 2769 C C . MET A 1 348 ? -3.487 -8.951 -8.962 1.00 96.19 348 MET A C 1
ATOM 2771 O O . MET A 1 348 ? -4.062 -9.567 -8.067 1.00 96.19 348 MET A O 1
ATOM 2775 N N . SER A 1 349 ? -3.229 -7.643 -8.874 1.00 94.75 349 SER A N 1
ATOM 2776 C CA . SER A 1 349 ? -3.680 -6.768 -7.786 1.00 94.75 349 SER A CA 1
ATOM 2777 C C . SER A 1 349 ? -5.204 -6.764 -7.699 1.00 94.75 349 SER A C 1
ATOM 2779 O O . SER A 1 349 ? -5.737 -6.983 -6.619 1.00 94.75 349 SER A O 1
ATOM 2781 N N . GLY A 1 350 ? -5.902 -6.622 -8.832 1.00 94.38 350 GLY A N 1
ATOM 2782 C CA . GLY A 1 350 ? -7.368 -6.670 -8.896 1.00 94.38 350 GLY A CA 1
ATOM 2783 C C . GLY A 1 350 ? -7.960 -8.031 -8.538 1.00 94.38 350 GLY A C 1
ATOM 2784 O O . GLY A 1 350 ? -8.995 -8.091 -7.878 1.00 94.38 350 GLY A O 1
ATOM 2785 N N . PHE A 1 351 ? -7.301 -9.130 -8.914 1.00 94.75 351 PHE A N 1
ATOM 2786 C CA . PHE A 1 351 ? -7.704 -10.462 -8.458 1.00 94.75 351 PHE A CA 1
ATOM 2787 C C . PHE A 1 351 ? -7.451 -10.658 -6.954 1.00 94.75 351 PHE A C 1
ATOM 2789 O O . PHE A 1 351 ? -8.302 -11.225 -6.273 1.00 94.75 351 PHE A O 1
ATOM 2796 N N . TYR A 1 352 ? -6.339 -10.158 -6.405 1.00 94.81 352 TYR A N 1
ATOM 2797 C CA . TYR A 1 352 ? -6.053 -10.251 -4.971 1.00 94.81 352 TYR A CA 1
ATOM 2798 C C . TYR A 1 352 ? -7.021 -9.405 -4.130 1.00 94.81 352 TYR A C 1
ATOM 2800 O O . TYR A 1 352 ? -7.693 -9.952 -3.250 1.00 94.81 352 TYR A O 1
ATOM 2808 N N . SER A 1 353 ? -7.148 -8.104 -4.419 1.00 91.75 353 SER A N 1
ATOM 2809 C CA . SER A 1 353 ? -8.037 -7.191 -3.685 1.00 91.75 353 SER A CA 1
ATOM 2810 C C . SER A 1 353 ? -9.512 -7.556 -3.865 1.00 91.75 353 SER A C 1
ATOM 2812 O O . SER A 1 353 ? -10.269 -7.569 -2.895 1.00 91.75 353 SER A O 1
ATOM 2814 N N . GLY A 1 354 ? -9.897 -7.952 -5.080 1.00 91.50 354 GLY A N 1
ATOM 2815 C CA . GLY A 1 354 ? -11.250 -8.360 -5.438 1.00 91.50 354 GLY A CA 1
ATOM 2816 C C . GLY A 1 354 ? -11.718 -9.682 -4.834 1.00 91.50 354 GLY A C 1
ATOM 2817 O O . GLY A 1 354 ? -12.811 -9.744 -4.270 1.00 91.50 354 GLY A O 1
ATOM 2818 N N . LEU A 1 355 ? -10.929 -10.755 -4.974 1.00 92.56 355 LEU A N 1
ATOM 2819 C CA . LEU A 1 355 ? -11.346 -12.116 -4.607 1.00 92.56 355 LEU A CA 1
ATOM 2820 C C . LEU A 1 355 ? -10.993 -12.486 -3.161 1.00 92.56 355 LEU A C 1
ATOM 2822 O O . LEU A 1 355 ? -11.722 -13.253 -2.530 1.00 92.56 355 LEU A O 1
ATOM 2826 N N . PHE A 1 356 ? -9.855 -12.007 -2.649 1.00 95.06 356 PHE A N 1
ATOM 2827 C CA . PHE A 1 356 ? -9.193 -12.619 -1.491 1.00 95.06 356 PHE A CA 1
ATOM 2828 C C . PHE A 1 356 ? -8.973 -11.654 -0.323 1.00 95.06 356 PHE A C 1
ATOM 2830 O O . PHE A 1 356 ? -9.164 -12.057 0.820 1.00 95.06 356 PHE A O 1
ATOM 2837 N N . TYR A 1 357 ? -8.617 -10.392 -0.565 1.00 92.12 357 TYR A N 1
ATOM 2838 C CA . TYR A 1 357 ? -8.107 -9.501 0.484 1.00 92.12 357 TYR A CA 1
ATOM 2839 C C . TYR A 1 357 ? -9.068 -9.293 1.667 1.00 92.12 357 TYR A C 1
ATOM 2841 O O . TYR A 1 357 ? -8.699 -9.606 2.801 1.00 92.12 357 TYR A O 1
ATOM 2849 N N . SER A 1 358 ? -10.313 -8.855 1.432 1.00 90.06 358 SER A N 1
ATOM 2850 C CA . SER A 1 358 ? -11.325 -8.687 2.497 1.00 90.06 358 SER A CA 1
ATOM 2851 C C . SER A 1 358 ? -11.641 -9.996 3.229 1.00 90.06 358 SER A C 1
ATOM 2853 O O . SER A 1 358 ? -11.839 -10.012 4.443 1.00 90.06 358 SER A O 1
ATOM 2855 N N . ASN A 1 359 ? -11.657 -11.117 2.503 1.00 92.50 359 ASN A N 1
ATOM 2856 C CA . ASN A 1 359 ? -11.878 -12.449 3.067 1.00 92.50 359 ASN A CA 1
ATOM 2857 C C . ASN A 1 359 ? -10.736 -12.847 4.023 1.00 92.50 359 ASN A C 1
ATOM 2859 O O . ASN A 1 359 ? -10.971 -13.268 5.156 1.00 92.50 359 ASN A O 1
ATOM 2863 N N . PHE A 1 360 ? -9.496 -12.672 3.567 1.00 93.25 360 PHE A N 1
ATOM 2864 C CA . PHE A 1 360 ? -8.273 -13.087 4.250 1.00 93.25 360 PHE A CA 1
ATOM 2865 C C . PHE A 1 360 ? -8.008 -12.220 5.486 1.00 93.25 360 PHE A C 1
ATOM 2867 O O . PHE A 1 360 ? -7.823 -12.743 6.582 1.00 93.25 360 PHE A O 1
ATOM 2874 N N . THR A 1 361 ? -8.057 -10.895 5.332 1.00 89.06 361 THR A N 1
ATOM 2875 C CA . THR A 1 361 ? -7.804 -9.931 6.420 1.00 89.06 361 THR A CA 1
ATOM 2876 C C . THR A 1 361 ? -8.884 -9.911 7.496 1.00 89.06 361 THR A C 1
ATOM 2878 O O . THR A 1 361 ? -8.613 -9.492 8.616 1.00 89.06 361 THR A O 1
ATOM 2881 N N . SER A 1 362 ? -10.090 -10.410 7.208 1.00 89.19 362 SER A N 1
ATOM 2882 C CA . SER A 1 362 ? -11.167 -10.501 8.198 1.00 89.19 362 SER A CA 1
ATOM 2883 C C . SER A 1 362 ? -11.258 -11.862 8.911 1.00 89.19 362 SER A C 1
ATOM 2885 O O . SER A 1 362 ? -12.143 -12.044 9.752 1.00 89.19 362 SER A O 1
ATOM 2887 N N . LEU A 1 363 ? -10.366 -12.821 8.616 1.00 90.94 363 LEU A N 1
ATOM 2888 C CA . LEU A 1 363 ? -10.236 -14.083 9.364 1.00 90.94 363 LEU A CA 1
ATOM 2889 C C . LEU A 1 363 ? -9.743 -13.877 10.814 1.00 90.94 363 LEU A C 1
ATOM 2891 O O . LEU A 1 363 ? -10.398 -14.416 11.710 1.00 90.94 363 LEU A O 1
ATOM 2895 N N . PRO A 1 364 ? -8.686 -13.085 11.098 1.00 88.69 364 PRO A N 1
ATOM 2896 C CA . PRO A 1 364 ? -8.230 -12.856 12.470 1.00 88.69 364 PRO A CA 1
ATOM 2897 C C . PRO A 1 364 ? -9.326 -12.296 13.382 1.00 88.69 364 PRO A C 1
ATOM 2899 O O . PRO A 1 364 ? -9.495 -12.761 14.506 1.00 88.69 364 PRO A O 1
ATOM 2902 N N . ASP A 1 365 ? -10.147 -11.373 12.876 1.00 85.38 365 ASP A N 1
ATOM 2903 C CA . ASP A 1 365 ? -11.286 -10.848 13.631 1.00 85.38 365 ASP A CA 1
ATOM 2904 C C . ASP A 1 365 ? -12.391 -11.884 13.846 1.00 85.38 365 ASP A C 1
ATOM 2906 O O . ASP A 1 365 ? -13.020 -11.890 14.903 1.00 85.38 365 ASP A O 1
ATOM 2910 N N . LYS A 1 366 ? -12.609 -12.809 12.904 1.00 87.38 366 LYS A N 1
ATOM 2911 C CA . LYS A 1 366 ? -13.575 -13.907 13.080 1.00 87.38 366 LYS A CA 1
ATOM 2912 C C . LYS A 1 366 ? -13.150 -14.890 14.170 1.00 87.38 366 LYS A C 1
ATOM 2914 O O . LYS A 1 366 ? -14.003 -15.333 14.935 1.00 87.38 366 LYS A O 1
ATOM 2919 N N . ILE A 1 367 ? -11.852 -15.177 14.270 1.00 88.31 367 ILE A N 1
ATOM 2920 C CA . ILE A 1 367 ? -11.250 -15.957 15.363 1.00 88.31 367 ILE A CA 1
ATOM 2921 C C . ILE A 1 367 ? -11.430 -15.203 16.689 1.00 88.31 367 ILE A C 1
ATOM 2923 O O . ILE A 1 367 ? -12.081 -15.705 17.604 1.00 88.31 367 ILE A O 1
ATOM 2927 N N . ARG A 1 368 ? -10.940 -13.957 16.748 1.00 84.50 368 ARG A N 1
ATOM 2928 C CA . ARG A 1 368 ? -10.905 -13.087 17.939 1.00 84.50 368 ARG A CA 1
ATOM 2929 C C . ARG A 1 368 ? -12.278 -12.754 18.534 1.00 84.50 368 ARG A C 1
ATOM 2931 O O . ARG A 1 368 ? -12.362 -12.444 19.715 1.00 84.50 368 ARG A O 1
ATOM 2938 N N . THR A 1 369 ? -13.342 -12.793 17.731 1.00 84.75 369 THR A N 1
ATOM 2939 C CA . THR A 1 369 ? -14.724 -12.490 18.158 1.00 84.75 369 THR A CA 1
ATOM 2940 C C . THR A 1 369 ? -15.604 -13.728 18.363 1.00 84.75 369 THR A C 1
ATOM 2942 O O . THR A 1 369 ? -16.800 -13.575 18.602 1.00 84.75 369 THR A O 1
ATOM 2945 N N . GLY A 1 370 ? -15.080 -14.947 18.177 1.00 85.88 370 GLY A N 1
ATOM 2946 C CA . GLY A 1 370 ? -15.888 -16.180 18.167 1.00 85.88 370 GLY A CA 1
ATOM 2947 C C . GLY A 1 370 ? -16.880 -16.275 16.994 1.00 85.88 370 GLY A C 1
ATOM 2948 O O . GLY A 1 370 ? -17.609 -17.253 16.844 1.00 85.88 370 GLY A O 1
ATOM 2949 N N . SER A 1 371 ? -16.923 -15.290 16.087 1.00 86.81 371 SER A N 1
ATOM 2950 C CA . SER A 1 371 ? -17.829 -15.337 14.932 1.00 86.81 371 SER A CA 1
ATOM 2951 C C . SER A 1 371 ? -17.428 -16.397 13.891 1.00 86.81 371 SER A C 1
ATOM 2953 O O . SER A 1 371 ? -18.241 -16.737 13.024 1.00 86.81 371 SER A O 1
ATOM 2955 N N . LEU A 1 372 ? -16.237 -16.999 14.017 1.00 87.56 372 LEU A N 1
ATOM 2956 C CA . LEU A 1 372 ? -15.845 -18.221 13.310 1.00 87.56 372 LEU A CA 1
ATOM 2957 C C . LEU A 1 372 ? -16.705 -19.439 13.709 1.00 87.56 372 LEU A C 1
ATOM 2959 O O . LEU A 1 372 ? -17.057 -20.225 12.830 1.00 87.56 372 LEU A O 1
ATOM 2963 N N . ASP A 1 373 ? -17.152 -19.560 14.963 1.00 88.00 373 ASP A N 1
ATOM 2964 C CA . ASP A 1 373 ? -18.025 -20.660 15.414 1.00 88.00 373 ASP A CA 1
ATOM 2965 C C . ASP A 1 373 ? -19.374 -20.644 14.673 1.00 88.00 373 ASP A C 1
ATOM 2967 O O . ASP A 1 373 ? -19.891 -21.660 14.191 1.00 88.00 373 ASP A O 1
ATOM 2971 N N . VAL A 1 374 ? -19.917 -19.440 14.460 1.00 85.50 374 VAL A N 1
ATOM 2972 C CA . VAL A 1 374 ? -21.131 -19.221 13.657 1.00 85.50 374 VAL A CA 1
ATOM 2973 C C . VAL A 1 374 ? -20.933 -19.682 12.207 1.00 85.50 374 VAL A C 1
ATOM 2975 O O . VAL A 1 374 ? -21.903 -20.081 11.559 1.00 85.50 374 VAL A O 1
ATOM 2978 N N . LEU A 1 375 ? -19.698 -19.684 11.698 1.00 85.44 375 LEU A N 1
ATOM 2979 C CA . LEU A 1 375 ? -19.351 -20.247 10.395 1.00 85.44 375 LEU A CA 1
ATOM 2980 C C . LEU A 1 375 ? -19.146 -21.773 10.455 1.00 85.44 375 LEU A C 1
ATOM 2982 O O . LEU A 1 375 ? -19.604 -22.469 9.551 1.00 85.44 375 LEU A O 1
ATOM 2986 N N . MET A 1 376 ? -18.563 -22.320 11.525 1.00 86.38 376 MET A N 1
ATOM 2987 C CA . MET A 1 376 ? -18.410 -23.773 11.716 1.00 86.38 376 MET A CA 1
ATOM 2988 C C . MET A 1 376 ? -19.759 -24.509 11.726 1.00 86.38 376 MET A C 1
ATOM 2990 O O . MET A 1 376 ? -19.874 -25.595 11.164 1.00 86.38 376 MET A O 1
ATOM 2994 N N . THR A 1 377 ? -20.829 -23.881 12.228 1.00 85.62 377 THR A N 1
ATOM 2995 C CA . THR A 1 377 ? -22.202 -24.434 12.169 1.00 85.62 377 THR A CA 1
ATOM 2996 C C . THR A 1 377 ? -22.852 -24.437 10.767 1.00 85.62 377 THR A C 1
ATOM 2998 O O . THR A 1 377 ? -24.072 -24.617 10.652 1.00 85.62 377 THR A O 1
ATOM 3001 N N . LYS A 1 378 ? -22.131 -24.146 9.674 1.00 81.62 378 LYS A N 1
ATOM 3002 C CA . LYS A 1 378 ? -22.696 -24.150 8.310 1.00 81.62 378 LYS A CA 1
ATOM 3003 C C . LYS A 1 378 ? -22.355 -25.438 7.542 1.00 81.62 378 LYS A C 1
ATOM 3005 O O . LYS A 1 378 ? -21.225 -25.903 7.602 1.00 81.62 378 LYS A O 1
ATOM 3010 N N . PRO A 1 379 ? -23.276 -25.977 6.714 1.00 82.50 379 PRO A N 1
ATOM 3011 C CA . PRO A 1 379 ? -23.062 -27.213 5.946 1.00 82.50 379 PRO A CA 1
ATOM 3012 C C . PRO A 1 379 ? -22.202 -27.002 4.675 1.00 82.50 379 PRO A C 1
ATOM 3014 O O . PRO A 1 379 ? -22.570 -27.434 3.576 1.00 82.50 379 PRO A O 1
ATOM 3017 N N . VAL A 1 380 ? -21.088 -26.277 4.796 1.00 82.94 380 VAL A N 1
ATOM 3018 C CA . VAL A 1 380 ? -20.161 -25.835 3.735 1.00 82.94 380 VAL A CA 1
ATOM 3019 C C . VAL A 1 380 ? -18.738 -25.871 4.300 1.00 82.94 380 VAL A C 1
ATOM 3021 O O . VAL A 1 380 ? -18.552 -25.643 5.489 1.00 82.94 380 VAL A O 1
ATOM 3024 N N . SER A 1 381 ? -17.729 -26.137 3.464 1.00 87.50 381 SER A N 1
ATOM 3025 C CA . SER A 1 381 ? -16.319 -26.082 3.878 1.00 87.50 381 SER A CA 1
ATOM 3026 C C . SER A 1 381 ? -15.986 -24.725 4.510 1.00 87.50 381 SER A C 1
ATOM 3028 O O . SER A 1 381 ? -16.081 -23.702 3.829 1.00 87.50 381 SER A O 1
ATOM 3030 N N . LEU A 1 382 ? -15.582 -24.717 5.788 1.00 88.19 382 LEU A N 1
ATOM 3031 C CA . LEU A 1 382 ? -15.274 -23.487 6.528 1.00 88.19 382 LEU A CA 1
ATOM 3032 C C . LEU A 1 382 ? -14.248 -22.626 5.788 1.00 88.19 382 LEU A C 1
ATOM 3034 O O . LEU A 1 382 ? -14.464 -21.429 5.634 1.00 88.19 382 LEU A O 1
ATOM 3038 N N . GLN A 1 383 ? -13.198 -23.263 5.258 1.00 88.62 383 GLN A N 1
ATOM 3039 C CA . GLN A 1 383 ? -12.155 -22.617 4.462 1.00 88.62 383 GLN A CA 1
ATOM 3040 C C . GLN A 1 383 ? -12.770 -21.787 3.329 1.00 88.62 383 GLN A C 1
ATOM 3042 O O . GLN A 1 383 ? -12.574 -20.583 3.299 1.00 88.62 383 GLN A O 1
ATOM 3047 N N . PHE A 1 384 ? -13.623 -22.385 2.489 1.00 88.44 384 PHE A N 1
ATOM 3048 C CA . PHE A 1 384 ? -14.310 -21.684 1.393 1.00 88.44 384 PHE A CA 1
ATOM 3049 C C . PHE A 1 384 ? -15.157 -20.493 1.879 1.00 88.44 384 PHE A C 1
ATOM 3051 O O . PHE A 1 384 ? -15.176 -19.444 1.243 1.00 88.44 384 PHE A O 1
ATOM 3058 N N . MET A 1 385 ? -15.870 -20.630 3.001 1.00 86.56 385 MET A N 1
ATOM 3059 C CA . MET A 1 385 ? -16.700 -19.536 3.530 1.00 86.56 385 MET A CA 1
ATOM 3060 C C . MET A 1 385 ? -15.909 -18.409 4.196 1.00 86.56 385 MET A C 1
ATOM 3062 O O . MET A 1 385 ? -16.449 -17.321 4.384 1.00 86.56 385 MET A O 1
ATOM 3066 N N . VAL A 1 386 ? -14.678 -18.690 4.614 1.00 89.50 386 VAL A N 1
ATOM 3067 C CA . VAL A 1 386 ? -13.748 -17.695 5.143 1.00 89.50 386 VAL A CA 1
ATOM 3068 C C . VAL A 1 386 ? -13.019 -17.001 3.998 1.00 89.50 386 VAL A C 1
ATOM 3070 O O . VAL A 1 386 ? -12.843 -15.795 4.062 1.00 89.50 386 VAL A O 1
ATOM 3073 N N . THR A 1 387 ? -12.621 -17.737 2.955 1.00 92.50 387 THR A N 1
ATOM 3074 C CA . THR A 1 387 ? -11.677 -17.262 1.931 1.00 92.50 387 THR A CA 1
ATOM 3075 C C . THR A 1 387 ? -12.320 -16.722 0.650 1.00 92.50 387 THR A C 1
ATOM 3077 O O . THR A 1 387 ? -11.631 -16.053 -0.113 1.00 92.50 387 THR A O 1
ATOM 3080 N N . LEU A 1 388 ? -13.609 -16.996 0.400 1.00 90.19 388 LEU A N 1
ATOM 3081 C CA . LEU A 1 388 ? -14.304 -16.700 -0.868 1.00 90.19 388 LEU A CA 1
ATOM 3082 C C . LEU A 1 388 ? -15.747 -16.174 -0.673 1.00 90.19 388 LEU A C 1
ATOM 3084 O O . LEU A 1 388 ? -16.621 -16.431 -1.504 1.00 90.19 388 LEU A O 1
ATOM 3088 N N . ARG A 1 389 ? -16.048 -15.490 0.442 1.00 88.12 389 ARG A N 1
ATOM 3089 C CA . ARG A 1 389 ? -17.414 -15.031 0.782 1.00 88.12 389 ARG A CA 1
ATOM 3090 C C . ARG A 1 389 ? -17.720 -13.585 0.387 1.00 88.12 389 ARG A C 1
ATOM 3092 O O . ARG A 1 389 ? -18.877 -13.273 0.119 1.00 88.12 389 ARG A O 1
ATOM 3099 N N . GLN A 1 390 ? -16.723 -12.714 0.381 1.00 89.12 390 GLN A N 1
ATOM 3100 C CA . GLN A 1 390 ? -16.808 -11.342 -0.115 1.00 89.12 390 GLN A CA 1
ATOM 3101 C C . GLN A 1 390 ? -16.212 -11.269 -1.524 1.00 89.12 390 GLN A C 1
ATOM 3103 O O . GLN A 1 390 ? -15.316 -12.048 -1.854 1.00 89.12 390 GLN A O 1
ATOM 3108 N N . PHE A 1 391 ? -16.706 -10.341 -2.340 1.00 92.75 391 PHE A N 1
ATOM 3109 C CA . PHE A 1 391 ? -16.111 -9.989 -3.627 1.00 92.75 391 PHE A CA 1
ATOM 3110 C C . PHE A 1 391 ? -16.192 -8.478 -3.850 1.00 92.75 391 PHE A C 1
ATOM 3112 O O . PHE A 1 391 ? -17.290 -7.922 -3.933 1.00 92.75 391 PHE A O 1
ATOM 3119 N N . GLU A 1 392 ? -15.043 -7.818 -3.966 1.00 89.94 392 GLU A N 1
ATOM 3120 C CA . GLU A 1 392 ? -14.961 -6.360 -4.063 1.00 89.94 392 GLU A CA 1
ATOM 3121 C C . GLU A 1 392 ? -14.855 -5.908 -5.527 1.00 89.94 392 GLU A C 1
ATOM 3123 O O . GLU A 1 392 ? -13.771 -5.794 -6.111 1.00 89.94 392 GLU A O 1
ATOM 3128 N N . LEU A 1 393 ? -16.005 -5.629 -6.144 1.00 89.38 393 LEU A N 1
ATOM 3129 C CA . LEU A 1 393 ? -16.094 -5.173 -7.532 1.00 89.38 393 LEU A CA 1
ATOM 3130 C C . LEU A 1 393 ? -15.358 -3.837 -7.728 1.00 89.38 393 LEU A C 1
ATOM 3132 O O . LEU A 1 393 ? -14.674 -3.664 -8.737 1.00 89.38 393 LEU A O 1
ATOM 3136 N N . GLY A 1 394 ? -15.460 -2.930 -6.747 1.00 86.75 394 GLY A N 1
ATOM 3137 C CA . GLY A 1 394 ? -14.823 -1.608 -6.784 1.00 86.75 394 GLY A CA 1
ATOM 3138 C C . GLY A 1 394 ? -13.296 -1.659 -6.895 1.00 86.75 394 GLY A C 1
ATOM 3139 O O . GLY A 1 394 ? -12.721 -0.827 -7.593 1.00 86.75 394 GLY A O 1
ATOM 3140 N N . TYR A 1 395 ? -12.655 -2.664 -6.286 1.00 88.94 395 TYR A N 1
ATOM 3141 C CA . TYR A 1 395 ? -11.206 -2.875 -6.389 1.00 88.94 395 TYR A CA 1
ATOM 3142 C C . TYR A 1 395 ? -10.803 -3.737 -7.605 1.00 88.94 395 TYR A C 1
ATOM 3144 O O . TYR A 1 395 ? -9.744 -3.536 -8.204 1.00 88.94 395 TYR A O 1
ATOM 3152 N N . THR A 1 396 ? -11.666 -4.678 -8.016 1.00 91.81 396 THR A N 1
ATOM 3153 C CA . THR A 1 396 ? -11.391 -5.599 -9.137 1.00 91.81 396 THR A CA 1
ATOM 3154 C C . THR A 1 396 ? -11.351 -4.878 -10.488 1.00 91.81 396 THR A C 1
ATOM 3156 O O . THR A 1 396 ? -10.395 -5.016 -11.250 1.00 91.81 396 THR A O 1
ATOM 3159 N N . VAL A 1 397 ? -12.413 -4.131 -10.810 1.00 91.81 397 VAL A N 1
ATOM 3160 C CA . VAL A 1 397 ? -12.670 -3.597 -12.161 1.00 91.81 397 VAL A CA 1
ATOM 3161 C C . VAL A 1 397 ? -11.574 -2.649 -12.673 1.00 91.81 397 VAL A C 1
ATOM 3163 O O . VAL A 1 397 ? -11.047 -2.923 -13.755 1.00 91.81 397 VAL A O 1
ATOM 3166 N N . PRO A 1 398 ? -11.182 -1.572 -11.958 1.00 92.50 398 PRO A N 1
ATOM 3167 C CA . PRO A 1 398 ? -10.151 -0.648 -12.444 1.00 92.50 398 PRO A CA 1
ATOM 3168 C C . PRO A 1 398 ? -8.790 -1.331 -12.628 1.00 92.50 398 PRO A C 1
ATOM 3170 O O . PRO A 1 398 ? -8.098 -1.056 -13.606 1.00 92.50 398 PRO A O 1
ATOM 3173 N N . ASN A 1 399 ? -8.431 -2.264 -11.742 1.00 94.44 399 ASN A N 1
ATOM 3174 C CA . ASN A 1 399 ? -7.182 -3.020 -11.829 1.00 94.44 399 ASN A CA 1
ATOM 3175 C C . ASN A 1 399 ? -7.153 -3.984 -13.025 1.00 94.44 399 ASN A C 1
ATOM 3177 O O . ASN A 1 399 ? -6.173 -4.009 -13.767 1.00 94.44 399 ASN A O 1
ATOM 3181 N N . VAL A 1 400 ? -8.213 -4.769 -13.248 1.00 95.19 400 VAL A N 1
ATOM 3182 C CA . VAL A 1 400 ? -8.248 -5.733 -14.363 1.00 95.19 400 VAL A CA 1
ATOM 3183 C C . VAL A 1 400 ? -8.315 -5.014 -15.714 1.00 95.19 400 VAL A C 1
ATOM 3185 O O . VAL A 1 400 ? -7.594 -5.397 -16.633 1.00 95.19 400 VAL A O 1
ATOM 3188 N N . ILE A 1 401 ? -9.104 -3.938 -15.832 1.00 95.19 401 ILE A N 1
ATOM 3189 C CA . ILE A 1 401 ? -9.173 -3.129 -17.062 1.00 95.19 401 ILE A CA 1
ATOM 3190 C C . ILE A 1 401 ? -7.849 -2.395 -17.299 1.00 95.19 401 ILE A C 1
ATOM 3192 O O . ILE A 1 401 ? -7.244 -2.537 -18.358 1.00 95.19 401 ILE A O 1
ATOM 3196 N N . GLY A 1 402 ? -7.373 -1.627 -16.317 1.00 94.38 402 GLY A N 1
ATOM 3197 C CA . GLY A 1 402 ? -6.164 -0.818 -16.454 1.00 94.38 402 GLY A CA 1
ATOM 3198 C C . GLY A 1 402 ? -4.897 -1.656 -16.626 1.00 94.38 402 GLY A C 1
ATOM 3199 O O . GLY A 1 402 ? -4.058 -1.345 -17.470 1.00 94.38 402 GLY A O 1
ATOM 3200 N N . GLY A 1 403 ? -4.791 -2.765 -15.890 1.00 95.81 403 GLY A N 1
ATOM 3201 C CA . GLY A 1 403 ? -3.735 -3.756 -16.064 1.00 95.81 403 GLY A CA 1
ATOM 3202 C C . GLY A 1 403 ? -3.767 -4.400 -17.448 1.00 95.81 403 GLY A C 1
ATOM 3203 O O . GLY A 1 403 ? -2.745 -4.406 -18.129 1.00 95.81 403 GLY A O 1
ATOM 3204 N N . GLY A 1 404 ? -4.944 -4.834 -17.913 1.00 96.44 404 GLY A N 1
ATOM 3205 C CA . GLY A 1 404 ? -5.125 -5.389 -19.257 1.00 96.44 404 GLY A CA 1
ATOM 3206 C C . GLY A 1 404 ? -4.762 -4.406 -20.377 1.00 96.44 404 GLY A C 1
ATOM 3207 O O . GLY A 1 404 ? -4.139 -4.805 -21.358 1.00 96.44 404 GLY A O 1
ATOM 3208 N N . ILE A 1 405 ? -5.067 -3.113 -20.210 1.00 96.38 405 ILE A N 1
ATOM 3209 C CA . ILE A 1 405 ? -4.655 -2.049 -21.141 1.00 96.38 405 ILE A CA 1
ATOM 3210 C C . ILE A 1 405 ? -3.126 -1.895 -21.158 1.00 96.38 405 ILE A C 1
ATOM 3212 O O . ILE A 1 405 ? -2.534 -1.890 -22.235 1.00 96.38 405 ILE A O 1
ATOM 3216 N N . MET A 1 406 ? -2.467 -1.815 -19.996 1.00 95.75 406 MET A N 1
ATOM 3217 C CA . MET A 1 406 ? -0.998 -1.712 -19.920 1.00 95.75 406 MET A CA 1
ATOM 3218 C C . MET A 1 406 ? -0.304 -2.948 -20.516 1.00 95.75 406 MET A C 1
ATOM 3220 O O . MET A 1 406 ? 0.619 -2.811 -21.317 1.00 95.75 406 MET A O 1
ATOM 3224 N N . THR A 1 407 ? -0.801 -4.147 -20.200 1.00 96.56 407 THR A N 1
ATOM 3225 C CA . THR A 1 407 ? -0.359 -5.420 -20.785 1.00 96.56 407 THR A CA 1
ATOM 3226 C C . THR A 1 407 ? -0.526 -5.437 -22.304 1.00 96.56 407 THR A C 1
ATOM 3228 O O . THR A 1 407 ? 0.425 -5.776 -23.004 1.00 96.56 407 THR A O 1
ATOM 3231 N N . GLY A 1 408 ? -1.691 -5.041 -22.829 1.00 96.56 408 GLY A N 1
ATOM 3232 C CA . GLY A 1 408 ? -1.960 -5.016 -24.269 1.00 96.56 408 GLY A CA 1
ATOM 3233 C C . GLY A 1 408 ? -1.092 -4.010 -25.028 1.00 96.56 408 GLY A C 1
ATOM 3234 O O . GLY A 1 408 ? -0.561 -4.339 -26.086 1.00 96.56 408 GLY A O 1
ATOM 3235 N N . ILE A 1 409 ? -0.882 -2.812 -24.467 1.00 95.56 409 ILE A N 1
ATOM 3236 C CA . ILE A 1 409 ? 0.012 -1.794 -25.044 1.00 95.56 409 ILE A CA 1
ATOM 3237 C C . ILE A 1 409 ? 1.460 -2.298 -25.071 1.00 95.56 409 ILE A C 1
ATOM 3239 O O . ILE A 1 409 ? 2.113 -2.179 -26.106 1.00 95.56 409 ILE A O 1
ATOM 3243 N N . GLY A 1 410 ? 1.949 -2.881 -23.970 1.00 94.38 410 GLY A N 1
ATOM 3244 C CA . GLY A 1 410 ? 3.292 -3.460 -23.904 1.00 94.38 410 GLY A CA 1
ATOM 3245 C C . GLY A 1 410 ? 3.479 -4.583 -24.927 1.00 94.38 410 GLY A C 1
ATOM 3246 O O . GLY A 1 410 ? 4.370 -4.502 -25.767 1.00 94.38 410 GLY A O 1
ATOM 3247 N N . TRP A 1 411 ? 2.589 -5.582 -24.926 1.00 96.06 411 TRP A N 1
ATOM 3248 C CA . TRP A 1 411 ? 2.605 -6.718 -25.864 1.00 96.06 411 TRP A CA 1
ATOM 3249 C C . TRP A 1 411 ? 2.638 -6.255 -27.328 1.00 96.06 411 TRP A C 1
ATOM 3251 O O . TRP A 1 411 ? 3.489 -6.709 -28.095 1.00 96.06 411 TRP A O 1
ATOM 3261 N N . TYR A 1 412 ? 1.764 -5.314 -27.702 1.00 96.25 412 TYR A N 1
ATOM 3262 C CA . TYR A 1 412 ? 1.699 -4.766 -29.058 1.00 96.25 412 TYR A CA 1
ATOM 3263 C C . TYR A 1 412 ? 2.987 -4.032 -29.458 1.00 96.25 412 TYR A C 1
ATOM 3265 O O . TYR A 1 412 ? 3.527 -4.275 -30.535 1.00 96.25 412 TYR A O 1
ATOM 3273 N N . ARG A 1 413 ? 3.514 -3.156 -28.591 1.00 94.44 413 ARG A N 1
ATOM 3274 C CA . ARG A 1 413 ? 4.727 -2.372 -28.885 1.00 94.44 413 ARG A CA 1
ATOM 3275 C C . ARG A 1 413 ? 6.001 -3.208 -28.943 1.00 94.44 413 ARG A C 1
ATOM 3277 O O . ARG A 1 413 ? 6.905 -2.868 -29.695 1.00 94.44 413 ARG A O 1
ATOM 3284 N N . LEU A 1 414 ? 6.054 -4.306 -28.194 1.00 93.75 414 LEU A N 1
ATOM 3285 C CA . LEU A 1 414 ? 7.139 -5.288 -28.257 1.00 93.75 414 LEU A CA 1
ATOM 3286 C C . LEU A 1 414 ? 7.119 -6.122 -29.554 1.00 93.75 414 LEU A C 1
ATOM 3288 O O . LEU A 1 414 ? 8.030 -6.916 -29.769 1.00 93.75 414 LEU A O 1
ATOM 3292 N N . GLY A 1 415 ? 6.087 -5.987 -30.400 1.00 93.56 415 GLY A N 1
ATOM 3293 C CA . GLY A 1 415 ? 5.951 -6.741 -31.650 1.00 93.56 415 GLY A CA 1
ATOM 3294 C C . GLY A 1 415 ? 5.735 -8.246 -31.455 1.00 93.56 415 GLY A C 1
ATOM 3295 O O . GLY A 1 415 ? 5.937 -9.019 -32.391 1.00 93.56 415 GLY A O 1
ATOM 3296 N N . LEU A 1 416 ? 5.354 -8.681 -30.248 1.00 94.00 416 LEU A N 1
ATOM 3297 C CA . LEU A 1 416 ? 5.237 -10.101 -29.907 1.00 94.00 416 LEU A CA 1
ATOM 3298 C C . LEU A 1 416 ? 4.005 -10.735 -30.575 1.00 94.00 416 LEU A C 1
ATOM 3300 O O . LEU A 1 416 ? 2.939 -10.112 -30.615 1.00 94.00 416 LEU A O 1
ATOM 3304 N N . PRO A 1 417 ? 4.095 -11.995 -31.043 1.00 92.44 417 PRO A N 1
ATOM 3305 C CA . PRO A 1 417 ? 2.983 -12.664 -31.707 1.00 92.44 417 PRO A CA 1
ATOM 3306 C C . PRO A 1 417 ? 1.779 -12.811 -30.770 1.00 92.44 417 PRO A C 1
ATOM 3308 O O . PRO A 1 417 ? 1.869 -13.404 -29.692 1.00 92.44 417 PRO A O 1
ATOM 3311 N N . PHE A 1 418 ? 0.626 -12.300 -31.201 1.00 94.44 418 PHE A N 1
ATOM 3312 C CA . PHE A 1 418 ? -0.659 -12.500 -30.536 1.00 94.44 418 PHE A CA 1
ATOM 3313 C C . PHE A 1 418 ? -1.456 -13.564 -31.300 1.00 94.44 418 PHE A C 1
ATOM 3315 O O . PHE A 1 418 ? -2.076 -13.281 -32.324 1.00 94.44 418 PHE A O 1
ATOM 3322 N N . ASN A 1 419 ? -1.390 -14.809 -30.832 1.00 94.81 419 ASN A N 1
ATOM 3323 C CA . ASN A 1 419 ? -2.081 -15.952 -31.425 1.00 94.81 419 ASN A CA 1
ATOM 3324 C C . ASN A 1 419 ? -2.755 -16.797 -30.323 1.00 94.81 419 ASN A C 1
ATOM 3326 O O . ASN A 1 419 ? -2.679 -16.468 -29.139 1.00 94.81 419 ASN A O 1
ATOM 3330 N N . PHE A 1 420 ? -3.440 -17.881 -30.699 1.00 94.12 420 PHE A N 1
ATOM 3331 C CA . PHE A 1 420 ? -4.174 -18.714 -29.737 1.00 94.12 420 PHE A CA 1
ATOM 3332 C C . PHE A 1 420 ? -3.264 -19.396 -28.697 1.00 94.12 420 PHE A C 1
ATOM 3334 O O . PHE A 1 420 ? -3.668 -19.570 -27.550 1.00 94.12 420 PHE A O 1
ATOM 3341 N N . GLU A 1 421 ? -2.030 -19.741 -29.069 1.00 93.44 421 GLU A N 1
ATOM 3342 C CA . GLU A 1 421 ? -1.041 -20.348 -28.173 1.00 93.44 421 GLU A CA 1
ATOM 3343 C C . GLU A 1 421 ? -0.507 -19.328 -27.159 1.00 93.44 421 GLU A C 1
ATOM 3345 O O . GLU A 1 421 ? -0.560 -19.575 -25.953 1.00 93.44 421 GLU A O 1
ATOM 3350 N N . THR A 1 422 ? -0.065 -18.152 -27.617 1.00 94.62 422 THR A N 1
ATOM 3351 C CA . THR A 1 422 ? 0.501 -17.123 -26.735 1.00 94.62 422 THR A CA 1
ATOM 3352 C C . THR A 1 422 ? -0.562 -16.516 -25.821 1.00 94.62 422 THR A C 1
ATOM 3354 O O . THR A 1 422 ? -0.331 -16.392 -24.618 1.00 94.62 422 THR A O 1
ATOM 3357 N N . ALA A 1 423 ? -1.763 -16.229 -26.336 1.00 95.06 423 ALA A N 1
ATOM 3358 C CA . ALA A 1 423 ? -2.894 -15.773 -25.525 1.00 95.06 423 ALA A CA 1
ATOM 3359 C C . ALA A 1 423 ? -3.412 -16.863 -24.564 1.00 95.06 423 ALA A C 1
ATOM 3361 O O . ALA A 1 423 ? -3.750 -16.565 -23.414 1.00 95.06 423 ALA A O 1
ATOM 3362 N N . GLY A 1 424 ? -3.443 -18.126 -25.005 1.00 96.00 424 GLY A N 1
ATOM 3363 C CA . GLY A 1 424 ? -3.860 -19.270 -24.195 1.00 96.00 424 GLY A CA 1
ATOM 3364 C C . GLY A 1 424 ? -2.905 -19.539 -23.032 1.00 96.00 424 GLY A C 1
ATOM 3365 O O . GLY A 1 424 ? -3.330 -19.543 -21.878 1.00 96.00 424 GLY A O 1
ATOM 3366 N N . GLY A 1 425 ? -1.608 -19.689 -23.314 1.00 96.00 425 GLY A N 1
ATOM 3367 C CA . GLY A 1 425 ? -0.577 -19.918 -22.298 1.00 96.00 425 GLY A CA 1
ATOM 3368 C C . GLY A 1 425 ? -0.463 -18.764 -21.300 1.00 96.00 425 GLY A C 1
ATOM 3369 O O . GLY A 1 425 ? -0.436 -19.003 -20.094 1.00 96.00 425 GLY A O 1
ATOM 3370 N N . PHE A 1 426 ? -0.526 -17.511 -21.765 1.00 96.94 426 PHE A N 1
ATOM 3371 C CA . PHE A 1 426 ? -0.584 -16.332 -20.893 1.00 96.94 426 PHE A CA 1
ATOM 3372 C C . PHE A 1 426 ? -1.791 -16.374 -19.937 1.00 96.94 426 PHE A C 1
ATOM 3374 O O . PHE A 1 426 ? -1.644 -16.147 -18.735 1.00 96.94 426 PHE A O 1
ATOM 3381 N N . SER A 1 427 ? -2.975 -16.730 -20.447 1.00 96.81 427 SER A N 1
ATOM 3382 C CA . SER A 1 427 ? -4.206 -16.846 -19.648 1.00 96.81 427 SER A CA 1
ATOM 3383 C C . SER A 1 427 ? -4.146 -17.991 -18.628 1.00 96.81 427 SER A C 1
ATOM 3385 O O . SER A 1 427 ? -4.611 -17.844 -17.497 1.00 96.81 427 SER A O 1
ATOM 3387 N N . VAL A 1 428 ? -3.536 -19.121 -18.998 1.00 97.38 428 VAL A N 1
ATOM 3388 C CA . VAL A 1 428 ? -3.298 -20.258 -18.095 1.00 97.38 428 VAL A CA 1
ATOM 3389 C C . VAL A 1 428 ? -2.320 -19.878 -16.979 1.00 97.38 428 VAL A C 1
ATOM 3391 O O . VAL A 1 428 ? -2.592 -20.160 -15.812 1.00 97.38 428 VAL A O 1
ATOM 3394 N N . LEU A 1 429 ? -1.231 -19.176 -17.304 1.00 97.50 429 LEU A N 1
ATOM 3395 C CA . LEU A 1 429 ? -0.247 -18.713 -16.322 1.00 97.50 429 LEU A CA 1
ATOM 3396 C C . LEU A 1 429 ? -0.818 -17.652 -15.372 1.00 97.50 429 LEU A C 1
ATOM 3398 O O . LEU A 1 429 ? -0.520 -17.705 -14.181 1.00 97.50 429 LEU A O 1
ATOM 3402 N N . LEU A 1 430 ? -1.699 -16.756 -15.836 1.00 97.00 430 LEU A N 1
ATOM 3403 C CA . LEU A 1 430 ? -2.485 -15.887 -14.946 1.00 97.00 430 LEU A CA 1
ATOM 3404 C C . LEU A 1 430 ? -3.350 -16.711 -13.975 1.00 97.00 430 LEU A C 1
ATOM 3406 O O . LEU A 1 430 ? -3.400 -16.406 -12.785 1.00 97.00 430 LEU A O 1
ATOM 3410 N N . GLY A 1 431 ? -3.983 -17.791 -14.446 1.00 96.88 431 GLY A N 1
ATOM 3411 C CA . GLY A 1 431 ? -4.739 -18.720 -13.598 1.00 96.88 431 GLY A CA 1
ATOM 3412 C C . GLY A 1 431 ? -3.876 -19.392 -12.520 1.00 96.88 431 GLY A C 1
ATOM 3413 O O . GLY A 1 431 ? -4.242 -19.392 -11.342 1.00 96.88 431 GLY A O 1
ATOM 3414 N N . CYS A 1 432 ? -2.696 -19.897 -12.892 1.00 97.00 432 CYS A N 1
ATOM 3415 C CA . CYS A 1 432 ? -1.687 -20.404 -11.953 1.00 97.00 432 CYS A CA 1
ATOM 3416 C C . CYS A 1 432 ? -1.217 -19.324 -10.965 1.00 97.00 432 CYS A C 1
ATOM 3418 O O . CYS A 1 432 ? -1.048 -19.608 -9.775 1.00 97.00 432 CYS A O 1
ATOM 3420 N N . GLY A 1 433 ? -1.085 -18.079 -11.427 1.00 97.06 433 GLY A N 1
ATOM 3421 C CA . GLY A 1 433 ? -0.824 -16.916 -10.588 1.00 97.06 433 GLY A CA 1
ATOM 3422 C C . GLY A 1 433 ? -1.911 -16.712 -9.533 1.00 97.06 433 GLY A C 1
ATOM 3423 O O . GLY A 1 433 ? -1.584 -16.631 -8.354 1.00 97.06 433 GLY A O 1
ATOM 3424 N N . VAL A 1 434 ? -3.198 -16.732 -9.906 1.00 96.69 434 VAL A N 1
ATOM 3425 C CA . VAL A 1 434 ? -4.333 -16.547 -8.971 1.00 96.69 434 VAL A CA 1
ATOM 3426 C C . VAL A 1 434 ? -4.377 -17.648 -7.901 1.00 96.69 434 VAL A C 1
ATOM 3428 O O . VAL A 1 434 ? -4.598 -17.358 -6.723 1.00 96.69 434 VAL A O 1
ATOM 3431 N N . LEU A 1 435 ? -4.119 -18.907 -8.275 1.00 95.44 435 LEU A N 1
ATOM 3432 C CA . LEU A 1 435 ? -4.022 -20.027 -7.324 1.00 95.44 435 LEU A CA 1
ATOM 3433 C C . LEU A 1 435 ? -2.807 -19.897 -6.387 1.00 95.44 435 LEU A C 1
ATOM 3435 O O . LEU A 1 435 ? -2.883 -20.253 -5.204 1.00 95.44 435 LEU A O 1
ATOM 3439 N N . THR A 1 436 ? -1.704 -19.344 -6.897 1.00 96.31 436 THR A N 1
ATOM 3440 C CA . THR A 1 436 ? -0.510 -19.031 -6.106 1.00 96.31 436 THR A CA 1
ATOM 3441 C C . THR A 1 436 ? -0.801 -17.890 -5.128 1.00 96.31 436 THR A C 1
ATOM 3443 O O . THR A 1 436 ? -0.551 -18.058 -3.939 1.00 96.31 436 THR A O 1
ATOM 3446 N N . THR A 1 437 ? -1.433 -16.790 -5.563 1.00 95.81 437 THR A N 1
ATOM 3447 C CA . THR A 1 437 ? -1.888 -15.682 -4.698 1.00 95.81 437 THR A CA 1
ATOM 3448 C C . THR A 1 437 ? -2.769 -16.182 -3.557 1.00 95.81 437 THR A C 1
ATOM 3450 O O . THR A 1 437 ? -2.500 -15.868 -2.398 1.00 95.81 437 THR A O 1
ATOM 3453 N N . TYR A 1 438 ? -3.793 -16.988 -3.869 1.00 95.00 438 TYR A N 1
ATOM 3454 C CA . TYR A 1 438 ? -4.692 -17.555 -2.863 1.00 95.00 438 TYR A CA 1
ATOM 3455 C C . TYR A 1 438 ? -3.916 -18.285 -1.762 1.00 95.00 438 TYR A C 1
ATOM 3457 O O . TYR A 1 438 ? -4.185 -18.111 -0.577 1.00 95.00 438 TYR A O 1
ATOM 3465 N N . SER A 1 439 ? -2.939 -19.100 -2.156 1.00 93.56 439 SER A N 1
ATOM 3466 C CA . SER A 1 439 ? -2.219 -19.959 -1.222 1.00 93.56 439 SER A CA 1
ATOM 3467 C C . SER A 1 439 ? -1.145 -19.191 -0.447 1.00 93.56 439 SER A C 1
ATOM 3469 O O . SER A 1 439 ? -1.094 -19.292 0.777 1.00 93.56 439 SER A O 1
ATOM 3471 N N . VAL A 1 440 ? -0.338 -18.373 -1.136 1.00 93.50 440 VAL A N 1
ATOM 3472 C CA . VAL A 1 440 ? 0.742 -17.564 -0.546 1.00 93.50 440 VAL A CA 1
ATOM 3473 C C . VAL A 1 440 ? 0.209 -16.579 0.490 1.00 93.50 440 VAL A C 1
ATOM 3475 O O . VAL A 1 440 ? 0.783 -16.492 1.568 1.00 93.50 440 VAL A O 1
ATOM 3478 N N . PHE A 1 441 ? -0.882 -15.861 0.205 1.00 93.81 441 PHE A N 1
ATOM 3479 C CA . PHE A 1 441 ? -1.372 -14.801 1.099 1.00 93.81 441 PHE A CA 1
ATOM 3480 C C . PHE A 1 441 ? -2.410 -15.269 2.124 1.00 93.81 441 PHE A C 1
ATOM 3482 O O . PHE A 1 441 ? -2.724 -14.524 3.052 1.00 93.81 441 PHE A O 1
ATOM 3489 N N . LEU A 1 442 ? -2.885 -16.518 2.034 1.00 93.44 442 LEU A N 1
ATOM 3490 C CA . LEU A 1 442 ? -3.636 -17.139 3.126 1.00 93.44 442 LEU A CA 1
ATOM 3491 C C . LEU A 1 442 ? -2.703 -17.669 4.225 1.00 93.44 442 LEU A C 1
ATOM 3493 O O . LEU A 1 442 ? -3.066 -17.569 5.396 1.00 93.44 442 LEU A O 1
ATOM 3497 N N . LEU A 1 443 ? -1.507 -18.179 3.877 1.00 90.62 443 LEU A N 1
ATOM 3498 C CA . LEU A 1 443 ? -0.529 -18.725 4.838 1.00 90.62 443 LEU A CA 1
ATOM 3499 C C . LEU A 1 443 ? -0.300 -17.817 6.067 1.00 90.62 443 LEU A C 1
ATOM 3501 O O . LEU A 1 443 ? -0.431 -18.323 7.182 1.00 90.62 443 LEU A O 1
ATOM 3505 N N . PRO A 1 444 ? -0.021 -16.502 5.927 1.00 89.50 444 PRO A N 1
ATOM 3506 C CA . PRO A 1 444 ? 0.247 -15.644 7.074 1.00 89.50 444 PRO A CA 1
ATOM 3507 C C . PRO A 1 444 ? -1.008 -15.453 7.929 1.00 89.50 444 PRO A C 1
ATOM 3509 O O . PRO A 1 444 ? -0.933 -15.493 9.152 1.00 89.50 444 PRO A O 1
ATOM 3512 N N . GLN A 1 445 ? -2.185 -15.324 7.312 1.00 90.06 445 GLN A N 1
ATOM 3513 C CA . GLN A 1 445 ? -3.444 -15.114 8.035 1.00 90.06 445 GLN A CA 1
ATOM 3514 C C . GLN A 1 445 ? -3.869 -16.332 8.869 1.00 90.06 445 GLN A C 1
ATOM 3516 O O . GLN A 1 445 ? -4.615 -16.173 9.834 1.00 90.06 445 GLN A O 1
ATOM 3521 N N . LEU A 1 446 ? -3.354 -17.534 8.575 1.00 91.38 446 LEU A N 1
ATOM 3522 C CA . LEU A 1 446 ? -3.549 -18.700 9.446 1.00 91.38 446 LEU A CA 1
ATOM 3523 C C . LEU A 1 446 ? -2.765 -18.597 10.763 1.00 91.38 446 LEU A C 1
ATOM 3525 O O . LEU A 1 446 ? -3.143 -19.243 11.735 1.00 91.38 446 LEU A O 1
ATOM 3529 N N . LEU A 1 447 ? -1.747 -17.732 10.858 1.00 89.00 447 LEU A N 1
ATOM 3530 C CA . LEU A 1 447 ? -1.062 -17.464 12.129 1.00 89.00 447 LEU A CA 1
ATOM 3531 C C . LEU A 1 447 ? -2.004 -16.862 13.186 1.00 89.00 447 LEU A C 1
ATOM 3533 O O . LEU A 1 447 ? -1.718 -16.957 14.376 1.00 89.00 447 LEU A O 1
ATOM 3537 N N . ALA A 1 448 ? -3.150 -16.306 12.781 1.00 87.44 448 ALA A N 1
ATOM 3538 C CA . ALA A 1 448 ? -4.187 -15.808 13.681 1.00 87.44 448 ALA A CA 1
ATOM 3539 C C . ALA A 1 448 ? -4.779 -16.873 14.623 1.00 87.44 448 ALA A C 1
ATOM 3541 O O . ALA A 1 448 ? -5.331 -16.513 15.657 1.00 87.44 448 ALA A O 1
ATOM 3542 N N . PHE A 1 449 ? -4.658 -18.165 14.294 1.00 87.69 449 PHE A N 1
ATOM 3543 C CA . PHE A 1 449 ? -5.069 -19.253 15.189 1.00 87.69 449 PHE A CA 1
ATOM 3544 C C . PHE A 1 449 ? -4.143 -19.407 16.411 1.00 87.69 449 PHE A C 1
ATOM 3546 O O . PHE A 1 449 ? -4.572 -19.959 17.419 1.00 87.69 449 PHE A O 1
ATOM 3553 N N . TRP A 1 450 ? -2.913 -18.876 16.356 1.00 87.38 450 TRP A N 1
ATOM 3554 C CA . TRP A 1 450 ? -1.927 -18.951 17.445 1.00 87.38 450 TRP A CA 1
ATOM 3555 C C . TRP A 1 450 ? -1.396 -17.576 17.912 1.00 87.38 450 TRP A C 1
ATOM 3557 O O . TRP A 1 450 ? -0.717 -17.499 18.935 1.00 87.38 450 TRP A O 1
ATOM 3567 N N . ILE A 1 451 ? -1.677 -16.479 17.190 1.00 81.50 451 ILE A N 1
ATOM 3568 C CA . ILE A 1 451 ? -1.154 -15.128 17.470 1.00 81.50 451 ILE A CA 1
ATOM 3569 C C . ILE A 1 451 ? -2.296 -14.107 17.620 1.00 81.50 451 ILE A C 1
ATOM 3571 O O . ILE A 1 451 ? -3.024 -13.820 16.674 1.00 81.50 451 ILE A O 1
ATOM 3575 N N . ILE A 1 452 ? -2.376 -13.476 18.798 1.00 71.00 452 ILE A N 1
ATOM 3576 C CA . ILE A 1 452 ? -3.471 -12.574 19.219 1.00 71.00 452 ILE A CA 1
ATOM 3577 C C . ILE A 1 452 ? -3.567 -11.271 18.389 1.00 71.00 452 ILE A C 1
ATOM 3579 O O . ILE A 1 452 ? -4.659 -10.721 18.233 1.00 71.00 452 ILE A O 1
ATOM 3583 N N . ARG A 1 453 ? -2.451 -10.752 17.849 1.00 74.88 453 ARG A N 1
ATOM 3584 C CA . ARG A 1 453 ? -2.442 -9.593 16.928 1.00 74.88 453 ARG A CA 1
ATOM 3585 C C . ARG A 1 453 ? -1.686 -9.892 15.641 1.00 74.88 453 ARG A C 1
ATOM 3587 O O . ARG A 1 453 ? -0.521 -10.279 15.674 1.00 74.88 453 ARG A O 1
ATOM 3594 N N . THR A 1 454 ? -2.342 -9.615 14.519 1.00 79.31 454 THR A N 1
ATOM 3595 C CA . THR A 1 454 ? -1.900 -9.959 13.159 1.00 79.31 454 THR A CA 1
ATOM 3596 C C . THR A 1 454 ? -1.779 -8.741 12.234 1.00 79.31 454 THR A C 1
ATOM 3598 O O . THR A 1 454 ? -1.601 -8.896 11.027 1.00 79.31 454 THR A O 1
ATOM 3601 N N . ASN A 1 455 ? -1.819 -7.512 12.758 1.00 81.69 455 ASN A N 1
ATOM 3602 C CA . ASN A 1 455 ? -1.655 -6.298 11.948 1.00 81.69 455 ASN A CA 1
ATOM 3603 C C . ASN A 1 455 ? -0.316 -6.323 11.190 1.00 81.69 455 ASN A C 1
ATOM 3605 O O . ASN A 1 455 ? -0.290 -6.132 9.980 1.00 81.69 455 ASN A O 1
ATOM 3609 N N . GLY A 1 456 ? 0.777 -6.674 11.876 1.00 84.12 456 GLY A N 1
ATOM 3610 C CA . GLY A 1 456 ? 2.100 -6.847 11.270 1.00 84.12 456 GLY A CA 1
ATOM 3611 C C . GLY A 1 456 ? 2.195 -8.036 10.314 1.00 84.12 456 GLY A C 1
ATOM 3612 O O . GLY A 1 456 ? 2.953 -7.978 9.354 1.00 84.12 456 GLY A O 1
ATOM 3613 N N . VAL A 1 457 ? 1.394 -9.086 10.526 1.00 85.69 457 VAL A N 1
ATOM 3614 C CA . VAL A 1 457 ? 1.254 -10.206 9.578 1.00 85.69 457 VAL A CA 1
ATOM 3615 C C . VAL A 1 457 ? 0.632 -9.706 8.269 1.00 85.69 457 VAL A C 1
ATOM 3617 O O . VAL A 1 457 ? 1.094 -10.067 7.188 1.00 85.69 457 VAL A O 1
ATOM 3620 N N . THR A 1 458 ? -0.375 -8.834 8.356 1.00 86.31 458 THR A N 1
ATOM 3621 C CA . THR A 1 458 ? -1.045 -8.226 7.196 1.00 86.31 458 THR A CA 1
ATOM 3622 C C . THR A 1 458 ? -0.176 -7.169 6.512 1.00 86.31 458 THR A C 1
ATOM 3624 O O . THR A 1 458 ? -0.066 -7.202 5.291 1.00 86.31 458 THR A O 1
ATOM 3627 N N . GLU A 1 459 ? 0.510 -6.294 7.259 1.00 85.75 459 GLU A N 1
ATOM 3628 C CA . GLU A 1 459 ? 1.499 -5.360 6.692 1.00 85.75 459 GLU A CA 1
ATOM 3629 C C . GLU A 1 459 ? 2.596 -6.117 5.934 1.00 85.75 459 GLU A C 1
ATOM 3631 O O . GLU A 1 459 ? 2.828 -5.828 4.765 1.00 85.75 459 GLU A O 1
ATOM 3636 N N . LEU A 1 460 ? 3.198 -7.147 6.543 1.00 89.00 460 LEU A N 1
ATOM 3637 C CA . LEU A 1 460 ? 4.197 -7.989 5.883 1.00 89.00 460 LEU A CA 1
ATOM 3638 C C . LEU A 1 460 ? 3.631 -8.685 4.635 1.00 89.00 460 LEU A C 1
ATOM 3640 O O . LEU A 1 460 ? 4.290 -8.694 3.600 1.00 89.00 460 LEU A O 1
ATOM 3644 N N . SER A 1 461 ? 2.406 -9.217 4.700 1.00 90.19 461 SER A N 1
ATOM 3645 C CA . SER A 1 461 ? 1.732 -9.842 3.549 1.00 90.19 461 SER A CA 1
ATOM 3646 C C . SER A 1 461 ? 1.558 -8.860 2.388 1.00 90.19 461 SER A C 1
ATOM 3648 O O . SER A 1 461 ? 1.886 -9.186 1.250 1.00 90.19 461 SER A O 1
ATOM 3650 N N . ASN A 1 462 ? 1.088 -7.645 2.671 1.00 89.69 462 ASN A N 1
ATOM 3651 C CA . ASN A 1 462 ? 0.869 -6.619 1.654 1.00 89.69 462 ASN A CA 1
ATOM 3652 C C . ASN A 1 462 ? 2.196 -6.137 1.060 1.00 89.69 462 ASN A C 1
ATOM 3654 O O . ASN A 1 462 ? 2.325 -6.071 -0.158 1.00 89.69 462 ASN A O 1
ATOM 3658 N N . SER A 1 463 ? 3.215 -5.907 1.891 1.00 89.94 463 SER A N 1
ATOM 3659 C CA . SER A 1 463 ? 4.557 -5.543 1.430 1.00 89.94 463 SER A CA 1
ATOM 3660 C C . SER A 1 463 ? 5.211 -6.637 0.574 1.00 89.94 463 SER A C 1
ATOM 3662 O O . SER A 1 463 ? 5.882 -6.319 -0.403 1.00 89.94 463 SER A O 1
ATOM 3664 N N . ILE A 1 464 ? 4.987 -7.920 0.892 1.00 91.62 464 ILE A N 1
ATOM 3665 C CA . ILE A 1 464 ? 5.417 -9.070 0.075 1.00 91.62 464 ILE A CA 1
ATOM 3666 C C . ILE A 1 464 ? 4.641 -9.153 -1.249 1.00 91.62 464 ILE A C 1
ATOM 3668 O O . ILE A 1 464 ? 5.201 -9.595 -2.250 1.00 91.62 464 ILE A O 1
ATOM 3672 N N . PHE A 1 465 ? 3.369 -8.744 -1.289 1.00 92.44 465 PHE A N 1
ATOM 3673 C CA . PHE A 1 465 ? 2.630 -8.648 -2.549 1.00 92.44 465 PHE A CA 1
ATOM 3674 C C . PHE A 1 465 ? 3.170 -7.505 -3.418 1.00 92.44 465 PHE A C 1
ATOM 3676 O O . PHE A 1 465 ? 3.467 -7.721 -4.594 1.00 92.44 465 PHE A O 1
ATOM 3683 N N . GLU A 1 466 ? 3.365 -6.317 -2.838 1.00 88.81 466 GLU A N 1
ATOM 3684 C CA . GLU A 1 466 ? 3.807 -5.116 -3.553 1.00 88.81 466 GLU A CA 1
ATOM 3685 C C . GLU A 1 466 ? 5.169 -5.280 -4.246 1.00 88.81 466 GLU A C 1
ATOM 3687 O O . GLU A 1 466 ? 5.324 -4.757 -5.345 1.00 88.81 466 GLU A O 1
ATOM 3692 N N . THR A 1 467 ? 6.121 -6.068 -3.723 1.00 88.25 467 THR A N 1
ATOM 3693 C CA . THR A 1 467 ? 7.412 -6.326 -4.416 1.00 88.25 467 THR A CA 1
ATOM 3694 C C . THR A 1 467 ? 7.264 -6.911 -5.831 1.00 88.25 467 THR A C 1
ATOM 3696 O O . THR A 1 467 ? 8.190 -6.852 -6.637 1.00 88.25 467 THR A O 1
ATOM 3699 N N . ASN A 1 468 ? 6.092 -7.436 -6.191 1.00 91.06 468 ASN A N 1
ATOM 3700 C CA . ASN A 1 468 ? 5.836 -8.006 -7.511 1.00 91.06 468 ASN A CA 1
ATOM 3701 C C . ASN A 1 468 ? 5.462 -6.963 -8.583 1.00 91.06 468 ASN A C 1
ATOM 3703 O O . ASN A 1 468 ? 5.134 -7.366 -9.699 1.00 91.06 468 ASN A O 1
ATOM 3707 N N . TYR A 1 469 ? 5.506 -5.653 -8.285 1.00 87.94 469 TYR A N 1
ATOM 3708 C CA . TYR A 1 469 ? 5.269 -4.605 -9.293 1.00 87.94 469 TYR A CA 1
ATOM 3709 C C . TYR A 1 469 ? 6.439 -4.414 -10.275 1.00 87.94 469 TYR A C 1
ATOM 3711 O O . TYR A 1 469 ? 6.233 -3.861 -11.356 1.00 87.94 469 TYR A O 1
ATOM 3719 N N . VAL A 1 470 ? 7.648 -4.881 -9.933 1.00 87.06 470 VAL A N 1
ATOM 3720 C CA . VAL A 1 470 ? 8.833 -4.865 -10.812 1.00 87.06 470 VAL A CA 1
ATOM 3721 C C . VAL A 1 470 ? 9.176 -6.268 -11.337 1.00 87.06 470 VAL A C 1
ATOM 3723 O O . VAL A 1 470 ? 8.862 -7.263 -10.676 1.00 87.06 470 VAL A O 1
ATOM 3726 N N . PRO A 1 471 ? 9.872 -6.384 -12.487 1.00 90.69 471 PRO A N 1
ATOM 3727 C CA . PRO A 1 471 ? 10.450 -7.653 -12.923 1.00 90.69 471 PRO A CA 1
ATOM 3728 C C . PRO A 1 471 ? 11.449 -8.196 -11.892 1.00 90.69 471 PRO A C 1
ATOM 3730 O O . PRO A 1 471 ? 12.292 -7.459 -11.381 1.00 90.69 471 PRO A O 1
ATOM 3733 N N . MET A 1 472 ? 11.430 -9.505 -11.636 1.00 92.44 472 MET A N 1
ATOM 3734 C CA . MET A 1 472 ? 12.267 -10.151 -10.615 1.00 92.44 472 MET A CA 1
ATOM 3735 C C . MET A 1 472 ? 13.775 -9.961 -10.856 1.00 92.44 472 MET A C 1
ATOM 3737 O O . MET A 1 472 ? 14.556 -9.946 -9.908 1.00 92.44 472 MET A O 1
ATOM 3741 N N . ALA A 1 473 ? 14.171 -9.738 -12.114 1.00 88.88 473 ALA A N 1
ATOM 3742 C CA . ALA A 1 473 ? 15.536 -9.432 -12.548 1.00 88.88 473 ALA A CA 1
ATOM 3743 C C . ALA A 1 473 ? 16.081 -8.072 -12.052 1.00 88.88 473 ALA A C 1
ATOM 3745 O O . ALA A 1 473 ? 17.255 -7.769 -12.263 1.00 88.88 473 ALA A O 1
ATOM 3746 N N . VAL A 1 474 ? 15.250 -7.250 -11.404 1.00 89.38 474 VAL A N 1
ATOM 3747 C CA . VAL A 1 474 ? 15.681 -6.053 -10.663 1.00 89.38 474 VAL A CA 1
ATOM 3748 C C . VAL A 1 474 ? 16.319 -6.438 -9.317 1.00 89.38 474 VAL A C 1
ATOM 3750 O O . VAL A 1 474 ? 17.222 -5.753 -8.843 1.00 89.38 474 VAL A O 1
ATOM 3753 N N . TYR A 1 475 ? 15.900 -7.552 -8.706 1.00 91.06 475 TYR A N 1
ATOM 3754 C CA . TYR A 1 475 ? 16.391 -8.009 -7.402 1.00 91.06 475 TYR A CA 1
ATOM 3755 C C . TYR A 1 475 ? 17.668 -8.852 -7.489 1.00 91.06 475 TYR A C 1
ATOM 3757 O O . TYR A 1 475 ? 17.973 -9.467 -8.510 1.00 91.06 475 TYR A O 1
ATOM 3765 N N . SER A 1 476 ? 18.382 -8.972 -6.365 1.00 90.75 476 SER A N 1
ATOM 3766 C CA . SER A 1 476 ? 19.537 -9.868 -6.248 1.00 90.75 476 SER A CA 1
ATOM 3767 C C . SER A 1 476 ? 19.160 -11.353 -6.385 1.00 90.75 476 SER A C 1
ATOM 3769 O O . SER A 1 476 ? 18.060 -11.779 -6.023 1.00 90.75 476 SER A O 1
ATOM 3771 N N . ASN A 1 477 ? 20.113 -12.174 -6.842 1.00 91.50 477 ASN A N 1
ATOM 3772 C CA . ASN A 1 477 ? 19.927 -13.613 -7.087 1.00 91.50 477 ASN A CA 1
ATOM 3773 C C . ASN A 1 477 ? 19.381 -14.399 -5.876 1.00 91.50 477 ASN A C 1
ATOM 3775 O O . ASN A 1 477 ? 18.683 -15.397 -6.053 1.00 91.50 477 ASN A O 1
ATOM 3779 N N . LEU A 1 478 ? 19.680 -13.965 -4.646 1.00 92.69 478 LEU A N 1
ATOM 3780 C CA . LEU A 1 478 ? 19.141 -14.579 -3.428 1.00 92.69 478 LEU A CA 1
ATOM 3781 C C . LEU A 1 478 ? 17.639 -14.296 -3.273 1.00 92.69 478 LEU A C 1
ATOM 3783 O O . LEU A 1 478 ? 16.867 -15.220 -3.029 1.00 92.69 478 LEU A O 1
ATOM 3787 N N . ILE A 1 479 ? 17.224 -13.041 -3.467 1.00 91.94 479 ILE A N 1
ATOM 3788 C CA . ILE A 1 479 ? 15.814 -12.635 -3.402 1.00 91.94 479 ILE A CA 1
ATOM 3789 C C . ILE A 1 479 ? 15.024 -13.315 -4.523 1.00 91.94 479 ILE A C 1
ATOM 3791 O O . ILE A 1 479 ? 13.959 -13.862 -4.251 1.00 91.94 479 ILE A O 1
ATOM 3795 N N . GLN A 1 480 ? 15.575 -13.378 -5.743 1.00 93.62 480 GLN A N 1
ATOM 3796 C CA . GLN A 1 480 ? 14.985 -14.135 -6.854 1.00 93.62 480 GLN A CA 1
ATOM 3797 C C . GLN A 1 480 ? 14.729 -15.600 -6.469 1.00 93.62 480 GLN A C 1
ATOM 3799 O O . GLN A 1 480 ? 13.607 -16.076 -6.598 1.00 93.62 480 GLN A O 1
ATOM 3804 N N . ARG A 1 481 ? 15.726 -16.312 -5.921 1.00 93.94 481 ARG A N 1
ATOM 3805 C CA . ARG A 1 481 ? 15.572 -17.721 -5.505 1.00 93.94 481 ARG A CA 1
ATOM 3806 C C . ARG A 1 481 ? 14.547 -17.907 -4.382 1.00 93.94 481 ARG A C 1
ATOM 3808 O O . ARG A 1 481 ? 13.748 -18.838 -4.453 1.00 93.94 481 ARG A O 1
ATOM 3815 N N . ILE A 1 482 ? 14.530 -17.028 -3.379 1.00 93.56 482 ILE A N 1
ATOM 3816 C CA . ILE A 1 482 ? 13.535 -17.067 -2.291 1.00 93.56 482 ILE A CA 1
ATOM 3817 C C . ILE A 1 482 ? 12.123 -16.845 -2.854 1.00 93.56 482 ILE A C 1
ATOM 3819 O O . ILE A 1 482 ? 11.229 -17.648 -2.585 1.00 93.56 482 ILE A O 1
ATOM 3823 N N . GLY A 1 483 ? 11.950 -15.808 -3.680 1.00 92.69 483 GLY A N 1
ATOM 3824 C CA . GLY A 1 483 ? 10.681 -15.430 -4.305 1.00 92.69 483 GLY A CA 1
ATOM 3825 C C . GLY A 1 483 ? 10.207 -16.349 -5.439 1.00 92.69 483 GLY A C 1
ATOM 3826 O O . GLY A 1 483 ? 9.081 -16.202 -5.911 1.00 92.69 483 GLY A O 1
ATOM 3827 N N . LEU A 1 484 ? 11.049 -17.290 -5.882 1.00 93.44 484 LEU A N 1
ATOM 3828 C CA . LEU A 1 484 ? 10.703 -18.345 -6.838 1.00 93.44 484 LEU A CA 1
ATOM 3829 C C . LEU A 1 484 ? 10.383 -19.675 -6.152 1.00 93.44 484 LEU A C 1
ATOM 3831 O O . LEU A 1 484 ? 9.402 -20.304 -6.533 1.00 93.44 484 LEU A O 1
ATOM 3835 N N . PHE A 1 485 ? 11.183 -20.114 -5.173 1.00 91.75 485 PHE A N 1
ATOM 3836 C CA . PHE A 1 485 ? 11.143 -21.501 -4.677 1.00 91.75 485 PHE A CA 1
ATOM 3837 C C . PHE A 1 485 ? 10.719 -21.662 -3.211 1.00 91.75 485 PHE A C 1
ATOM 3839 O O . PHE A 1 485 ? 10.208 -22.719 -2.853 1.00 91.75 485 PHE A O 1
ATOM 3846 N N . VAL A 1 486 ? 10.922 -20.652 -2.357 1.00 89.94 486 VAL A N 1
ATOM 3847 C CA . VAL A 1 486 ? 10.599 -20.740 -0.916 1.00 89.94 486 VAL A CA 1
ATOM 3848 C C . VAL A 1 486 ? 9.216 -20.159 -0.641 1.00 89.94 486 VAL A C 1
ATOM 3850 O O . VAL A 1 486 ? 8.372 -20.800 -0.021 1.00 89.94 486 VAL A O 1
ATOM 3853 N N . LEU A 1 487 ? 8.972 -18.953 -1.151 1.00 89.94 487 LEU A N 1
ATOM 3854 C CA . LEU A 1 487 ? 7.669 -18.303 -1.167 1.00 89.94 487 LEU A CA 1
ATOM 3855 C C . LEU A 1 487 ? 7.461 -17.810 -2.608 1.00 89.94 487 LEU A C 1
ATOM 3857 O O . LEU A 1 487 ? 8.019 -16.769 -2.947 1.00 89.94 487 LEU A O 1
ATOM 3861 N N . PRO A 1 488 ? 6.750 -18.556 -3.478 1.00 93.81 488 PRO A N 1
ATOM 3862 C CA . PRO A 1 488 ? 6.784 -18.384 -4.938 1.00 93.81 488 PRO A CA 1
ATOM 3863 C C . PRO A 1 488 ? 5.986 -17.160 -5.435 1.00 93.81 488 PRO A C 1
ATOM 3865 O O . PRO A 1 488 ? 5.131 -17.261 -6.310 1.00 93.81 488 PRO A O 1
ATOM 3868 N N . VAL A 1 489 ? 6.247 -15.979 -4.874 1.00 94.12 489 VAL A N 1
ATOM 3869 C CA . VAL A 1 489 ? 5.583 -14.716 -5.222 1.00 94.12 489 VAL A CA 1
ATOM 3870 C C . VAL A 1 489 ? 5.829 -14.320 -6.672 1.00 94.12 489 VAL A C 1
ATOM 3872 O O . VAL A 1 489 ? 4.895 -13.905 -7.354 1.00 94.12 489 VAL A O 1
ATOM 3875 N N . PHE A 1 490 ? 7.034 -14.544 -7.203 1.00 94.88 490 PHE A N 1
ATOM 3876 C CA . PHE A 1 490 ? 7.343 -14.148 -8.574 1.00 94.88 490 PHE A CA 1
ATOM 3877 C C . PHE A 1 490 ? 6.573 -14.982 -9.611 1.00 94.88 490 PHE A C 1
ATOM 3879 O O . PHE A 1 490 ? 6.261 -14.455 -10.678 1.00 94.88 490 PHE A O 1
ATOM 3886 N N . VAL A 1 491 ? 6.136 -16.205 -9.278 1.00 95.06 491 VAL A N 1
ATOM 3887 C CA . VAL A 1 491 ? 5.223 -17.011 -10.120 1.00 95.06 491 VAL A CA 1
ATOM 3888 C C . VAL A 1 491 ? 3.907 -16.267 -10.396 1.00 95.06 491 VAL A C 1
ATOM 3890 O O . VAL A 1 491 ? 3.330 -16.422 -11.468 1.00 95.06 491 VAL A O 1
ATOM 3893 N N . ILE A 1 492 ? 3.458 -15.411 -9.469 1.00 95.81 492 ILE A N 1
ATOM 3894 C CA . ILE A 1 492 ? 2.186 -14.678 -9.558 1.00 95.81 492 ILE A CA 1
ATOM 3895 C C . ILE A 1 492 ? 2.192 -13.668 -10.711 1.00 95.81 492 ILE A C 1
ATOM 3897 O O . ILE A 1 492 ? 1.243 -13.628 -11.491 1.00 95.81 492 ILE A O 1
ATOM 3901 N N . CYS A 1 493 ? 3.247 -12.851 -10.814 1.00 94.81 493 CYS A N 1
ATOM 3902 C CA . CYS A 1 493 ? 3.271 -11.692 -11.718 1.00 94.81 493 CYS A CA 1
ATOM 3903 C C . CYS A 1 493 ? 4.347 -11.758 -12.808 1.00 94.81 493 CYS A C 1
ATOM 3905 O O . CYS A 1 493 ? 4.219 -11.066 -13.814 1.00 94.81 493 CYS A O 1
ATOM 3907 N N . ASN A 1 494 ? 5.407 -12.557 -12.635 1.00 94.94 494 ASN A N 1
ATOM 3908 C CA . ASN A 1 494 ? 6.524 -12.583 -13.584 1.00 94.94 494 ASN A CA 1
ATOM 3909 C C . ASN A 1 494 ? 6.355 -13.635 -14.677 1.00 94.94 494 ASN A C 1
ATOM 3911 O O . ASN A 1 494 ? 6.805 -13.414 -15.798 1.00 94.94 494 ASN A O 1
ATOM 3915 N N . PHE A 1 495 ? 5.706 -14.761 -14.384 1.00 95.88 495 PHE A N 1
ATOM 3916 C CA . PHE A 1 495 ? 5.633 -15.876 -15.328 1.00 95.88 495 PHE A CA 1
ATOM 3917 C C . PHE A 1 495 ? 4.796 -15.571 -16.586 1.00 95.88 495 PHE A C 1
ATOM 3919 O O . PHE A 1 495 ? 5.292 -15.865 -17.674 1.00 95.88 495 PHE A O 1
ATOM 3926 N N . PRO A 1 496 ? 3.612 -14.920 -16.522 1.00 96.38 496 PRO A N 1
ATOM 3927 C CA . PRO A 1 496 ? 2.869 -14.587 -17.739 1.00 96.38 496 PRO A CA 1
ATOM 3928 C C . PRO A 1 496 ? 3.653 -13.654 -18.695 1.00 96.38 496 PRO A C 1
ATOM 3930 O O . PRO A 1 496 ? 3.735 -13.985 -19.878 1.00 96.38 496 PRO A O 1
ATOM 3933 N N . PRO A 1 497 ? 4.316 -12.564 -18.235 1.00 94.81 497 PRO A N 1
ATOM 3934 C CA . PRO A 1 497 ? 5.231 -11.785 -19.074 1.00 94.81 497 PRO A CA 1
ATOM 3935 C C . PRO A 1 497 ? 6.442 -12.571 -19.593 1.00 94.81 497 PRO A C 1
ATOM 3937 O O . PRO A 1 497 ? 6.780 -12.444 -20.768 1.00 94.81 497 PRO A O 1
ATOM 3940 N N . MET A 1 498 ? 7.097 -13.391 -18.756 1.00 94.19 498 MET A N 1
ATOM 3941 C CA . MET A 1 498 ? 8.271 -14.172 -19.179 1.00 94.19 498 MET A CA 1
ATOM 3942 C C . MET A 1 498 ? 7.935 -15.167 -20.292 1.00 94.19 498 MET A C 1
ATOM 3944 O O . MET A 1 498 ? 8.755 -15.355 -21.188 1.00 94.19 498 MET A O 1
ATOM 3948 N N . PHE A 1 499 ? 6.750 -15.783 -20.249 1.00 95.44 499 PHE A N 1
ATOM 3949 C CA . PHE A 1 499 ? 6.284 -16.720 -21.270 1.00 95.44 499 PHE A CA 1
ATOM 3950 C C . PHE A 1 499 ? 6.182 -16.054 -22.645 1.00 95.44 499 PHE A C 1
ATOM 3952 O O . PHE A 1 499 ? 6.826 -16.502 -23.590 1.00 95.44 499 PHE A O 1
ATOM 3959 N N . ILE A 1 500 ? 5.448 -14.942 -22.751 1.00 94.12 500 ILE A N 1
ATOM 3960 C CA . ILE A 1 500 ? 5.246 -14.262 -24.042 1.00 94.12 500 ILE A CA 1
ATOM 3961 C C . ILE A 1 500 ? 6.505 -13.552 -24.556 1.00 94.12 500 ILE A C 1
ATOM 3963 O O . ILE A 1 500 ? 6.639 -13.350 -25.757 1.00 94.12 500 ILE A O 1
ATOM 3967 N N . LEU A 1 501 ? 7.452 -13.230 -23.667 1.00 92.75 501 LEU A N 1
ATOM 3968 C CA . LEU A 1 501 ? 8.791 -12.739 -24.014 1.00 92.75 501 LEU A CA 1
ATOM 3969 C C . LEU A 1 501 ? 9.797 -13.858 -24.354 1.00 92.75 501 LEU A C 1
ATOM 3971 O O . LEU A 1 501 ? 10.964 -13.554 -24.591 1.00 92.75 501 LEU A O 1
ATOM 3975 N N . GLY A 1 502 ? 9.394 -15.135 -24.349 1.00 91.75 502 GLY A N 1
ATOM 3976 C CA . GLY A 1 502 ? 10.279 -16.268 -24.656 1.00 91.75 502 GLY A CA 1
ATOM 3977 C C . GLY A 1 502 ? 11.400 -16.497 -23.631 1.00 91.75 502 GLY A C 1
ATOM 3978 O O . GLY A 1 502 ? 12.404 -17.129 -23.944 1.00 91.75 502 GLY A O 1
ATOM 3979 N N . LYS A 1 503 ? 11.255 -15.970 -22.408 1.00 91.12 503 LYS A N 1
ATOM 3980 C CA . LYS A 1 503 ? 12.277 -15.972 -21.344 1.00 91.12 503 LYS A CA 1
ATOM 3981 C C . LYS A 1 503 ? 12.051 -17.044 -20.260 1.00 91.12 503 LYS A C 1
ATOM 3983 O O . LYS A 1 503 ? 12.690 -16.977 -19.213 1.00 91.12 503 LYS A O 1
ATOM 3988 N N . MET A 1 504 ? 11.158 -18.016 -20.470 1.00 92.75 504 MET A N 1
ATOM 3989 C CA . MET A 1 504 ? 10.985 -19.169 -19.567 1.00 92.75 504 MET A CA 1
ATOM 3990 C C . MET A 1 504 ? 11.694 -20.413 -20.107 1.00 92.75 504 MET A C 1
ATOM 3992 O O . MET A 1 504 ? 11.456 -20.811 -21.244 1.00 92.75 504 MET A O 1
ATOM 3996 N N . ASP A 1 505 ? 12.500 -21.065 -19.268 1.00 92.50 505 ASP A N 1
ATOM 3997 C CA . ASP A 1 505 ? 12.974 -22.427 -19.522 1.00 92.50 505 ASP A CA 1
ATOM 3998 C C . ASP A 1 505 ? 11.922 -23.487 -19.131 1.00 92.50 505 ASP A C 1
ATOM 4000 O O . ASP A 1 505 ? 10.937 -23.209 -18.438 1.00 92.50 505 ASP A O 1
ATOM 4004 N N . THR A 1 506 ? 12.143 -24.733 -19.559 1.00 91.56 506 THR A N 1
ATOM 4005 C CA . THR A 1 506 ? 11.253 -25.875 -19.290 1.00 91.56 506 THR A CA 1
ATOM 4006 C C . THR A 1 506 ? 11.029 -26.129 -17.794 1.00 91.56 506 THR A C 1
ATOM 4008 O O . THR A 1 506 ? 9.943 -26.551 -17.399 1.00 91.56 506 THR A O 1
ATOM 4011 N N . GLY A 1 507 ? 12.026 -25.859 -16.946 1.00 93.69 507 GLY A N 1
ATOM 4012 C CA . GLY A 1 507 ? 11.926 -26.005 -15.495 1.00 93.69 507 GLY A CA 1
ATOM 4013 C C . GLY A 1 507 ? 10.996 -24.963 -14.879 1.00 93.69 507 GLY A C 1
ATOM 4014 O O . GLY A 1 507 ? 10.137 -25.316 -14.071 1.00 93.69 507 GLY A O 1
ATOM 4015 N N . LEU A 1 508 ? 11.093 -23.702 -15.310 1.00 94.44 508 LEU A N 1
ATOM 4016 C CA . LEU A 1 508 ? 10.170 -22.636 -14.909 1.00 94.44 508 LEU A CA 1
ATOM 4017 C C . LEU A 1 508 ? 8.740 -22.896 -15.403 1.00 94.44 508 LEU A C 1
ATOM 4019 O O . LEU A 1 508 ? 7.794 -22.667 -14.650 1.00 94.44 508 LEU A O 1
ATOM 4023 N N . VAL A 1 509 ? 8.565 -23.419 -16.624 1.00 93.31 509 VAL A N 1
ATOM 4024 C CA . VAL A 1 509 ? 7.239 -23.806 -17.143 1.00 93.31 509 VAL A CA 1
ATOM 4025 C C . VAL A 1 509 ? 6.627 -24.927 -16.299 1.00 93.31 509 VAL A C 1
ATOM 4027 O O . VAL A 1 509 ? 5.481 -24.808 -15.877 1.00 93.31 509 VAL A O 1
ATOM 4030 N N . VAL A 1 510 ? 7.381 -25.982 -15.973 1.00 95.06 510 VAL A N 1
ATOM 4031 C CA . VAL A 1 510 ? 6.902 -27.056 -15.081 1.00 95.06 510 VAL A CA 1
ATOM 4032 C C . VAL A 1 510 ? 6.603 -26.521 -13.673 1.00 95.06 510 VAL A C 1
ATOM 4034 O O . VAL A 1 510 ? 5.563 -26.842 -13.091 1.00 95.06 510 VAL A O 1
ATOM 4037 N N . TRP A 1 511 ? 7.462 -25.651 -13.133 1.00 95.62 511 TRP A N 1
ATOM 4038 C CA . TRP A 1 511 ? 7.2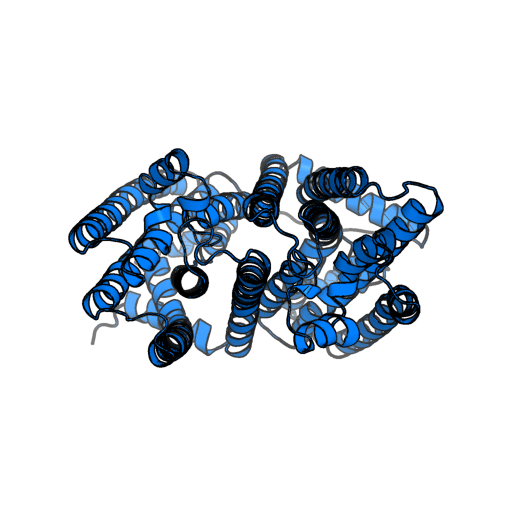66 -25.042 -11.815 1.00 95.62 511 TRP A CA 1
ATOM 4039 C C . TRP A 1 511 ? 6.013 -24.157 -11.746 1.00 95.62 511 TRP A C 1
ATOM 4041 O O . TRP A 1 511 ? 5.339 -24.155 -10.718 1.00 95.62 511 TRP A O 1
ATOM 4051 N N . ALA A 1 512 ? 5.627 -23.495 -12.843 1.00 94.31 512 ALA A N 1
ATOM 4052 C CA . ALA A 1 512 ? 4.397 -22.703 -12.929 1.00 94.31 512 ALA A CA 1
ATOM 4053 C C . ALA A 1 512 ? 3.126 -23.505 -12.592 1.00 94.31 512 ALA A C 1
ATOM 4055 O O . ALA A 1 512 ? 2.181 -22.964 -12.015 1.00 94.31 512 ALA A O 1
ATOM 4056 N N . PHE A 1 513 ? 3.110 -24.799 -12.926 1.00 95.12 513 PHE A N 1
ATOM 4057 C CA . PHE A 1 513 ? 2.006 -25.709 -12.616 1.00 95.12 513 PHE A CA 1
ATOM 4058 C C . PHE A 1 513 ? 2.184 -26.409 -11.264 1.00 95.12 513 PHE A C 1
ATOM 4060 O O . PHE A 1 513 ? 1.209 -26.575 -10.530 1.00 95.12 513 PHE A O 1
ATOM 4067 N N . LEU A 1 514 ? 3.413 -26.794 -10.903 1.00 95.31 514 LEU A N 1
ATOM 4068 C CA . LEU A 1 514 ? 3.679 -27.487 -9.639 1.00 95.31 514 LEU A CA 1
ATOM 4069 C C . LEU A 1 514 ? 3.531 -26.576 -8.412 1.00 95.31 514 LEU A C 1
ATOM 4071 O O . LEU A 1 514 ? 2.920 -26.998 -7.431 1.00 95.31 514 LEU A O 1
ATOM 4075 N N . ALA A 1 515 ? 4.032 -25.338 -8.460 1.00 94.31 515 ALA A N 1
ATOM 4076 C CA . ALA A 1 515 ? 4.012 -24.400 -7.335 1.00 94.31 515 ALA A CA 1
ATOM 4077 C C . ALA A 1 515 ? 2.602 -24.153 -6.748 1.00 94.31 515 ALA A C 1
ATOM 4079 O O . ALA A 1 515 ? 2.439 -24.347 -5.539 1.00 94.31 515 ALA A O 1
ATOM 4080 N N . PRO A 1 516 ? 1.560 -23.793 -7.534 1.00 93.81 516 PRO A N 1
ATOM 4081 C CA . PRO A 1 516 ? 0.214 -23.615 -6.992 1.00 93.81 516 PRO A CA 1
ATOM 4082 C C . PRO A 1 516 ? -0.384 -24.917 -6.447 1.00 93.81 516 PRO A C 1
ATOM 4084 O O . PRO A 1 516 ? -1.048 -24.881 -5.417 1.00 93.81 516 PRO A O 1
ATOM 4087 N N . LEU A 1 517 ? -0.144 -26.072 -7.079 1.00 93.12 517 LEU A N 1
ATOM 4088 C CA . LEU A 1 517 ? -0.678 -27.361 -6.612 1.00 93.12 517 LEU A CA 1
ATOM 4089 C C . LEU A 1 517 ? -0.036 -27.803 -5.286 1.00 93.12 517 LEU A C 1
ATOM 4091 O O . LEU A 1 517 ? -0.736 -28.218 -4.361 1.00 93.12 517 LEU A O 1
ATOM 4095 N N . TRP A 1 518 ? 1.284 -27.659 -5.174 1.00 93.25 518 TRP A N 1
ATOM 4096 C CA . TRP A 1 518 ? 2.061 -27.927 -3.963 1.00 93.25 518 TRP A CA 1
ATOM 4097 C C . TRP A 1 518 ? 1.653 -26.998 -2.811 1.00 93.25 518 TRP A C 1
ATOM 4099 O O . TRP A 1 518 ? 1.363 -27.468 -1.707 1.00 93.25 518 TRP A O 1
ATOM 4109 N N . LEU A 1 519 ? 1.517 -25.694 -3.074 1.00 93.50 519 LEU A N 1
ATOM 4110 C CA . LEU A 1 519 ? 1.019 -24.744 -2.081 1.00 93.50 519 LEU A CA 1
ATOM 4111 C C . LEU A 1 519 ? -0.433 -25.017 -1.668 1.00 93.50 519 LEU A C 1
ATOM 4113 O O . LEU A 1 519 ? -0.745 -24.901 -0.484 1.00 93.50 519 LEU A O 1
ATOM 4117 N N . LEU A 1 520 ? -1.313 -25.411 -2.597 1.00 91.69 520 LEU A N 1
ATOM 4118 C CA . LEU A 1 520 ? -2.701 -25.779 -2.289 1.00 91.69 520 LEU A CA 1
ATOM 4119 C C . LEU A 1 520 ? -2.787 -27.025 -1.390 1.00 91.69 520 LEU A C 1
ATOM 4121 O O . LEU A 1 520 ? -3.689 -27.111 -0.553 1.00 91.69 520 LEU A O 1
ATOM 4125 N N . ALA A 1 521 ? -1.836 -27.959 -1.498 1.00 91.50 521 ALA A N 1
ATOM 4126 C CA . ALA A 1 521 ? -1.703 -29.066 -0.555 1.00 91.50 521 ALA A CA 1
ATOM 4127 C C . ALA A 1 521 ? -1.216 -28.583 0.827 1.00 91.50 521 ALA A C 1
ATOM 4129 O O . ALA A 1 521 ? -1.843 -28.895 1.841 1.00 91.50 521 ALA A O 1
ATOM 4130 N N . ILE A 1 522 ? -0.159 -27.762 0.880 1.00 92.88 522 ILE A N 1
ATOM 4131 C CA . ILE A 1 522 ? 0.396 -27.227 2.138 1.00 92.88 522 ILE A CA 1
ATOM 4132 C C . ILE A 1 522 ? -0.632 -26.382 2.901 1.00 92.88 522 ILE A C 1
ATOM 4134 O O . ILE A 1 522 ? -0.880 -26.638 4.080 1.00 92.88 522 ILE A O 1
ATOM 4138 N N . ILE A 1 523 ? -1.292 -25.422 2.244 1.00 93.44 523 ILE A N 1
ATOM 4139 C CA . ILE A 1 523 ? -2.302 -24.572 2.890 1.00 93.44 523 ILE A CA 1
ATOM 4140 C C . ILE A 1 523 ? -3.496 -25.395 3.386 1.00 93.44 523 ILE A C 1
ATOM 4142 O O . ILE A 1 523 ? -4.121 -25.037 4.382 1.00 93.44 523 ILE A O 1
ATOM 4146 N N . ARG A 1 524 ? -3.808 -26.528 2.739 1.00 90.69 524 ARG A N 1
ATOM 4147 C CA . ARG A 1 524 ? -4.862 -27.443 3.189 1.00 90.69 524 ARG A CA 1
ATOM 4148 C C . ARG A 1 524 ? -4.458 -28.224 4.440 1.00 90.69 524 ARG A C 1
ATOM 4150 O O . ARG A 1 524 ? -5.306 -28.399 5.314 1.00 90.69 524 ARG A O 1
ATOM 4157 N N . LEU A 1 525 ? -3.199 -28.651 4.545 1.00 92.12 525 LEU A N 1
ATOM 4158 C CA . LEU A 1 525 ? -2.655 -29.307 5.739 1.00 92.12 525 LEU A CA 1
ATOM 4159 C C . LEU A 1 525 ? -2.574 -28.334 6.924 1.00 92.12 525 LEU A C 1
ATOM 4161 O O . LEU A 1 525 ? -3.100 -28.637 7.993 1.00 92.12 525 LEU A O 1
ATOM 4165 N N . ILE A 1 526 ? -2.014 -27.136 6.721 1.00 93.31 526 ILE A N 1
ATOM 4166 C CA . ILE A 1 526 ? -1.913 -26.105 7.769 1.00 93.31 526 ILE A CA 1
ATOM 4167 C C . ILE A 1 526 ? -3.308 -25.655 8.221 1.00 93.31 526 ILE A C 1
ATOM 4169 O O . ILE A 1 526 ? -3.545 -25.532 9.417 1.00 93.31 526 ILE A O 1
ATOM 4173 N N . TRP A 1 527 ? -4.271 -25.507 7.303 1.00 92.56 527 TRP A N 1
ATOM 4174 C CA . TRP A 1 527 ? -5.669 -25.234 7.660 1.00 92.56 527 TRP A CA 1
ATOM 4175 C C . TRP A 1 527 ? -6.291 -26.346 8.524 1.00 92.56 527 TRP A C 1
ATOM 4177 O O . TRP A 1 527 ? -7.030 -26.064 9.464 1.00 92.56 527 TRP A O 1
ATOM 4187 N N . GLN A 1 528 ? -6.021 -27.620 8.218 1.00 90.94 528 GLN A N 1
ATOM 4188 C CA . GLN A 1 528 ? -6.516 -28.741 9.026 1.00 90.94 528 GLN A CA 1
ATOM 4189 C C . GLN A 1 528 ? -5.852 -28.823 10.403 1.00 90.94 528 GLN A C 1
ATOM 4191 O O . GLN A 1 528 ? -6.509 -29.248 11.349 1.00 90.94 528 GLN A O 1
ATOM 4196 N N . PHE A 1 529 ? -4.586 -28.423 10.517 1.00 90.62 529 PHE A N 1
ATOM 4197 C CA . PHE A 1 529 ? -3.879 -28.319 11.790 1.00 90.62 529 PHE A CA 1
ATOM 4198 C C . PHE A 1 529 ? -4.430 -27.159 12.638 1.00 90.62 529 PHE A C 1
ATOM 4200 O O . PHE A 1 529 ? -4.872 -27.382 13.759 1.00 90.62 529 PHE A O 1
ATOM 4207 N N . ALA A 1 530 ? -4.557 -25.963 12.056 1.00 90.38 530 ALA A N 1
ATOM 4208 C CA . ALA A 1 530 ? -5.120 -24.779 12.710 1.00 90.38 530 ALA A CA 1
ATOM 4209 C C . ALA A 1 530 ? -6.538 -24.998 13.278 1.00 90.38 530 ALA A C 1
ATOM 4211 O O . ALA A 1 530 ? -6.854 -24.517 14.361 1.00 90.38 530 ALA A O 1
ATOM 4212 N N . LEU A 1 531 ? -7.389 -25.771 12.587 1.00 89.06 531 LEU A N 1
ATOM 4213 C CA . LEU A 1 531 ? -8.728 -26.123 13.084 1.00 89.06 531 LEU A CA 1
ATOM 4214 C C . LEU A 1 531 ? -8.762 -27.228 14.156 1.00 89.06 531 LEU A C 1
ATOM 4216 O O . LEU A 1 531 ? -9.838 -27.487 14.690 1.00 89.06 531 LEU A O 1
ATOM 4220 N N . ARG A 1 532 ? -7.644 -27.898 14.457 1.00 87.38 532 ARG A N 1
ATOM 4221 C CA . ARG A 1 532 ? -7.544 -28.830 15.598 1.00 87.38 532 ARG A CA 1
ATOM 4222 C C . ARG A 1 532 ? -7.161 -28.100 16.880 1.00 87.38 532 ARG A C 1
ATOM 4224 O O . ARG A 1 532 ? -7.696 -28.430 17.931 1.00 87.38 532 ARG A O 1
ATOM 4231 N N . ASP A 1 533 ? -6.293 -27.100 16.760 1.00 83.44 533 ASP A N 1
ATOM 4232 C CA . ASP A 1 533 ? -5.839 -26.261 17.873 1.00 83.44 533 ASP A CA 1
ATOM 4233 C C . ASP A 1 533 ? -6.845 -25.147 18.232 1.00 83.44 533 ASP A C 1
ATOM 4235 O O . ASP A 1 533 ? -6.709 -24.507 19.273 1.00 83.44 533 ASP A O 1
ATOM 4239 N N . TYR A 1 534 ? -7.848 -24.885 17.381 1.00 86.19 534 TYR A N 1
ATOM 4240 C CA . TYR A 1 534 ? -8.786 -23.776 17.571 1.00 86.19 534 TYR A CA 1
ATOM 4241 C C . TYR A 1 534 ? -9.679 -23.947 18.809 1.00 86.19 534 TYR A C 1
ATOM 4243 O O . TYR A 1 534 ? -10.629 -24.732 18.812 1.00 86.19 534 TYR A O 1
ATOM 4251 N N . THR A 1 535 ? -9.424 -23.126 19.826 1.00 78.00 535 THR A N 1
ATOM 4252 C CA . THR A 1 535 ? -10.332 -22.880 20.948 1.00 78.00 535 THR A CA 1
ATOM 4253 C C . THR A 1 535 ? -11.231 -21.675 20.658 1.00 78.00 535 THR A C 1
ATOM 4255 O O . THR A 1 535 ? -10.790 -20.652 20.129 1.00 78.00 535 THR A O 1
ATOM 4258 N N . SER A 1 536 ? -12.518 -21.786 20.997 1.00 75.56 536 SER A N 1
ATOM 4259 C CA . SER A 1 536 ? -13.472 -20.689 20.810 1.00 75.56 536 SER A CA 1
ATOM 4260 C C . SER A 1 536 ? -13.182 -19.538 21.776 1.00 75.56 536 SER A C 1
ATOM 4262 O O . SER A 1 536 ? -12.973 -19.753 22.968 1.00 75.56 536 SER A O 1
ATOM 4264 N N . ALA A 1 537 ? -13.261 -18.304 21.274 1.00 64.94 537 ALA A N 1
ATOM 4265 C CA . ALA A 1 537 ? -13.163 -17.082 22.073 1.00 64.94 537 ALA A CA 1
ATOM 4266 C C . ALA A 1 537 ? -14.452 -16.757 22.869 1.00 64.94 537 ALA A C 1
ATOM 4268 O O . ALA A 1 537 ? -14.597 -15.640 23.366 1.00 64.94 537 ALA A O 1
ATOM 4269 N N . SER A 1 538 ? -15.407 -17.694 22.957 1.00 55.84 538 SER A N 1
ATOM 4270 C CA . SER A 1 538 ? -16.637 -17.575 23.754 1.00 55.84 538 SER A CA 1
ATOM 4271 C C . SER A 1 538 ? -16.747 -18.616 24.882 1.00 55.84 538 SER A C 1
ATOM 4273 O O . SER A 1 538 ? -17.864 -18.976 25.261 1.00 55.84 538 SER A O 1
ATOM 4275 N N . GLN A 1 539 ? -15.610 -19.122 25.373 1.00 42.56 539 GLN A N 1
ATOM 4276 C CA . GLN A 1 539 ? -15.481 -19.943 26.587 1.00 42.56 539 GLN A CA 1
ATOM 4277 C C . GLN A 1 539 ? -14.678 -19.195 27.657 1.00 42.56 539 GLN A C 1
ATOM 4279 O O . GLN A 1 539 ? -13.763 -18.438 27.264 1.00 42.56 539 GLN A O 1
#

Organism: Paenibacillus polymyxa (NCBI:txid1406)

Sequence (539 aa):
MRNNKYVKVLQLGMQNEMEYRANYWLQMAGFMLPIMTQIFLWLAVFGSSGQARVLGYSLPEMLVYVVMAGVTGKLIATGFEYEIATDIKEGGLAKFMVQPVHYFAYRFCRFIGGKVIQSAVVLLAAAILLLCLSLEGQISFGLSYILLYILALPGALVLNFVVYYALSGIAFWVTESAGLFYTLSLVIYVASGTVFPLTIFGDVLARLFSLLPFSYTVFFPVNALTGKLTLLEAAKGIGVQWLWIVVLAAVSRWVWQAGVKRFVSVGVNMKNVFRNVRRYIRLYWKFVQFSVMSQMEYRINFITAFLVETAYLLIKLLYASVPYRAGTDINGWSPDAILLYIGVFTMMSGFYSGLFYSNFTSLPDKIRTGSLDVLMTKPVSLQFMVTLRQFELGYTVPNVIGGGIMTGIGWYRLGLPFNFETAGGFSVLLGCGVLTTYSVFLLPQLLAFWIIRTNGVTELSNSIFETNYVPMAVYSNLIQRIGLFVLPVFVICNFPPMFILGKMDTGLVVWAFLAPLWLLAIIRLIWQFALRDYTSASQ